Protein AF-A0A4U5MWR7-F1 (afdb_monomer_lite)

Secondary structure (DSSP, 8-state):
-HHHHHHHHTT-HHHHHHHHHHTHHHHSS-HHHHHHHHHHHHHHHHHHHHHHHTT-SEEEHHHHHHHHT--HHHHHHHHHHHHHTTSS-EEEETTTTEEEEPP-----THHHHHHHHHHHHHHHHHHHHHHHHHHHHHHHHHHH---PPP--S--TTTHHHHHHHHHHHHHHHHHHHHHHHHHHHHHHHHHHHHHHHHHHHHHHHHHTTS-SSHHHHHHHHHHHHHHHHHHHHHHHHHHHHHHS-HHHHHHHHHHHHHHHHHHHHHHHHHHHHH---S-TTTSSTTSSSS--SSSHHHHHHHHHHHHHHHHHHHHHHHHHHHHHHHHHHHHHHHHHHHHHHHHHHHHHHHHHHHHHHHHHHHHHHHHHHHHHHHHHHHHHHHHHHHHHHHHHHHHHHHHHHHT-

Radius of gyration: 43.52 Å; chains: 1; bounding box: 91×58×150 Å

Foldseek 3Di:
DVQCVVCLVVLQLVSNVVVCVVCVVVQVVDPVSVVVSVVSSLVSLVVLVCVVPVVDQKDALVVVCVVNVHDSVVSVVSVVVCCVVPVFPWDQDPVRNMIGGDDPPPPPPVVVVVVVVVVVVVVVVVVVVVVVVVVVVVVCCVVPVDDDDDDDDDDPPPCVVVVVVVVVVVVVVVLVVCCVVLVVVLVVLVVVLVVLLVVLVVLLVVLLPDDDDPVSVVSLVVSVVSLVVSVVSLVVLVVSLVVDDPVVSVVSVVVSVVSVVSSVVSVVSSVCSVPPDPPPVPVVVVVVPPDPDDDCPVVVVVVVVVVVVVVVVVVVVVVVVVVVVVVVVVVVVVVVVVVVVVVVVVVVVVVVVVVVVVVVVVVVVVVVVVVVVVVVVVVVVVVVVVVVVVVVVVVVVVVVVVVD

pLDDT: mean 74.14, std 16.6, range [32.94, 95.25]

Structure (mmCIF, N/CA/C/O backbone):
data_AF-A0A4U5MWR7-F1
#
_entry.id   AF-A0A4U5MWR7-F1
#
loop_
_atom_site.group_PDB
_atom_site.id
_atom_site.type_symbol
_atom_site.label_atom_id
_atom_site.label_alt_id
_atom_site.label_comp_id
_atom_site.label_asym_id
_atom_site.label_entity_id
_atom_site.label_seq_id
_atom_site.pdbx_PDB_ins_code
_atom_site.Cartn_x
_atom_site.Cartn_y
_atom_site.Cartn_z
_atom_site.occupancy
_atom_site.B_iso_or_equiv
_atom_site.auth_seq_id
_atom_site.auth_comp_id
_atom_site.auth_asym_id
_atom_site.auth_atom_id
_atom_site.pdbx_PDB_model_num
ATOM 1 N N . MET A 1 1 ? -29.733 -7.740 36.637 1.00 78.50 1 MET A N 1
ATOM 2 C CA . MET A 1 1 ? -28.454 -8.375 36.224 1.00 78.50 1 MET A CA 1
ATOM 3 C C . MET A 1 1 ? -28.601 -9.687 35.449 1.00 78.50 1 MET A C 1
ATOM 5 O O . MET A 1 1 ? -28.000 -9.776 34.391 1.00 78.50 1 MET A O 1
ATOM 9 N N . LYS A 1 2 ? -29.385 -10.690 35.888 1.00 86.00 2 LYS A N 1
ATOM 10 C CA . LYS A 1 2 ? -29.503 -11.984 35.167 1.00 86.00 2 LYS A CA 1
ATOM 11 C C . LYS A 1 2 ? -29.970 -11.841 33.706 1.00 86.00 2 LYS A C 1
ATOM 13 O O . LYS A 1 2 ? -29.328 -12.372 32.815 1.00 86.00 2 LYS A O 1
ATOM 18 N N . ALA A 1 3 ? -30.995 -11.022 33.461 1.00 83.94 3 ALA A N 1
ATOM 19 C CA . ALA A 1 3 ? -31.472 -10.724 32.106 1.00 83.94 3 ALA A CA 1
ATOM 20 C C . ALA A 1 3 ? -30.406 -10.045 31.218 1.00 83.94 3 ALA A C 1
ATOM 22 O O . ALA A 1 3 ? -30.283 -10.370 30.042 1.00 83.94 3 ALA A O 1
ATOM 23 N N . VAL A 1 4 ? -29.594 -9.151 31.793 1.00 84.88 4 VAL A N 1
ATOM 24 C CA . VAL A 1 4 ? -28.481 -8.477 31.097 1.00 84.88 4 VAL A CA 1
ATOM 25 C C . VAL A 1 4 ? -27.374 -9.479 30.751 1.00 84.88 4 VAL A C 1
ATOM 27 O O . VAL A 1 4 ? -26.847 -9.463 29.641 1.00 84.88 4 VAL A O 1
ATOM 30 N N . ALA A 1 5 ? -27.059 -10.393 31.674 1.00 86.31 5 ALA A N 1
ATOM 31 C CA . ALA A 1 5 ? -26.093 -11.463 31.443 1.00 86.31 5 ALA A CA 1
ATOM 32 C C . ALA A 1 5 ? -26.569 -12.438 30.351 1.00 86.31 5 ALA A C 1
ATOM 34 O O . ALA A 1 5 ? -25.792 -12.785 29.464 1.00 86.31 5 ALA A O 1
ATOM 35 N N . ASP A 1 6 ? -27.850 -12.818 30.363 1.00 88.94 6 ASP A N 1
ATOM 36 C CA . ASP A 1 6 ? -28.449 -13.685 29.342 1.00 88.94 6 ASP A CA 1
ATOM 37 C C . ASP A 1 6 ? -28.477 -13.006 27.961 1.00 88.94 6 ASP A C 1
ATOM 39 O O . ASP A 1 6 ? -28.219 -13.652 26.942 1.00 88.94 6 ASP A O 1
ATOM 43 N N . ALA A 1 7 ? -28.742 -11.695 27.910 1.00 86.25 7 ALA A N 1
ATOM 44 C CA . ALA A 1 7 ? -28.696 -10.908 26.678 1.00 86.25 7 ALA A CA 1
ATOM 45 C C . ALA A 1 7 ? -27.272 -10.812 26.105 1.00 86.25 7 ALA A C 1
ATOM 47 O O . ALA A 1 7 ? -27.075 -11.016 24.905 1.00 86.25 7 ALA A O 1
ATOM 48 N N . HIS A 1 8 ? -26.276 -10.583 26.966 1.00 85.62 8 HIS A N 1
ATOM 49 C CA . HIS A 1 8 ? -24.865 -10.558 26.582 1.00 85.62 8 HIS A CA 1
ATOM 50 C C . HIS A 1 8 ? -24.377 -11.937 26.106 1.00 85.62 8 HIS A C 1
ATOM 52 O O . HIS A 1 8 ? -23.699 -12.035 25.085 1.00 85.62 8 HIS A O 1
ATOM 58 N N . ALA A 1 9 ? -24.777 -13.021 26.780 1.00 86.88 9 ALA A N 1
ATOM 59 C CA . ALA A 1 9 ? -24.446 -14.388 26.373 1.00 86.88 9 ALA A CA 1
ATOM 60 C C . ALA A 1 9 ? -25.020 -14.739 24.989 1.00 86.88 9 ALA A C 1
ATOM 62 O O . ALA A 1 9 ? -24.349 -15.374 24.178 1.00 86.88 9 ALA A O 1
ATOM 63 N N . LYS A 1 10 ? -26.240 -14.273 24.693 1.00 86.31 10 LYS A N 1
ATOM 64 C CA . LYS A 1 10 ? -26.884 -14.420 23.377 1.00 86.31 10 LYS A CA 1
ATOM 65 C C . LYS A 1 10 ? -26.400 -13.401 22.338 1.00 86.31 10 LYS A C 1
ATOM 67 O O . LYS A 1 10 ? -26.831 -13.472 21.191 1.00 86.31 10 LYS A O 1
ATOM 72 N N . ARG A 1 11 ? -25.537 -12.459 22.734 1.00 83.00 11 ARG A N 1
ATOM 73 C CA . ARG A 1 11 ? -25.016 -11.343 21.927 1.00 83.00 11 ARG A CA 1
ATOM 74 C C . ARG A 1 11 ? -26.092 -10.515 21.209 1.00 83.00 11 ARG A C 1
ATOM 76 O O . ARG A 1 11 ? -25.842 -9.926 20.161 1.00 83.00 11 ARG A O 1
ATOM 83 N N . SER A 1 12 ? -27.299 -10.458 21.764 1.00 85.69 12 SER A N 1
ATOM 84 C CA . SER A 1 12 ? -28.427 -9.765 21.141 1.00 85.69 12 SER A CA 1
ATOM 85 C C . SER A 1 12 ? -28.570 -8.358 21.717 1.00 85.69 12 SER A C 1
ATOM 87 O O . SER A 1 12 ? -28.959 -8.204 22.875 1.00 85.69 12 SER A O 1
ATOM 89 N N . LEU A 1 13 ? -28.292 -7.338 20.896 1.00 83.38 13 LEU A N 1
ATOM 90 C CA . LEU A 1 13 ? -28.468 -5.923 21.263 1.00 83.38 13 LEU A CA 1
ATOM 91 C C . LEU A 1 13 ? -29.927 -5.606 21.616 1.00 83.38 13 LEU A C 1
ATOM 93 O O . LEU A 1 13 ? -30.187 -4.947 22.615 1.00 83.38 13 LEU A O 1
ATOM 97 N N . LYS A 1 14 ? -30.882 -6.190 20.887 1.00 84.81 14 LYS A N 1
ATOM 98 C CA . LYS A 1 14 ? -32.322 -6.019 21.129 1.00 84.81 14 LYS A CA 1
ATOM 99 C C . LYS A 1 14 ? -32.763 -6.487 22.517 1.00 84.81 14 LYS A C 1
ATOM 101 O O . LYS A 1 14 ? -33.488 -5.787 23.224 1.00 84.81 14 LYS A O 1
ATOM 106 N N . LEU A 1 15 ? -32.309 -7.672 22.937 1.00 86.50 15 LEU A N 1
ATOM 107 C CA . LEU A 1 15 ? -32.596 -8.185 24.282 1.00 86.50 15 LEU A CA 1
ATOM 108 C C . LEU A 1 15 ? -31.910 -7.343 25.362 1.00 86.50 15 LEU A C 1
ATOM 110 O O . LEU A 1 15 ? -32.455 -7.185 26.452 1.00 86.50 15 LEU A O 1
ATOM 114 N N . PHE A 1 16 ? -30.735 -6.793 25.054 1.00 87.44 16 PHE A N 1
ATOM 115 C CA . PHE A 1 16 ? -29.985 -5.941 25.967 1.00 87.44 16 PHE A CA 1
ATOM 116 C C . PHE A 1 16 ? -30.675 -4.586 26.176 1.00 87.44 16 PHE A C 1
ATOM 118 O O . PHE A 1 16 ? -30.864 -4.183 27.321 1.00 87.44 16 PHE A O 1
ATOM 125 N N . GLU A 1 17 ? -31.136 -3.925 25.110 1.00 84.94 17 GLU A N 1
ATOM 126 C CA . GLU A 1 17 ? -31.920 -2.685 25.208 1.00 84.94 17 GLU A CA 1
ATOM 127 C C . GLU A 1 17 ? -33.250 -2.893 25.933 1.00 84.94 17 GLU A C 1
ATOM 129 O O . GLU A 1 17 ? -33.623 -2.084 26.782 1.00 84.94 17 GLU A O 1
ATOM 134 N N . THR A 1 18 ? -33.941 -4.003 25.654 1.00 87.38 18 THR A N 1
ATOM 135 C CA . THR A 1 18 ? -35.188 -4.349 26.354 1.00 87.38 18 THR A CA 1
ATOM 136 C C . THR A 1 18 ? -34.926 -4.510 27.854 1.00 87.38 18 THR A C 1
ATOM 138 O O . THR A 1 18 ? -35.612 -3.904 28.673 1.00 87.38 18 THR A O 1
ATOM 141 N N . ALA A 1 19 ? -33.858 -5.226 28.227 1.00 86.75 19 ALA A N 1
ATOM 142 C CA . ALA A 1 19 ? -33.462 -5.378 29.624 1.00 86.75 19 ALA A CA 1
ATOM 143 C C . ALA A 1 19 ? -33.059 -4.041 30.279 1.00 86.75 19 ALA A C 1
ATOM 145 O O . ALA A 1 19 ? -33.388 -3.810 31.441 1.00 86.75 19 ALA A O 1
ATOM 146 N N . LEU A 1 20 ? -32.375 -3.142 29.563 1.00 84.00 20 LEU A N 1
ATOM 147 C CA . LEU A 1 20 ? -32.049 -1.808 30.081 1.00 84.00 20 LEU A CA 1
ATOM 148 C C . LEU A 1 20 ? -33.296 -0.941 30.285 1.00 84.00 20 LEU A C 1
ATOM 150 O O . LEU A 1 20 ? -33.344 -0.166 31.238 1.00 84.00 20 LEU A O 1
ATOM 154 N N . ARG A 1 21 ? -34.305 -1.074 29.419 1.00 85.94 21 ARG A N 1
ATOM 155 C CA . ARG A 1 21 ? -35.563 -0.328 29.516 1.00 85.94 21 ARG A CA 1
ATOM 156 C C . ARG A 1 21 ? -36.422 -0.811 30.681 1.00 85.94 21 ARG A C 1
ATOM 158 O O . ARG A 1 21 ? -36.900 0.017 31.453 1.00 85.94 21 ARG A O 1
ATOM 165 N N . ASP A 1 22 ? -36.561 -2.125 30.836 1.00 88.25 22 ASP A N 1
ATOM 166 C CA . ASP A 1 22 ? -37.374 -2.744 31.891 1.00 88.25 22 ASP A CA 1
ATOM 167 C C . ASP A 1 22 ? -36.788 -2.497 33.288 1.00 88.25 22 ASP A C 1
ATOM 169 O O . ASP A 1 22 ? -37.519 -2.261 34.250 1.00 88.25 22 ASP A O 1
ATOM 173 N N . PHE A 1 23 ? -35.455 -2.502 33.402 1.00 84.69 23 PHE A N 1
ATOM 174 C CA . PHE A 1 23 ? -34.747 -2.311 34.670 1.00 84.69 23 PHE A CA 1
ATOM 175 C C . PHE A 1 23 ? -34.146 -0.906 34.833 1.00 84.69 23 PHE A C 1
ATOM 177 O O . PHE A 1 23 ? -33.295 -0.711 35.701 1.00 84.69 23 PHE A O 1
ATOM 184 N N . LYS A 1 24 ? -34.602 0.090 34.057 1.00 81.88 24 LYS A N 1
ATOM 185 C CA . LYS A 1 24 ? -34.054 1.460 34.066 1.00 81.88 24 LYS A CA 1
ATOM 186 C C . LYS A 1 24 ? -34.002 2.071 35.472 1.00 81.88 24 LYS A C 1
ATOM 188 O O . LYS A 1 24 ? -32.955 2.555 35.887 1.00 81.88 24 LYS A O 1
ATOM 193 N N . ALA A 1 25 ? -35.091 1.950 36.234 1.00 79.31 25 ALA A N 1
ATOM 194 C CA . ALA A 1 25 ? -35.196 2.492 37.593 1.00 79.31 25 ALA A CA 1
ATOM 195 C C . ALA A 1 25 ? -34.182 1.889 38.584 1.00 79.31 25 ALA A C 1
ATOM 197 O O . ALA A 1 25 ? -33.775 2.555 39.522 1.00 79.31 25 ALA A O 1
ATOM 198 N N . GLN A 1 26 ? -33.753 0.640 38.372 1.00 77.00 26 GLN A N 1
ATOM 199 C CA . GLN A 1 26 ? -32.798 -0.055 39.247 1.00 77.00 26 GLN A CA 1
ATOM 200 C C . GLN A 1 26 ? -31.338 0.179 38.830 1.00 77.00 26 GLN A C 1
ATOM 202 O O . GLN A 1 26 ? -30.422 -0.147 39.580 1.00 77.00 26 GLN A O 1
ATOM 207 N N . LEU A 1 27 ? -31.117 0.676 37.610 1.00 72.69 27 LEU A N 1
ATOM 208 C CA . LEU A 1 27 ? -29.801 0.813 36.983 1.00 72.69 27 LEU A CA 1
ATOM 209 C C . LEU A 1 27 ? -29.329 2.273 36.902 1.00 72.69 27 LEU A C 1
ATOM 211 O O . LEU A 1 27 ? -28.126 2.502 36.819 1.00 72.69 27 LEU A O 1
ATOM 215 N N . GLU A 1 28 ? -30.247 3.245 36.935 1.00 66.56 28 GLU A N 1
ATOM 216 C CA . GLU A 1 28 ? -29.929 4.683 36.989 1.00 66.56 28 GLU A CA 1
ATOM 217 C C . GLU A 1 28 ? -29.502 5.160 38.387 1.00 66.56 28 GLU A C 1
ATOM 219 O O . GLU A 1 28 ? -28.814 6.172 38.491 1.00 66.56 28 GLU A O 1
ATOM 224 N N . GLU A 1 29 ? -29.864 4.440 39.455 1.00 74.81 29 GLU A N 1
ATOM 225 C CA . GLU A 1 29 ? -29.519 4.837 40.828 1.00 74.81 29 GLU A CA 1
ATOM 226 C C . GLU A 1 29 ? -28.037 4.607 41.180 1.00 74.81 29 GLU A C 1
ATOM 228 O O . GLU A 1 29 ? -27.509 5.299 42.052 1.00 74.81 29 GLU A O 1
ATOM 233 N N . ASP A 1 30 ? -27.341 3.687 40.494 1.00 82.81 30 ASP A N 1
ATOM 234 C CA . ASP A 1 30 ? -25.926 3.388 40.751 1.00 82.81 30 ASP A CA 1
ATOM 235 C C . ASP A 1 30 ? -25.011 3.828 39.581 1.00 82.81 30 ASP A C 1
ATOM 237 O O . ASP A 1 30 ? -24.961 3.174 38.528 1.00 82.81 30 ASP A O 1
ATOM 241 N N . PRO A 1 31 ? -24.212 4.900 39.754 1.00 82.38 31 PRO A N 1
ATOM 242 C CA . PRO A 1 31 ? -23.310 5.400 38.717 1.00 82.38 31 PRO A CA 1
ATOM 243 C C . PRO A 1 31 ? -22.168 4.432 38.364 1.00 82.38 31 PRO A C 1
ATOM 245 O O . PRO A 1 31 ? -21.591 4.535 37.276 1.00 82.38 31 PRO A O 1
ATOM 248 N N . ILE A 1 32 ? -21.814 3.490 39.245 1.00 85.94 32 ILE A N 1
ATOM 249 C CA . ILE A 1 32 ? -20.777 2.481 38.983 1.00 85.94 32 ILE A CA 1
ATOM 250 C C . ILE A 1 32 ? -21.320 1.436 38.012 1.00 85.94 32 ILE A C 1
ATOM 252 O O . ILE A 1 32 ? -20.678 1.114 37.008 1.00 85.94 32 ILE A O 1
ATOM 256 N N . VAL A 1 33 ? -22.530 0.944 38.277 1.00 84.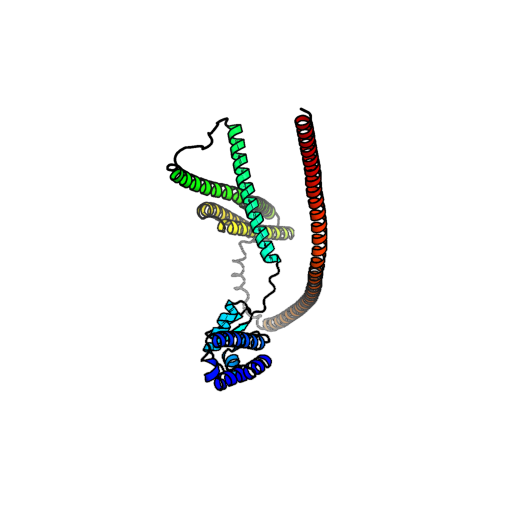94 33 VAL A N 1
ATOM 257 C CA .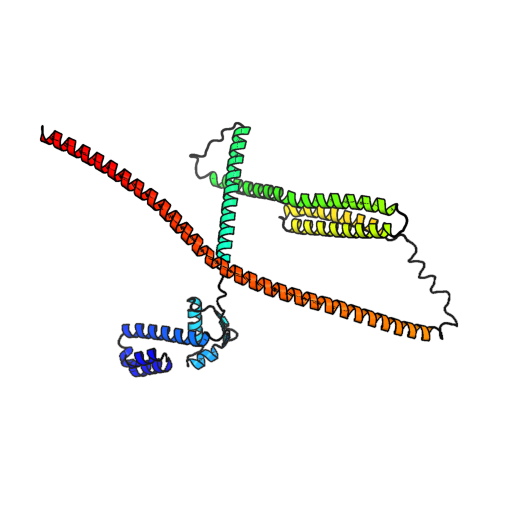 VAL A 1 33 ? -23.201 -0.032 37.413 1.00 84.94 33 VAL A CA 1
ATOM 258 C C . VAL A 1 33 ? -23.451 0.571 36.035 1.00 84.94 33 VAL A C 1
ATOM 260 O O . VAL A 1 33 ? -23.171 -0.086 35.033 1.00 84.94 33 VAL A O 1
ATOM 263 N N . HIS A 1 34 ? -23.867 1.838 35.967 1.00 83.56 34 HIS A N 1
ATOM 264 C CA . HIS A 1 34 ? -24.055 2.531 34.695 1.00 83.56 34 HIS A CA 1
ATOM 265 C C . HIS A 1 34 ? -22.772 2.568 33.844 1.00 83.56 34 HIS A C 1
ATOM 267 O O . HIS A 1 34 ? -22.813 2.239 32.661 1.00 83.56 34 HIS A O 1
ATOM 273 N N . ARG A 1 35 ? -21.601 2.857 34.438 1.00 87.38 35 ARG A N 1
ATOM 274 C CA . ARG A 1 35 ? -20.312 2.822 33.713 1.00 87.38 35 ARG A CA 1
ATOM 275 C C . ARG A 1 35 ? -19.980 1.438 33.158 1.00 87.38 35 ARG A C 1
ATOM 277 O O . ARG A 1 35 ? -19.531 1.327 32.017 1.00 87.38 35 ARG A O 1
ATOM 284 N N . HIS A 1 36 ? -20.198 0.389 33.948 1.00 86.75 36 HIS A N 1
ATOM 285 C CA . HIS A 1 36 ? -19.943 -0.980 33.502 1.00 86.75 36 HIS A CA 1
ATOM 286 C C . HIS A 1 36 ? -20.916 -1.427 32.411 1.00 86.75 36 HIS A C 1
ATOM 288 O O . HIS A 1 36 ? -20.499 -2.102 31.473 1.00 86.75 36 HIS A O 1
ATOM 294 N N . LEU A 1 37 ? -22.185 -1.026 32.494 1.00 86.50 37 LEU A N 1
ATOM 295 C CA . LEU A 1 37 ? -23.180 -1.327 31.469 1.00 86.50 37 LEU A CA 1
ATOM 296 C C . LEU A 1 37 ? -22.905 -0.596 30.158 1.00 86.50 37 LEU A C 1
ATOM 298 O O . LEU A 1 37 ? -23.028 -1.219 29.110 1.00 86.50 37 LEU A O 1
ATOM 302 N N . SER A 1 38 ? -22.463 0.663 30.202 1.00 86.75 38 SER A N 1
ATOM 303 C CA . SER A 1 38 ? -22.048 1.389 28.996 1.00 86.75 38 SER A CA 1
ATOM 304 C C . SER A 1 38 ? -20.842 0.723 28.328 1.00 86.75 38 SER A C 1
ATOM 306 O O . SER A 1 38 ? -20.864 0.481 27.127 1.00 86.75 38 SER A O 1
ATOM 308 N N . SER A 1 39 ? -19.835 0.306 29.105 1.00 89.38 39 SER A N 1
ATOM 309 C CA . SER A 1 39 ? -18.689 -0.440 28.565 1.00 89.38 39 SER A CA 1
ATOM 310 C C . SER A 1 39 ? -19.090 -1.809 27.991 1.00 89.38 39 SER A C 1
ATOM 312 O O . SER A 1 39 ? -18.586 -2.222 26.946 1.00 89.38 39 SER A O 1
ATOM 314 N N . LEU A 1 40 ? -20.022 -2.516 28.636 1.00 88.12 40 LEU A N 1
ATOM 315 C CA . LEU A 1 40 ? -20.574 -3.770 28.116 1.00 88.12 40 LEU A CA 1
ATOM 316 C C . LEU A 1 40 ? -21.365 -3.552 26.823 1.00 88.12 40 LEU A C 1
ATOM 318 O O . LEU A 1 40 ? -21.237 -4.347 25.897 1.00 88.12 40 LEU A O 1
ATOM 322 N N . TYR A 1 41 ? -22.142 -2.473 26.742 1.00 88.00 41 TYR A N 1
ATOM 323 C CA . TYR A 1 41 ? -22.872 -2.110 25.533 1.00 88.00 41 TYR A CA 1
ATOM 324 C C . TYR A 1 41 ? -21.909 -1.829 24.375 1.00 88.00 41 TYR A C 1
ATOM 326 O O . TYR A 1 41 ? -22.070 -2.394 23.295 1.00 88.00 41 TYR A O 1
ATOM 334 N N . ASP A 1 42 ? -20.858 -1.044 24.626 1.00 88.75 42 ASP A N 1
ATOM 335 C CA . ASP A 1 42 ? -19.825 -0.733 23.636 1.00 88.75 42 ASP A CA 1
ATOM 336 C C . ASP A 1 42 ? -19.127 -1.983 23.093 1.00 88.75 42 ASP A C 1
ATOM 338 O O . ASP A 1 42 ? -19.016 -2.153 21.879 1.00 88.75 42 ASP A O 1
ATOM 342 N N . THR A 1 43 ? -18.698 -2.888 23.976 1.00 88.81 43 THR A N 1
ATOM 343 C CA . THR A 1 43 ? -18.010 -4.122 23.560 1.00 88.81 43 THR A CA 1
ATOM 344 C C . THR A 1 43 ? -18.940 -5.071 22.802 1.00 88.81 43 THR A C 1
ATOM 346 O O . THR A 1 43 ? -18.512 -5.727 21.850 1.00 88.81 43 THR A O 1
ATOM 349 N N . LEU A 1 44 ? -20.219 -5.132 23.183 1.00 88.56 44 LEU A N 1
ATOM 350 C CA . LEU A 1 44 ? -21.226 -5.935 22.494 1.00 88.56 44 LEU A CA 1
ATOM 351 C C . LEU A 1 44 ? -21.535 -5.384 21.096 1.00 88.56 44 LEU A C 1
ATOM 353 O O . LEU A 1 44 ? -21.636 -6.154 20.138 1.00 88.56 44 LEU A O 1
ATOM 357 N N . LEU A 1 45 ? -21.665 -4.062 20.970 1.00 88.62 45 LEU A N 1
ATOM 358 C CA . LEU A 1 45 ? -21.877 -3.389 19.693 1.00 88.62 45 LEU A CA 1
ATOM 359 C C . LEU A 1 45 ? -20.684 -3.601 18.752 1.00 88.62 45 LEU A C 1
ATOM 361 O O . LEU A 1 45 ? -20.881 -3.957 17.594 1.00 88.62 45 LEU A O 1
ATOM 365 N N . GLU A 1 46 ? -19.455 -3.482 19.259 1.00 89.25 46 GLU A N 1
ATOM 366 C CA . GLU A 1 46 ? -18.230 -3.739 18.489 1.00 89.25 46 GLU A CA 1
ATOM 367 C C . GLU A 1 46 ? -18.158 -5.175 17.961 1.00 89.25 46 GLU A C 1
ATOM 369 O O . GLU A 1 46 ? -17.882 -5.389 16.781 1.00 89.25 46 GLU A O 1
ATOM 374 N N . GLN A 1 47 ? -18.442 -6.171 18.806 1.00 88.00 47 GLN A N 1
ATOM 375 C CA . GLN A 1 47 ? -18.434 -7.576 18.387 1.00 88.00 47 GLN A CA 1
ATOM 376 C C . GLN A 1 47 ? -19.488 -7.867 17.316 1.00 88.00 47 GLN A C 1
ATOM 378 O O . GLN A 1 47 ? -19.227 -8.626 16.379 1.00 88.00 47 GLN A O 1
ATOM 383 N N . ASN A 1 48 ? -20.673 -7.265 17.445 1.00 89.00 48 ASN A N 1
ATOM 384 C CA . ASN A 1 48 ? -21.740 -7.419 16.465 1.00 89.00 48 ASN A CA 1
ATOM 385 C C . ASN A 1 48 ? -21.394 -6.742 15.135 1.00 89.00 48 ASN A C 1
ATOM 387 O O . ASN A 1 48 ? -21.589 -7.359 14.088 1.00 89.00 48 ASN A O 1
ATOM 391 N N . LEU A 1 49 ? -20.817 -5.536 15.165 1.00 88.38 49 LEU A N 1
ATOM 392 C CA . LEU A 1 49 ? -20.352 -4.841 13.964 1.00 88.38 49 LEU A CA 1
ATOM 393 C C . LEU A 1 49 ? -19.254 -5.634 13.248 1.00 88.38 49 LEU A C 1
ATOM 395 O O . LEU A 1 49 ? -19.399 -5.901 12.060 1.00 88.38 49 LEU A O 1
ATOM 399 N N . CYS A 1 50 ? -18.219 -6.105 13.955 1.00 87.81 50 CYS A N 1
ATOM 400 C CA . CYS A 1 50 ? -17.162 -6.921 13.343 1.00 87.81 50 CYS A CA 1
ATOM 401 C C . CYS A 1 50 ? -17.727 -8.148 12.615 1.00 87.81 50 CYS A C 1
ATOM 403 O O . CYS A 1 50 ? -17.343 -8.412 11.481 1.00 87.81 50 CYS A O 1
ATOM 405 N N . ARG A 1 51 ? -18.682 -8.864 13.223 1.00 85.69 51 ARG A N 1
ATOM 406 C CA . ARG A 1 51 ? -19.281 -10.062 12.615 1.00 85.69 51 ARG A CA 1
ATOM 407 C C . ARG A 1 51 ? -20.094 -9.756 11.355 1.00 85.69 51 ARG A C 1
ATOM 409 O O . ARG A 1 51 ? -20.137 -10.574 10.444 1.00 85.69 51 ARG A O 1
ATOM 416 N N . LEU A 1 52 ? -20.791 -8.620 11.328 1.00 86.38 52 LEU A N 1
ATOM 417 C CA . LEU A 1 52 ? -21.595 -8.214 10.171 1.00 86.38 52 LEU A CA 1
ATOM 418 C C . LEU A 1 52 ? -20.728 -7.728 9.005 1.00 86.38 52 LEU A C 1
ATOM 420 O O . LEU A 1 52 ? -21.151 -7.817 7.858 1.00 86.38 52 LEU A O 1
ATOM 424 N N . ILE A 1 53 ? -19.533 -7.228 9.308 1.00 87.38 53 ILE A N 1
ATOM 425 C CA . ILE A 1 53 ? -18.617 -6.593 8.358 1.00 87.38 53 ILE A CA 1
ATOM 426 C C . ILE A 1 53 ? -17.614 -7.602 7.780 1.00 87.38 53 ILE A C 1
ATOM 428 O O . ILE A 1 53 ? -17.283 -7.512 6.605 1.00 87.38 53 ILE A O 1
ATOM 432 N N . GLU A 1 54 ? -17.186 -8.597 8.565 1.00 83.88 54 GLU A N 1
ATOM 433 C CA . GLU A 1 54 ? -16.198 -9.620 8.180 1.00 83.88 54 GLU A CA 1
ATOM 434 C C . GLU A 1 54 ? -16.452 -10.315 6.821 1.00 83.88 54 GLU A C 1
ATOM 436 O O . GLU A 1 54 ? -15.488 -10.485 6.076 1.00 83.88 54 GLU A O 1
ATOM 441 N N . PRO A 1 55 ? -17.687 -10.702 6.436 1.00 88.00 55 PRO A N 1
ATOM 442 C CA . PRO A 1 55 ? -17.900 -11.436 5.188 1.00 88.00 55 PRO A CA 1
ATOM 443 C C . PRO A 1 55 ? -17.948 -10.559 3.926 1.00 88.00 55 PRO A C 1
ATOM 445 O O . PRO A 1 55 ? -18.043 -11.102 2.824 1.00 88.00 55 PRO A O 1
ATOM 448 N N . PHE A 1 56 ? -17.924 -9.229 4.043 1.00 87.12 56 PHE A N 1
ATOM 449 C CA . PHE A 1 56 ? -18.146 -8.324 2.915 1.00 87.12 56 PHE A CA 1
ATOM 450 C C . PHE A 1 56 ? -16.984 -7.341 2.744 1.00 87.12 56 PHE A C 1
ATOM 452 O O . PHE A 1 56 ? -16.526 -6.738 3.702 1.00 87.12 56 PHE A O 1
ATOM 459 N N . SER A 1 57 ? -16.547 -7.088 1.508 1.00 85.25 57 SER A N 1
ATOM 460 C CA . SER A 1 57 ? -15.527 -6.057 1.229 1.00 85.25 57 SER A CA 1
ATOM 461 C C . SER A 1 57 ? -16.119 -4.647 1.105 1.00 85.25 57 SER A C 1
ATOM 463 O O . SER A 1 57 ? -15.418 -3.649 1.263 1.00 85.25 57 SER A O 1
ATOM 465 N N . ARG A 1 58 ? -17.416 -4.542 0.796 1.00 88.06 58 ARG A N 1
ATOM 466 C CA . ARG A 1 58 ? -18.139 -3.273 0.676 1.00 88.06 58 ARG A CA 1
ATOM 467 C C . ARG A 1 58 ? -19.561 -3.446 1.189 1.00 88.06 58 ARG A C 1
ATOM 469 O O . ARG A 1 58 ? -20.267 -4.333 0.716 1.00 88.06 58 ARG A O 1
ATOM 476 N N . VAL A 1 59 ? -19.974 -2.599 2.127 1.00 89.94 59 VAL A N 1
ATOM 477 C CA . VAL A 1 59 ? -21.299 -2.668 2.761 1.00 89.94 59 VAL A CA 1
ATOM 478 C C . VAL A 1 59 ? -21.913 -1.279 2.861 1.00 89.94 59 VAL A C 1
ATOM 480 O O . VAL A 1 59 ? -21.226 -0.312 3.178 1.00 89.94 59 VAL A O 1
ATOM 483 N N . GLU A 1 60 ? -23.212 -1.169 2.609 1.00 91.06 60 GLU A N 1
ATOM 484 C CA . GLU A 1 60 ? -23.970 0.061 2.843 1.00 91.06 60 GLU A CA 1
ATOM 485 C C . GLU A 1 60 ? -24.262 0.242 4.339 1.00 91.06 60 GLU A C 1
ATOM 487 O O . GLU A 1 60 ? -24.762 -0.669 5.003 1.00 91.06 60 GLU A O 1
ATOM 492 N N . ILE A 1 61 ? -23.993 1.433 4.880 1.00 89.12 61 ILE A N 1
ATOM 493 C CA . ILE A 1 61 ? -24.195 1.724 6.309 1.00 89.12 61 ILE A CA 1
ATOM 494 C C . ILE A 1 61 ? -25.690 1.680 6.659 1.00 89.12 61 ILE A C 1
ATOM 496 O O . ILE A 1 61 ? -26.044 1.237 7.748 1.00 89.12 61 ILE A O 1
ATOM 500 N N . ALA A 1 62 ? -26.570 2.058 5.724 1.00 90.31 62 ALA A N 1
ATOM 501 C CA . ALA A 1 62 ? -28.021 1.947 5.890 1.00 90.31 62 ALA A CA 1
ATOM 502 C C . ALA A 1 62 ? -28.461 0.498 6.162 1.00 90.31 62 ALA A C 1
ATOM 504 O O . ALA A 1 62 ? -29.240 0.249 7.077 1.00 90.31 62 ALA A O 1
ATOM 505 N N . HIS A 1 63 ? -27.883 -0.471 5.447 1.00 88.81 63 HIS A N 1
ATOM 506 C CA . HIS A 1 63 ? -28.195 -1.883 5.655 1.00 88.81 63 HIS A CA 1
ATOM 507 C C . HIS A 1 63 ? -27.710 -2.394 7.021 1.00 88.81 63 HIS A C 1
ATOM 509 O O . HIS A 1 63 ? -28.415 -3.145 7.695 1.00 88.81 63 HIS A O 1
ATOM 515 N N . ILE A 1 64 ? -26.523 -1.960 7.461 1.00 88.38 64 ILE A N 1
ATOM 516 C CA . ILE A 1 64 ? -25.996 -2.291 8.796 1.00 88.38 64 ILE A CA 1
ATOM 517 C C . ILE A 1 64 ? -26.882 -1.676 9.889 1.00 88.38 64 ILE A C 1
ATOM 519 O O . ILE A 1 64 ? -27.174 -2.335 10.886 1.00 88.38 64 ILE A O 1
ATOM 523 N N . ALA A 1 65 ? -27.319 -0.431 9.702 1.00 89.88 65 ALA A N 1
ATOM 524 C CA . ALA A 1 65 ? -28.199 0.275 10.626 1.00 89.88 65 ALA A CA 1
ATOM 525 C C . ALA A 1 65 ? -29.545 -0.448 10.797 1.00 89.88 65 ALA A C 1
ATOM 527 O O . ALA A 1 65 ? -29.963 -0.684 11.931 1.00 89.88 65 ALA A O 1
ATOM 528 N N . ASP A 1 66 ? -30.155 -0.899 9.696 1.00 90.00 66 ASP A N 1
ATOM 529 C CA . ASP A 1 66 ? -31.403 -1.670 9.719 1.00 90.00 66 ASP A CA 1
ATOM 530 C C . ASP A 1 66 ? -31.242 -3.025 10.426 1.00 90.00 66 ASP A C 1
ATOM 532 O O . ASP A 1 66 ? -32.105 -3.433 11.201 1.00 90.00 66 ASP A O 1
ATOM 536 N N . LEU A 1 67 ? -30.116 -3.715 10.214 1.00 86.06 67 LEU A N 1
ATOM 537 C CA . LEU A 1 67 ? -29.816 -4.996 10.868 1.00 86.06 67 LEU A CA 1
ATOM 538 C C . LEU A 1 67 ? -29.634 -4.875 12.387 1.00 86.06 67 LEU A C 1
ATOM 540 O O . LEU A 1 67 ? -29.896 -5.834 13.116 1.00 86.06 67 LEU A O 1
ATOM 544 N N . ILE A 1 68 ? -29.146 -3.726 12.856 1.00 85.00 68 ILE A N 1
ATOM 545 C CA . ILE A 1 68 ? -28.876 -3.464 14.275 1.00 85.00 68 ILE A CA 1
ATOM 546 C C . ILE A 1 68 ? -30.043 -2.710 14.944 1.00 85.00 68 ILE A C 1
ATOM 548 O O . ILE A 1 68 ? -30.088 -2.636 16.169 1.00 85.00 68 ILE A O 1
ATOM 552 N N . GLU A 1 69 ? -31.013 -2.217 14.165 1.00 84.44 69 GLU A N 1
ATOM 553 C CA . GLU A 1 69 ? -32.126 -1.364 14.617 1.00 84.44 69 GLU A CA 1
ATOM 554 C C . GLU A 1 69 ? -31.642 -0.051 15.279 1.00 84.44 69 GLU A C 1
ATOM 556 O O . GLU A 1 69 ? -32.299 0.493 16.165 1.00 84.44 69 GLU A O 1
ATOM 561 N N . LEU A 1 70 ? -30.493 0.485 14.840 1.00 83.81 70 LEU A N 1
ATOM 562 C CA . LEU A 1 70 ? -29.906 1.730 15.357 1.00 83.81 70 LEU A CA 1
ATOM 563 C C . LEU A 1 70 ? -29.837 2.825 14.282 1.00 83.81 70 LEU A C 1
ATOM 565 O O . LEU A 1 70 ? -29.746 2.521 13.095 1.00 83.81 70 LEU A O 1
ATOM 569 N N . PRO A 1 71 ? -29.822 4.117 14.666 1.00 89.31 71 PRO A N 1
ATOM 570 C CA . PRO A 1 71 ? -29.677 5.213 13.715 1.00 89.31 71 PRO A CA 1
ATOM 571 C C . PRO A 1 71 ? -28.342 5.154 12.965 1.00 89.31 71 PRO A C 1
ATOM 573 O O . PRO A 1 71 ? -27.296 4.895 13.567 1.00 89.31 71 PRO A O 1
ATOM 576 N N . ILE A 1 72 ? -28.371 5.519 11.680 1.00 88.44 72 ILE A N 1
ATOM 577 C CA . ILE A 1 72 ? -27.194 5.556 10.795 1.00 88.44 72 ILE A CA 1
ATOM 578 C C . ILE A 1 72 ? -26.059 6.396 11.407 1.00 88.44 72 ILE A C 1
ATOM 580 O O . ILE A 1 72 ? -24.919 5.947 11.421 1.00 88.44 72 ILE A O 1
ATOM 584 N N . ASP A 1 73 ? -26.369 7.557 11.999 1.00 90.06 73 ASP A N 1
ATOM 585 C CA . ASP A 1 73 ? -25.377 8.452 12.629 1.00 90.06 73 ASP A CA 1
ATOM 586 C C . ASP A 1 73 ? -24.638 7.788 13.807 1.00 90.06 73 ASP A C 1
ATOM 588 O O . ASP A 1 73 ? -23.441 7.994 14.009 1.00 90.06 73 ASP A O 1
ATOM 592 N N . HIS A 1 74 ? -25.327 6.947 14.584 1.00 88.69 74 HIS A N 1
ATOM 593 C CA . HIS A 1 74 ? -24.701 6.251 15.706 1.00 88.69 74 HIS A CA 1
ATOM 594 C C . HIS A 1 74 ? -23.774 5.132 15.218 1.00 88.69 74 HIS A C 1
ATOM 596 O O . HIS A 1 74 ? -22.659 4.980 15.721 1.00 88.69 74 HIS A O 1
ATOM 602 N N . VAL A 1 75 ? -24.213 4.386 14.200 1.00 89.56 75 VAL A N 1
ATOM 603 C CA . VAL A 1 75 ? -23.416 3.330 13.566 1.00 89.56 75 VAL A CA 1
ATOM 604 C C . VAL A 1 75 ? -22.190 3.923 12.870 1.00 89.56 75 VAL A C 1
ATOM 606 O O . VAL A 1 75 ? -21.087 3.429 13.074 1.00 89.56 75 VAL A O 1
ATOM 609 N N . GLU A 1 76 ? -22.339 5.021 12.129 1.00 89.62 76 GLU A N 1
ATOM 610 C CA . GLU A 1 76 ? -21.232 5.708 11.455 1.00 89.62 76 GLU A CA 1
ATOM 611 C C . GLU A 1 76 ? -20.178 6.196 12.455 1.00 89.62 76 GLU A C 1
ATOM 613 O O . GLU A 1 76 ? -18.991 5.899 12.297 1.00 89.62 76 GLU A O 1
ATOM 618 N N . LYS A 1 77 ? -20.598 6.873 13.533 1.00 90.69 77 LYS A N 1
ATOM 619 C CA . LYS A 1 77 ? -19.681 7.314 14.596 1.00 90.69 77 LYS A CA 1
ATOM 620 C C . LYS A 1 77 ? -18.945 6.139 15.224 1.00 90.69 77 LYS A C 1
ATOM 622 O O . LYS A 1 77 ? -17.728 6.214 15.396 1.00 90.69 77 LYS A O 1
ATOM 627 N N . LYS A 1 78 ? -19.637 5.036 15.517 1.00 90.06 78 LYS A N 1
ATOM 628 C CA . LYS A 1 78 ? -18.994 3.859 16.109 1.00 90.06 78 LYS A CA 1
ATOM 629 C C . LYS A 1 78 ? -18.022 3.187 15.136 1.00 90.06 78 LYS A C 1
ATOM 631 O O . LYS A 1 78 ? -16.911 2.852 15.536 1.00 90.06 78 LYS A O 1
ATOM 636 N N . LEU A 1 79 ? -18.374 3.067 13.856 1.00 89.75 79 LEU A N 1
ATOM 637 C CA . LEU A 1 79 ? -17.472 2.559 12.818 1.00 89.75 79 LEU A CA 1
ATOM 638 C C . LEU A 1 79 ? -16.239 3.449 12.651 1.00 89.75 79 LEU A C 1
ATOM 640 O O . LEU A 1 79 ? -15.129 2.934 12.536 1.00 89.75 79 LEU A O 1
ATOM 644 N N . SER A 1 80 ? -16.410 4.772 12.710 1.00 89.88 80 SER A N 1
ATOM 645 C CA . SER A 1 80 ? -15.298 5.725 12.647 1.00 89.88 80 SER A CA 1
ATOM 646 C C . SER A 1 80 ? -14.318 5.526 13.808 1.00 89.88 80 SER A C 1
ATOM 648 O O . SER A 1 80 ? -13.105 5.492 13.601 1.00 89.88 80 SER A O 1
ATOM 650 N N . GLN A 1 81 ? -14.841 5.287 15.015 1.00 91.06 81 GLN A N 1
ATOM 651 C CA . GLN A 1 81 ? -14.039 4.976 16.192 1.00 91.06 81 GLN A CA 1
ATOM 652 C C . GLN A 1 81 ? -13.306 3.636 16.035 1.00 91.06 81 GLN A C 1
ATOM 654 O O . GLN A 1 81 ? -12.110 3.563 16.297 1.00 91.06 81 GLN A O 1
ATOM 659 N N . MET A 1 82 ? -13.973 2.594 15.532 1.00 89.69 82 MET A N 1
ATOM 660 C CA . MET A 1 82 ? -13.359 1.273 15.339 1.00 89.69 82 MET A CA 1
ATOM 661 C C . MET A 1 82 ? -12.227 1.270 14.299 1.00 89.69 82 MET A C 1
ATOM 663 O O . MET A 1 82 ? -11.250 0.531 14.462 1.00 89.69 82 MET A O 1
ATOM 667 N N . ILE A 1 83 ? -12.331 2.104 13.258 1.00 89.88 83 ILE A N 1
ATOM 668 C CA . ILE A 1 83 ? -11.260 2.305 12.270 1.00 89.88 83 ILE A CA 1
ATOM 669 C C . ILE A 1 83 ? -10.061 3.005 12.923 1.00 89.88 83 ILE A C 1
ATOM 671 O O . ILE A 1 83 ? -8.920 2.575 12.739 1.00 89.88 83 ILE A O 1
ATOM 675 N N . LEU A 1 84 ? -10.300 4.050 13.725 1.00 90.12 84 LEU A N 1
ATOM 676 C CA . LEU A 1 84 ? -9.241 4.751 14.465 1.00 90.12 84 LEU A CA 1
ATOM 677 C C . LEU A 1 84 ? -8.539 3.833 15.475 1.00 90.12 84 LEU A C 1
ATOM 679 O O . LEU A 1 84 ? -7.311 3.859 15.581 1.00 90.12 84 LEU A O 1
ATOM 683 N N . ASP A 1 85 ? -9.304 2.970 16.143 1.00 90.56 85 ASP A N 1
ATOM 684 C CA . ASP A 1 85 ? -8.809 1.966 17.089 1.00 90.56 85 ASP A CA 1
ATOM 685 C C . ASP A 1 85 ? -8.115 0.775 16.401 1.00 90.56 85 ASP A C 1
ATOM 687 O O . ASP A 1 85 ? -7.652 -0.151 17.075 1.00 90.56 85 ASP A O 1
ATOM 691 N N . LYS A 1 86 ? -8.012 0.791 15.062 1.00 86.31 86 LYS A N 1
ATOM 692 C CA . LYS A 1 86 ? -7.372 -0.243 14.233 1.00 86.31 86 LYS A CA 1
ATOM 693 C C . LYS A 1 86 ? -7.939 -1.646 14.466 1.00 86.31 86 LYS A C 1
ATOM 695 O O . LYS A 1 86 ? -7.204 -2.631 14.425 1.00 86.31 86 LYS A O 1
ATOM 700 N N . LYS A 1 87 ? -9.245 -1.749 14.730 1.00 86.06 87 LYS A N 1
ATOM 701 C CA . LYS A 1 87 ? -9.930 -3.046 14.875 1.00 86.06 87 LYS A CA 1
ATOM 702 C C . LYS A 1 87 ? -10.101 -3.752 13.535 1.00 86.06 87 LYS A C 1
ATOM 704 O O . LYS A 1 87 ? -10.001 -4.971 13.476 1.00 86.06 87 LYS A O 1
ATOM 709 N N . PHE A 1 88 ? -10.341 -2.978 12.485 1.00 85.00 88 PHE A N 1
ATOM 710 C CA . PHE A 1 88 ? -10.350 -3.425 11.100 1.00 85.00 88 PHE A CA 1
ATOM 711 C C . PHE A 1 88 ? -9.808 -2.299 10.213 1.00 85.00 88 PHE A C 1
ATOM 713 O O . PHE A 1 88 ? -9.928 -1.118 10.555 1.00 85.00 88 PHE A O 1
ATOM 720 N N . ALA A 1 89 ? -9.204 -2.656 9.083 1.00 84.50 89 ALA A N 1
ATOM 721 C CA . ALA A 1 89 ? -8.761 -1.691 8.088 1.00 84.50 89 ALA A CA 1
ATOM 722 C C . ALA A 1 89 ? -9.924 -1.373 7.142 1.00 84.50 89 ALA A C 1
ATOM 724 O O . ALA A 1 89 ? -10.456 -2.244 6.459 1.00 84.50 89 ALA A O 1
ATOM 725 N N . GLY A 1 90 ? -10.351 -0.115 7.103 1.00 86.50 90 GLY A N 1
ATOM 726 C CA . GLY A 1 90 ? -11.460 0.296 6.253 1.00 86.50 90 GLY A CA 1
ATOM 727 C C . GLY A 1 90 ? -11.536 1.804 6.086 1.00 86.50 90 GLY A C 1
ATOM 728 O O . GLY A 1 90 ? -10.912 2.564 6.823 1.00 86.50 90 GLY A O 1
ATOM 729 N N . THR A 1 91 ? -12.288 2.248 5.088 1.00 88.62 91 THR A N 1
ATOM 730 C CA . THR A 1 91 ? -12.616 3.658 4.869 1.00 88.62 91 THR A CA 1
ATOM 731 C C . THR A 1 91 ? -14.126 3.811 4.768 1.00 88.62 91 THR A C 1
ATOM 733 O O . THR A 1 91 ? -14.801 3.034 4.094 1.00 88.62 91 THR A O 1
ATOM 736 N N . LEU A 1 92 ? -14.648 4.816 5.469 1.00 89.81 92 LEU A N 1
ATOM 737 C CA . LEU A 1 92 ? -16.042 5.238 5.396 1.00 89.81 92 LEU A CA 1
ATOM 738 C C . LEU A 1 92 ? -16.177 6.291 4.294 1.00 89.81 92 LEU A C 1
ATOM 740 O O . LEU A 1 92 ? -15.550 7.347 4.367 1.00 89.81 92 LEU A O 1
ATOM 744 N N . ASP A 1 93 ? -16.990 6.007 3.283 1.00 87.88 93 ASP A N 1
ATOM 745 C CA . ASP A 1 93 ? -17.385 6.976 2.265 1.00 87.88 93 ASP A CA 1
ATOM 746 C C . ASP A 1 93 ? -18.699 7.644 2.689 1.00 87.88 93 ASP A C 1
ATOM 748 O O . ASP A 1 93 ? -19.774 7.045 2.603 1.00 87.88 93 ASP A O 1
ATOM 752 N N . GLN A 1 94 ? -18.603 8.893 3.150 1.00 79.00 94 GLN A N 1
ATOM 753 C CA . GLN A 1 94 ? -19.753 9.691 3.586 1.00 79.00 94 GLN A CA 1
ATOM 754 C C . GLN A 1 94 ? -20.655 10.136 2.426 1.00 79.00 94 GLN A C 1
ATOM 756 O O . GLN A 1 94 ? -21.827 10.422 2.646 1.00 79.00 94 GLN A O 1
ATOM 761 N N . GLY A 1 95 ? -20.137 10.197 1.193 1.00 80.44 95 GLY A N 1
ATOM 762 C CA . GLY A 1 95 ? -20.923 10.599 0.025 1.00 80.44 95 GLY A CA 1
ATOM 763 C C . GLY A 1 95 ? -21.839 9.479 -0.461 1.00 80.44 95 GLY A C 1
ATOM 764 O O . GLY A 1 95 ? -23.010 9.714 -0.749 1.00 80.44 95 GLY A O 1
ATOM 765 N N . ALA A 1 96 ? -21.311 8.254 -0.525 1.00 77.00 96 ALA A N 1
ATOM 766 C CA . ALA A 1 96 ? -22.065 7.070 -0.939 1.00 77.00 96 ALA A CA 1
ATOM 767 C C . ALA A 1 96 ? -22.713 6.301 0.228 1.00 77.00 96 ALA A C 1
ATOM 769 O O . ALA A 1 96 ? -23.430 5.332 -0.015 1.00 77.00 96 ALA A O 1
ATOM 770 N N . GLY A 1 97 ? -22.432 6.670 1.485 1.00 83.56 97 GLY A N 1
ATOM 771 C CA . GLY A 1 97 ? -22.911 5.947 2.669 1.00 83.56 97 GLY A CA 1
ATOM 772 C C . GLY A 1 97 ? -22.413 4.498 2.728 1.00 83.56 97 GLY A C 1
ATOM 773 O O . GLY A 1 97 ? -23.130 3.611 3.191 1.00 83.56 97 GLY A O 1
ATOM 774 N N . CYS A 1 98 ? -21.210 4.241 2.208 1.00 87.62 98 CYS A N 1
ATOM 775 C CA . CYS A 1 98 ? -20.638 2.903 2.066 1.00 87.62 98 CYS A CA 1
ATOM 776 C C . CYS A 1 98 ? -19.391 2.743 2.942 1.00 87.62 98 CYS A C 1
ATOM 778 O O . CYS A 1 98 ? -18.500 3.589 2.937 1.00 87.62 98 CYS A O 1
ATOM 780 N N . LEU A 1 99 ? -19.288 1.610 3.632 1.00 87.38 99 LEU A N 1
ATOM 781 C CA . LEU A 1 99 ? -18.069 1.148 4.278 1.00 87.38 99 LEU A CA 1
ATOM 782 C C . LEU A 1 99 ? -17.293 0.254 3.306 1.00 87.38 99 LEU A C 1
ATOM 784 O O . LEU A 1 99 ? -17.812 -0.764 2.847 1.00 87.38 99 LEU A O 1
ATOM 788 N N . VAL A 1 100 ? -16.050 0.626 3.005 1.00 88.25 100 VAL A N 1
ATOM 789 C CA . VAL A 1 100 ? -15.115 -0.196 2.225 1.00 88.25 100 VAL A CA 1
ATOM 790 C C . VAL A 1 100 ? -14.102 -0.798 3.186 1.00 88.25 100 VAL A C 1
ATOM 792 O O . VAL A 1 100 ? -13.381 -0.063 3.860 1.00 88.25 100 VAL A O 1
ATOM 795 N N . ILE A 1 101 ? -14.057 -2.124 3.259 1.00 88.00 101 ILE A N 1
ATOM 796 C CA . ILE A 1 101 ? -13.113 -2.865 4.095 1.00 88.00 101 ILE A CA 1
ATOM 797 C C . ILE A 1 101 ? -11.948 -3.301 3.225 1.00 88.00 101 ILE A C 1
ATOM 799 O O . ILE A 1 101 ? -12.129 -3.871 2.148 1.00 88.00 101 ILE A O 1
ATOM 803 N N . PHE A 1 102 ? -10.747 -3.012 3.703 1.00 83.25 102 PHE A N 1
ATOM 804 C CA . PHE A 1 102 ? -9.523 -3.485 3.091 1.00 83.25 102 PHE A CA 1
ATOM 805 C C . PHE A 1 102 ? -9.080 -4.730 3.841 1.00 83.25 102 PHE A C 1
ATOM 807 O O . PHE A 1 102 ? -8.960 -4.720 5.066 1.00 83.25 102 PHE A O 1
ATOM 814 N N . GLU A 1 103 ? -8.815 -5.805 3.108 1.00 75.00 103 GLU A N 1
ATOM 815 C CA . GLU A 1 103 ? -7.997 -6.868 3.669 1.00 75.00 103 GLU A CA 1
ATOM 816 C C . GLU A 1 103 ? -6.605 -6.293 3.909 1.00 75.00 103 GLU A C 1
ATOM 818 O O . GLU A 1 103 ? -6.026 -5.653 3.022 1.00 75.00 103 GLU A O 1
ATOM 823 N N . ASP A 1 104 ? -6.071 -6.507 5.111 1.00 66.56 104 ASP A N 1
ATOM 824 C CA . ASP A 1 104 ? -4.676 -6.210 5.384 1.00 66.56 104 ASP A CA 1
ATOM 825 C C . ASP A 1 104 ? -3.835 -7.086 4.454 1.00 66.56 104 ASP A C 1
ATOM 827 O O . ASP A 1 104 ? -3.563 -8.258 4.726 1.00 66.56 104 ASP A O 1
ATOM 831 N N . LEU A 1 105 ? -3.415 -6.502 3.329 1.00 60.97 105 LEU A N 1
ATOM 832 C CA . LEU A 1 105 ? -2.299 -6.993 2.544 1.00 60.97 105 LEU A CA 1
ATOM 833 C C . LEU A 1 105 ? -1.152 -7.112 3.531 1.00 60.97 105 LEU A C 1
ATOM 835 O O . LEU A 1 105 ? -0.605 -6.101 3.973 1.00 60.97 105 LEU A O 1
ATOM 839 N N . LYS A 1 106 ? -0.862 -8.352 3.931 1.00 61.41 106 LYS A N 1
ATOM 840 C CA . LYS A 1 106 ? 0.215 -8.703 4.845 1.00 61.41 106 LYS A CA 1
ATOM 841 C C . LYS A 1 106 ? 1.466 -8.039 4.290 1.00 61.41 106 LYS A C 1
ATOM 843 O O . LYS A 1 106 ? 2.029 -8.496 3.301 1.00 61.41 106 LYS A O 1
ATOM 848 N N . THR A 1 107 ? 1.825 -6.888 4.849 1.00 59.62 107 THR A N 1
ATOM 849 C CA . THR A 1 107 ? 2.984 -6.144 4.383 1.00 59.62 107 THR A CA 1
ATOM 850 C C . THR A 1 107 ? 4.164 -7.010 4.756 1.00 59.62 107 THR A C 1
ATOM 852 O O . THR A 1 107 ? 4.484 -7.176 5.933 1.00 59.62 107 THR A O 1
ATOM 855 N N . ASP A 1 108 ? 4.743 -7.665 3.754 1.00 64.69 108 ASP A N 1
ATOM 856 C CA . ASP A 1 108 ? 5.889 -8.519 3.982 1.00 64.69 108 ASP A CA 1
ATOM 857 C C . ASP A 1 108 ? 6.940 -7.688 4.719 1.00 64.69 108 ASP A C 1
ATOM 859 O O . ASP A 1 108 ? 7.295 -6.582 4.294 1.00 64.69 108 ASP A O 1
ATOM 863 N N . ALA A 1 109 ? 7.451 -8.221 5.832 1.00 74.25 109 ALA A N 1
ATOM 864 C CA . ALA A 1 109 ? 8.460 -7.577 6.682 1.00 74.25 109 ALA A CA 1
ATOM 865 C C . ALA A 1 109 ? 9.747 -7.182 5.915 1.00 74.25 109 ALA A C 1
ATOM 867 O O . ALA A 1 109 ? 10.629 -6.508 6.444 1.00 74.25 109 ALA A O 1
ATOM 868 N N . ILE A 1 110 ? 9.829 -7.575 4.645 1.00 80.75 110 ILE A N 1
ATOM 869 C CA . ILE A 1 110 ? 10.835 -7.230 3.652 1.00 80.75 110 ILE A CA 1
ATOM 870 C C . ILE A 1 110 ? 10.877 -5.720 3.391 1.00 80.75 110 ILE A C 1
ATOM 872 O O . ILE A 1 110 ? 11.967 -5.155 3.350 1.00 80.75 110 ILE A O 1
ATOM 876 N N . TYR A 1 111 ? 9.740 -5.035 3.241 1.00 78.12 111 TYR A N 1
ATOM 877 C CA . TYR A 1 111 ? 9.731 -3.596 2.940 1.00 78.12 111 TYR A CA 1
ATOM 878 C C . TYR A 1 111 ? 10.320 -2.725 4.061 1.00 78.12 111 TYR A C 1
ATOM 880 O O . TYR A 1 111 ? 11.217 -1.928 3.766 1.00 78.12 111 TYR A O 1
ATOM 888 N N . PRO A 1 112 ? 9.911 -2.869 5.340 1.00 86.38 112 PRO A N 1
ATOM 889 C CA . PRO A 1 112 ? 10.527 -2.105 6.423 1.00 86.38 112 PRO A CA 1
ATOM 890 C C . PRO A 1 112 ? 12.003 -2.473 6.619 1.00 86.38 112 PRO A C 1
ATOM 892 O O . PRO A 1 112 ? 12.821 -1.575 6.802 1.00 86.38 112 PRO A O 1
ATOM 895 N N . ALA A 1 113 ? 12.372 -3.753 6.482 1.00 86.50 113 ALA A N 1
ATOM 896 C CA . ALA A 1 113 ? 13.773 -4.173 6.533 1.00 86.50 113 ALA A CA 1
ATOM 897 C C . ALA A 1 113 ? 14.604 -3.549 5.396 1.00 86.50 113 ALA A C 1
ATOM 899 O O . ALA A 1 113 ? 15.716 -3.075 5.618 1.00 86.50 113 ALA A O 1
ATOM 900 N N . THR A 1 114 ? 14.052 -3.471 4.181 1.00 90.19 114 THR A N 1
ATOM 901 C CA . THR A 1 114 ? 14.718 -2.842 3.032 1.00 90.19 114 THR A CA 1
ATOM 902 C C . THR A 1 114 ? 14.907 -1.344 3.272 1.00 90.19 114 THR A C 1
ATOM 904 O O . THR A 1 114 ? 16.006 -0.824 3.086 1.00 90.19 114 THR A O 1
ATOM 907 N N . LEU A 1 115 ? 13.885 -0.646 3.772 1.00 89.38 115 LEU A N 1
ATOM 908 C CA . LEU A 1 115 ? 13.997 0.771 4.135 1.00 89.38 115 LEU A CA 1
ATOM 909 C C . LEU A 1 115 ? 15.051 1.009 5.223 1.00 89.38 115 LEU A C 1
ATOM 911 O O . LEU A 1 115 ? 15.831 1.960 5.134 1.00 89.38 115 LEU A O 1
ATOM 915 N N . GLU A 1 116 ? 15.127 0.126 6.218 1.00 91.56 116 GLU A N 1
ATOM 916 C CA . GLU A 1 116 ? 16.155 0.191 7.252 1.00 91.56 116 GLU A CA 1
ATOM 917 C C . GLU A 1 116 ? 17.559 -0.017 6.666 1.00 91.56 116 GLU A C 1
ATOM 919 O O . GLU A 1 116 ? 18.477 0.744 6.979 1.00 91.56 116 GLU A O 1
ATOM 924 N N . THR A 1 117 ? 17.738 -0.982 5.757 1.00 90.94 117 THR A N 1
ATOM 925 C CA . THR A 1 117 ? 19.030 -1.184 5.081 1.00 90.94 117 THR A CA 1
ATOM 926 C C . THR A 1 117 ? 19.437 0.021 4.237 1.00 90.94 117 THR A C 1
ATOM 928 O O . THR A 1 117 ? 20.591 0.438 4.316 1.00 90.94 117 THR A O 1
ATOM 931 N N . ILE A 1 118 ? 18.505 0.646 3.509 1.00 93.25 118 ILE A N 1
ATOM 932 C CA . ILE A 1 118 ? 18.770 1.868 2.734 1.00 93.25 118 ILE A CA 1
ATOM 933 C C . ILE A 1 118 ? 19.187 3.013 3.667 1.00 93.25 118 ILE A C 1
ATOM 935 O O . ILE A 1 118 ? 20.174 3.701 3.402 1.00 93.25 118 ILE A O 1
ATOM 939 N N . SER A 1 119 ? 18.495 3.181 4.797 1.00 93.44 119 SER A N 1
ATOM 940 C CA . SER A 1 119 ? 18.850 4.172 5.822 1.00 93.44 119 SER A CA 1
ATOM 941 C C . SER A 1 119 ? 20.244 3.917 6.406 1.00 93.44 119 SER A C 1
ATOM 943 O O . SER A 1 119 ? 21.051 4.838 6.556 1.00 93.44 119 SER A O 1
ATOM 945 N N . ASN A 1 120 ? 20.573 2.654 6.682 1.00 93.75 120 ASN A N 1
ATOM 946 C CA . ASN A 1 120 ? 21.881 2.267 7.199 1.00 93.75 120 ASN A CA 1
ATOM 947 C C . ASN A 1 120 ? 22.997 2.483 6.166 1.00 93.75 120 ASN A C 1
ATOM 949 O O . ASN A 1 120 ? 24.068 2.962 6.536 1.00 93.75 120 ASN A O 1
ATOM 953 N N . ILE A 1 121 ? 22.745 2.228 4.879 1.00 91.44 121 ILE A N 1
ATOM 954 C CA . ILE A 1 121 ? 23.681 2.558 3.794 1.00 91.44 121 ILE A CA 1
ATOM 955 C C . ILE A 1 121 ? 23.909 4.071 3.727 1.00 91.44 121 ILE A C 1
ATOM 957 O O . ILE A 1 121 ? 25.059 4.496 3.635 1.00 91.44 121 ILE A O 1
ATOM 961 N N . GLY A 1 122 ? 22.858 4.888 3.858 1.00 87.94 122 GLY A N 1
ATOM 962 C CA . GLY A 1 122 ? 22.981 6.349 3.926 1.00 87.94 122 GLY A CA 1
ATOM 963 C C . GLY A 1 122 ? 23.929 6.807 5.039 1.00 87.94 122 GLY A C 1
ATOM 964 O O . GLY A 1 122 ? 24.888 7.532 4.781 1.00 87.94 122 GLY A O 1
ATOM 965 N N . LYS A 1 123 ? 23.760 6.274 6.256 1.00 92.25 123 LYS A N 1
ATOM 966 C CA . LYS A 1 123 ? 24.659 6.561 7.392 1.00 92.25 123 LYS A CA 1
ATOM 967 C C . LYS A 1 123 ? 26.107 6.142 7.121 1.00 92.25 123 LYS A C 1
ATOM 969 O O . LYS A 1 123 ? 27.042 6.830 7.535 1.00 92.25 123 LYS A O 1
ATOM 974 N N . VAL A 1 124 ? 26.315 5.015 6.437 1.00 91.19 124 VAL A N 1
ATOM 975 C CA . VAL A 1 124 ? 27.658 4.558 6.052 1.00 91.19 124 VAL A CA 1
ATOM 976 C C . VAL A 1 124 ? 28.276 5.517 5.036 1.00 91.19 124 VAL A C 1
ATOM 978 O O . VAL A 1 124 ? 29.426 5.915 5.219 1.00 91.19 124 VAL A O 1
ATOM 981 N N . VAL A 1 125 ? 27.526 5.950 4.022 1.00 88.31 125 VAL A N 1
ATOM 982 C CA . VAL A 1 125 ? 27.988 6.940 3.036 1.00 88.31 125 VAL A CA 1
ATOM 983 C C . VAL A 1 125 ? 28.371 8.256 3.716 1.00 88.31 125 VAL A C 1
ATOM 985 O O . VAL A 1 125 ? 29.467 8.766 3.469 1.00 88.31 125 VAL A O 1
ATOM 988 N N . ASP A 1 126 ? 27.552 8.748 4.644 1.00 83.94 126 ASP A N 1
ATOM 989 C CA . ASP A 1 126 ? 27.861 9.947 5.430 1.00 83.94 126 ASP A CA 1
ATOM 990 C C . ASP A 1 126 ? 29.153 9.770 6.244 1.00 83.94 126 ASP A C 1
ATOM 992 O O . ASP A 1 126 ? 30.031 10.639 6.250 1.00 83.94 126 ASP A O 1
ATOM 996 N N . SER A 1 127 ? 29.331 8.605 6.878 1.00 85.50 127 SER A N 1
ATOM 997 C CA . SER A 1 127 ? 30.541 8.289 7.647 1.00 85.50 127 SER A CA 1
ATOM 998 C C . SER A 1 127 ? 31.804 8.232 6.774 1.00 85.50 127 SER A C 1
ATOM 1000 O O . SER A 1 127 ? 32.870 8.710 7.181 1.00 85.50 127 SER A O 1
ATOM 1002 N N . LEU A 1 128 ? 31.691 7.712 5.547 1.00 78.81 128 LEU A N 1
ATOM 1003 C CA . LEU A 1 128 ? 32.777 7.670 4.569 1.00 78.81 128 LEU A CA 1
ATOM 1004 C C . LEU A 1 128 ? 33.123 9.072 4.072 1.00 78.81 128 LEU A C 1
ATOM 1006 O O . LEU A 1 128 ? 34.304 9.396 3.931 1.00 78.81 128 LEU A O 1
ATOM 1010 N N . TYR A 1 129 ? 32.121 9.929 3.874 1.00 72.81 129 TYR A N 1
ATOM 1011 C CA . TYR A 1 129 ? 32.333 11.313 3.469 1.00 72.81 129 TYR A CA 1
ATOM 1012 C C . TYR A 1 129 ? 33.074 12.108 4.554 1.00 72.81 129 TYR A C 1
ATOM 1014 O O . TYR A 1 129 ? 34.074 12.776 4.273 1.00 72.81 129 TYR A O 1
ATOM 1022 N N . VAL A 1 130 ? 32.667 11.951 5.819 1.00 78.56 130 VAL A N 1
ATOM 1023 C CA . VAL A 1 130 ? 33.356 12.543 6.978 1.00 78.56 130 VAL A CA 1
ATOM 1024 C C . VAL A 1 130 ? 34.791 12.022 7.095 1.00 78.56 130 VAL A C 1
ATOM 1026 O O . VAL A 1 130 ? 35.722 12.798 7.337 1.00 78.56 130 VAL A O 1
ATOM 1029 N N . ARG A 1 131 ? 35.012 10.717 6.886 1.00 74.56 131 ARG A N 1
ATOM 1030 C CA . ARG A 1 131 ? 36.353 10.118 6.954 1.00 74.56 131 ARG A CA 1
ATOM 1031 C C . ARG A 1 131 ? 37.261 10.586 5.820 1.00 74.56 131 ARG A C 1
ATOM 1033 O O . ARG A 1 131 ? 38.424 10.887 6.082 1.00 74.56 131 ARG A O 1
ATOM 1040 N N . LYS A 1 132 ? 36.743 10.718 4.597 1.00 69.31 132 LYS A N 1
ATOM 1041 C CA . LYS A 1 132 ? 37.468 11.308 3.461 1.00 69.31 132 LYS A CA 1
ATOM 1042 C C . LYS A 1 132 ? 37.826 12.770 3.733 1.00 69.31 132 LYS A C 1
ATOM 1044 O O . LYS A 1 132 ? 38.949 13.174 3.451 1.00 69.31 132 LYS A O 1
ATOM 1049 N N . GLY A 1 133 ? 36.919 13.535 4.345 1.00 66.94 133 GLY A N 1
ATOM 1050 C CA . GLY A 1 133 ? 37.182 14.902 4.803 1.00 66.94 133 GLY A CA 1
ATOM 1051 C C . GLY A 1 133 ? 38.345 14.980 5.798 1.00 66.94 133 GLY A C 1
ATOM 1052 O O . GLY A 1 133 ? 39.252 15.789 5.608 1.00 66.94 133 GLY A O 1
ATOM 1053 N N . LYS A 1 134 ? 38.382 14.087 6.798 1.00 66.44 134 LYS A N 1
ATOM 1054 C CA . LYS A 1 134 ? 39.516 13.969 7.737 1.00 66.44 134 LYS A CA 1
ATOM 1055 C C . LYS A 1 134 ? 40.821 13.585 7.035 1.00 66.44 134 LYS A C 1
ATOM 1057 O O . LYS A 1 134 ? 41.854 14.175 7.326 1.00 66.44 134 LYS A O 1
ATOM 1062 N N . PHE A 1 135 ? 40.777 12.640 6.097 1.00 64.44 135 PHE A N 1
ATOM 1063 C CA . PHE A 1 135 ? 41.961 12.203 5.348 1.00 64.44 135 PHE A CA 1
ATOM 1064 C C . PHE A 1 135 ? 42.528 13.316 4.458 1.00 64.44 135 PHE A C 1
ATOM 1066 O O . PHE A 1 135 ? 43.735 13.532 4.445 1.00 64.44 135 PHE A O 1
ATOM 1073 N N . LEU A 1 136 ? 41.661 14.070 3.775 1.00 55.50 136 LEU A N 1
ATOM 1074 C CA . LEU A 1 136 ? 42.043 15.246 2.988 1.00 55.50 136 LEU A CA 1
ATOM 1075 C C . LEU A 1 136 ? 42.651 16.344 3.866 1.00 55.50 136 LEU A C 1
ATOM 1077 O O . LEU A 1 136 ? 43.602 16.993 3.442 1.00 55.50 136 LEU A O 1
ATOM 1081 N N . TYR A 1 137 ? 42.139 16.539 5.084 1.00 57.72 137 TYR A N 1
ATOM 1082 C CA . TYR A 1 137 ? 42.724 17.476 6.044 1.00 57.72 137 TYR A CA 1
ATOM 1083 C C . TYR A 1 137 ? 44.121 17.014 6.483 1.00 57.72 137 TYR A C 1
ATOM 1085 O O . TYR A 1 137 ? 45.076 17.779 6.392 1.00 57.72 137 TYR A O 1
ATOM 1093 N N . GLN A 1 138 ? 44.265 15.738 6.854 1.00 51.38 138 GLN A N 1
ATOM 1094 C CA . GLN A 1 138 ? 45.537 15.157 7.294 1.00 51.38 138 GLN A CA 1
ATOM 1095 C C . GLN A 1 138 ? 46.602 15.171 6.184 1.00 51.38 138 GLN A C 1
ATOM 1097 O O . GLN A 1 138 ? 47.759 15.501 6.427 1.00 51.38 138 GLN A O 1
ATOM 1102 N N . GLN A 1 139 ? 46.211 14.867 4.944 1.00 47.75 139 GLN A N 1
ATOM 1103 C CA . GLN A 1 139 ? 47.109 14.881 3.791 1.00 47.75 139 GLN A CA 1
ATOM 1104 C C . GLN A 1 139 ? 47.540 16.309 3.423 1.00 47.75 139 GLN A C 1
ATOM 1106 O O . GLN A 1 139 ? 48.683 16.518 3.025 1.00 47.75 139 GLN A O 1
ATOM 1111 N N . LYS A 1 140 ? 46.657 17.302 3.601 1.00 44.75 140 LYS A N 1
ATOM 1112 C CA . LYS A 1 140 ? 46.963 18.716 3.346 1.00 44.75 140 LYS A CA 1
ATOM 1113 C C . LYS A 1 140 ? 47.865 19.326 4.426 1.00 44.75 140 LYS A C 1
ATOM 1115 O O . LYS A 1 140 ? 48.732 20.117 4.076 1.00 44.75 140 LYS A O 1
ATOM 1120 N N . VAL A 1 141 ? 47.722 18.905 5.688 1.00 50.28 141 VAL A N 1
ATOM 1121 C CA . VAL A 1 141 ? 48.656 19.238 6.785 1.00 50.28 141 VAL A CA 1
ATOM 1122 C C . VAL A 1 141 ? 50.054 18.686 6.485 1.00 50.28 141 VAL A C 1
ATOM 1124 O O . VAL A 1 141 ? 51.033 19.421 6.574 1.00 50.28 141 VAL A O 1
ATOM 1127 N N . ASN A 1 142 ? 50.144 17.436 6.022 1.00 48.91 142 ASN A N 1
ATOM 1128 C CA . ASN A 1 142 ? 51.427 16.805 5.700 1.00 48.91 142 ASN A CA 1
ATOM 1129 C C . ASN A 1 142 ? 52.124 17.405 4.461 1.00 48.91 142 ASN A C 1
ATOM 1131 O O . ASN A 1 142 ? 53.348 17.405 4.408 1.00 48.91 142 ASN A O 1
ATOM 1135 N N . TYR A 1 143 ? 51.374 17.909 3.471 1.00 41.53 143 TYR A N 1
ATOM 1136 C CA . TYR A 1 143 ? 51.943 18.496 2.245 1.00 41.53 143 TYR A CA 1
ATOM 1137 C C . TYR A 1 143 ? 52.298 19.984 2.351 1.00 41.53 143 TYR A C 1
ATOM 1139 O O . TYR A 1 143 ? 53.108 20.456 1.559 1.00 41.53 143 TYR A O 1
ATOM 1147 N N . TRP A 1 144 ? 51.691 20.729 3.279 1.00 37.97 144 TRP A N 1
ATOM 1148 C CA . TRP A 1 144 ? 51.923 22.173 3.410 1.00 37.97 144 TRP A CA 1
ATOM 1149 C C . TRP A 1 144 ? 52.659 22.587 4.683 1.00 37.97 144 TRP A C 1
ATOM 1151 O O . TRP A 1 144 ? 53.058 23.741 4.758 1.00 37.97 144 TRP A O 1
ATOM 1161 N N . GLY A 1 145 ? 52.881 21.696 5.658 1.00 44.38 145 GLY A N 1
ATOM 1162 C CA . GLY A 1 145 ? 53.686 22.018 6.844 1.00 44.38 145 GLY A CA 1
ATOM 1163 C C . GLY A 1 145 ? 53.172 23.229 7.633 1.00 44.38 145 GLY A C 1
ATOM 1164 O O . GLY A 1 145 ? 53.965 23.984 8.181 1.00 44.38 145 GLY A O 1
ATOM 1165 N N . ILE A 1 146 ? 51.853 23.445 7.659 1.00 42.28 146 ILE A N 1
ATOM 1166 C CA . ILE A 1 146 ? 51.222 24.520 8.431 1.00 42.28 146 ILE A CA 1
ATOM 1167 C C . ILE A 1 146 ? 50.371 23.870 9.524 1.00 42.28 146 ILE A C 1
ATOM 1169 O O . ILE A 1 146 ? 49.317 23.291 9.246 1.00 42.28 146 ILE A O 1
ATOM 1173 N N . GLU A 1 147 ? 50.830 23.979 10.771 1.00 39.88 147 GLU A N 1
ATOM 1174 C CA . GLU A 1 147 ? 50.010 23.776 11.966 1.00 39.88 147 GLU A CA 1
ATOM 1175 C C . GLU A 1 147 ? 48.925 24.859 12.009 1.00 39.88 147 GLU A C 1
ATOM 1177 O O . GLU A 1 147 ? 49.182 26.013 12.347 1.00 39.88 147 GLU A O 1
ATOM 1182 N N . LEU A 1 148 ? 47.692 24.499 11.645 1.00 38.62 148 LEU A N 1
ATOM 1183 C CA . LEU A 1 148 ? 46.522 25.294 12.014 1.00 38.62 148 LEU A CA 1
ATOM 1184 C C . LEU A 1 148 ? 46.080 24.867 13.424 1.00 38.62 148 LEU A C 1
ATOM 1186 O O . LEU A 1 148 ? 45.858 23.669 13.632 1.00 38.62 148 LEU A O 1
ATOM 1190 N N . PRO A 1 149 ? 45.918 25.795 14.384 1.00 41.78 149 PRO A N 1
ATOM 1191 C CA . PRO A 1 149 ? 45.590 25.435 15.753 1.00 41.78 149 PRO A CA 1
ATOM 1192 C C . PRO A 1 149 ? 44.149 24.920 15.852 1.00 41.78 149 PRO A C 1
ATOM 1194 O O . PRO A 1 149 ? 43.226 25.428 15.211 1.00 41.78 149 PRO A O 1
ATOM 1197 N N . LEU A 1 150 ? 43.972 23.889 16.679 1.00 42.47 150 LEU A N 1
ATOM 1198 C CA . LEU A 1 150 ? 42.674 23.373 17.108 1.00 42.47 150 LEU A CA 1
ATOM 1199 C C . LEU A 1 150 ? 41.868 24.467 17.835 1.00 42.47 150 LEU A C 1
ATOM 1201 O O . LEU A 1 150 ? 42.452 25.258 18.578 1.00 42.47 150 LEU A O 1
ATOM 1205 N N . PRO A 1 151 ? 40.528 24.496 17.702 1.00 42.50 151 PRO A N 1
ATOM 1206 C CA . PRO A 1 151 ? 39.710 25.472 18.393 1.00 42.50 151 PRO A CA 1
ATOM 1207 C C . PRO A 1 151 ? 39.462 24.982 19.821 1.00 42.50 151 PRO A C 1
ATOM 1209 O O . PRO A 1 151 ? 38.558 24.188 20.074 1.00 42.50 151 PRO A O 1
ATOM 1212 N N . HIS A 1 152 ? 40.250 25.474 20.769 1.00 41.62 152 HIS A N 1
ATOM 1213 C CA . HIS A 1 152 ? 39.811 25.554 22.155 1.00 41.62 152 HIS A CA 1
ATOM 1214 C C . HIS A 1 152 ? 39.860 27.023 22.577 1.00 41.62 152 HIS A C 1
ATOM 1216 O O . HIS A 1 152 ? 40.906 27.655 22.520 1.00 41.62 152 HIS A O 1
ATOM 1222 N N . GLN A 1 153 ? 38.687 27.537 22.957 1.00 42.16 153 GLN A N 1
ATOM 1223 C CA . GLN A 1 153 ? 38.430 28.870 23.515 1.00 42.16 153 GLN A CA 1
ATOM 1224 C C . GLN A 1 153 ? 38.725 30.076 22.611 1.00 42.16 153 GLN A C 1
ATOM 1226 O O . GLN A 1 153 ? 39.665 30.813 22.855 1.00 42.16 153 GLN A O 1
ATOM 1231 N N . PHE A 1 154 ? 37.817 30.381 21.678 1.00 32.94 154 PHE A N 1
ATOM 1232 C CA . PHE A 1 154 ? 37.476 31.781 21.396 1.00 32.94 154 PHE A CA 1
ATOM 1233 C C . PHE A 1 154 ? 35.968 31.933 21.142 1.00 32.94 154 PHE A C 1
ATOM 1235 O O . PHE A 1 154 ? 35.341 31.150 20.435 1.00 32.94 154 PHE A O 1
ATOM 1242 N N . SER A 1 155 ? 35.423 32.931 21.830 1.00 34.53 155 SER A N 1
ATOM 1243 C CA . SER A 1 155 ? 34.057 33.437 21.967 1.00 34.53 155 SER A CA 1
ATOM 1244 C C . SER A 1 155 ? 33.009 33.080 20.898 1.00 34.53 155 SER A C 1
ATOM 1246 O O . SER A 1 155 ? 33.193 33.263 19.697 1.00 34.53 155 SER A O 1
ATOM 1248 N N . ILE A 1 156 ? 31.825 32.712 21.402 1.00 39.75 156 ILE A N 1
ATOM 1249 C CA . ILE A 1 156 ? 30.583 32.307 20.711 1.00 39.75 156 ILE A CA 1
ATOM 1250 C C . ILE A 1 156 ? 30.008 33.350 19.717 1.00 39.75 156 ILE A C 1
ATOM 1252 O O . ILE A 1 156 ? 29.068 33.045 18.991 1.00 39.75 156 ILE A O 1
ATOM 1256 N N . GLN A 1 157 ? 30.592 34.540 19.562 1.00 36.75 157 GLN A N 1
ATOM 1257 C CA . GLN A 1 157 ? 30.067 35.558 18.640 1.00 36.75 157 GLN A CA 1
ATOM 1258 C C . GLN A 1 157 ? 30.497 35.352 17.167 1.00 36.75 157 GLN A C 1
ATOM 1260 O O . GLN A 1 157 ? 29.713 35.620 16.261 1.00 36.75 157 GLN A O 1
ATOM 1265 N N . ILE A 1 158 ? 31.706 34.833 16.900 1.00 39.12 158 ILE A N 1
ATOM 1266 C CA . ILE A 1 158 ? 32.291 34.773 15.533 1.00 39.12 158 ILE A CA 1
ATOM 1267 C C . ILE A 1 158 ? 31.861 33.516 14.753 1.00 39.12 158 ILE A C 1
ATOM 1269 O O . ILE A 1 158 ? 31.941 33.452 13.524 1.00 39.12 158 ILE A O 1
ATOM 1273 N N . ILE A 1 159 ? 31.337 32.511 15.454 1.00 40.22 159 ILE A N 1
ATOM 1274 C CA . ILE A 1 159 ? 30.974 31.224 14.855 1.00 40.22 159 ILE A CA 1
ATOM 1275 C C . ILE A 1 159 ? 29.724 31.346 13.968 1.00 40.22 159 ILE A C 1
ATOM 1277 O O . ILE A 1 159 ? 29.588 30.563 13.037 1.00 40.22 159 ILE A O 1
ATOM 1281 N N . SER A 1 160 ? 28.852 32.342 14.162 1.00 45.44 160 SER A N 1
ATOM 1282 C CA . SER A 1 160 ? 27.630 32.489 13.352 1.00 45.44 160 SER A CA 1
ATOM 1283 C C . SER A 1 160 ? 27.906 32.960 11.912 1.00 45.44 160 SER A C 1
ATOM 1285 O O . SER A 1 160 ? 27.445 32.319 10.969 1.00 45.44 160 SER A O 1
ATOM 1287 N N . GLU A 1 161 ? 28.729 33.993 11.711 1.00 40.34 161 GLU A N 1
ATOM 1288 C CA . GLU A 1 161 ? 29.082 34.487 10.368 1.00 40.34 161 GLU A CA 1
ATOM 1289 C C . GLU A 1 161 ? 30.007 33.523 9.612 1.00 40.34 161 GLU A C 1
ATOM 1291 O O . GLU A 1 161 ? 29.842 33.289 8.409 1.00 40.34 161 GLU A O 1
ATOM 1296 N N . GLN A 1 162 ? 30.942 32.885 10.322 1.00 42.06 162 GLN A N 1
ATOM 1297 C CA . GLN A 1 162 ? 31.851 31.908 9.725 1.00 42.06 162 GLN A CA 1
ATOM 1298 C C . GLN A 1 162 ? 31.143 30.580 9.411 1.00 42.06 162 GLN A C 1
ATOM 1300 O O . GLN A 1 162 ? 31.432 30.005 8.365 1.00 42.06 162 GLN A O 1
ATOM 1305 N N . LEU A 1 163 ? 30.162 30.104 10.204 1.00 43.25 163 LEU A N 1
ATOM 1306 C CA . LEU A 1 163 ? 29.381 28.909 9.827 1.00 43.25 163 LEU A CA 1
ATOM 1307 C C . LEU A 1 163 ? 28.448 29.163 8.644 1.00 43.25 163 LEU A C 1
ATOM 1309 O O . LEU A 1 163 ? 28.237 28.245 7.857 1.00 43.25 163 LEU A O 1
ATOM 1313 N N . ILE A 1 164 ? 27.884 30.364 8.493 1.00 48.38 164 ILE A N 1
ATOM 1314 C CA . ILE A 1 164 ? 27.036 30.695 7.335 1.00 48.38 164 ILE A CA 1
ATOM 1315 C C . ILE A 1 164 ? 27.884 30.700 6.058 1.00 48.38 164 ILE A C 1
ATOM 1317 O O . ILE A 1 164 ? 27.497 30.100 5.051 1.00 48.38 164 ILE A O 1
ATOM 1321 N N . THR A 1 165 ? 29.088 31.265 6.132 1.00 46.88 165 THR A N 1
ATOM 1322 C CA . THR A 1 165 ? 30.055 31.281 5.026 1.00 46.88 165 THR A CA 1
ATOM 1323 C C . THR A 1 165 ? 30.638 29.888 4.758 1.00 46.88 165 THR A C 1
ATOM 1325 O O . THR A 1 165 ? 30.815 29.492 3.612 1.00 46.88 165 THR A O 1
ATOM 1328 N N . PHE A 1 166 ? 30.861 29.069 5.789 1.00 43.56 166 PHE A N 1
ATOM 1329 C CA . PHE A 1 166 ? 31.345 27.695 5.630 1.00 43.56 166 PHE A CA 1
ATOM 1330 C C . PHE A 1 166 ? 30.247 26.743 5.136 1.00 43.56 166 PHE A C 1
ATOM 1332 O O . PHE A 1 166 ? 30.534 25.815 4.387 1.00 43.56 166 PHE A O 1
ATOM 1339 N N . ARG A 1 167 ? 28.975 26.991 5.480 1.00 44.22 167 ARG A N 1
ATOM 1340 C CA . ARG A 1 167 ? 27.809 26.273 4.940 1.00 44.22 167 ARG A CA 1
ATOM 1341 C C . ARG A 1 167 ? 27.546 26.657 3.484 1.00 44.22 167 ARG A C 1
ATOM 1343 O O . ARG A 1 167 ? 27.202 25.775 2.701 1.00 44.22 167 ARG A O 1
ATOM 1350 N N . SER A 1 168 ? 27.767 27.918 3.094 1.00 46.97 168 SER A N 1
ATOM 1351 C CA . SER A 1 168 ? 27.729 28.331 1.682 1.00 46.97 168 SER A CA 1
ATOM 1352 C C . SER A 1 168 ? 28.905 27.744 0.891 1.00 46.97 168 SER A C 1
ATOM 1354 O O . SER A 1 168 ? 28.707 27.250 -0.217 1.00 46.97 168 SER A O 1
ATOM 1356 N N . LEU A 1 169 ? 30.097 27.666 1.491 1.00 44.00 169 LEU A N 1
ATOM 1357 C CA . LEU A 1 169 ? 31.286 27.057 0.891 1.00 44.00 169 LEU A CA 1
ATOM 1358 C C . LEU A 1 169 ? 31.187 25.525 0.798 1.00 44.00 169 LEU A C 1
ATOM 1360 O O . LEU A 1 169 ? 31.649 24.944 -0.179 1.00 44.00 169 LEU A O 1
ATOM 1364 N N . LEU A 1 170 ? 30.571 24.857 1.778 1.00 44.75 170 LEU A N 1
ATOM 1365 C CA . LEU A 1 170 ? 30.290 23.418 1.741 1.00 44.75 170 LEU A CA 1
ATOM 1366 C C . LEU A 1 170 ? 29.174 23.085 0.750 1.00 44.75 170 LEU A C 1
ATOM 1368 O O . LEU A 1 170 ? 29.295 22.074 0.067 1.00 44.75 170 LEU A O 1
ATOM 1372 N N . ARG A 1 171 ? 28.153 23.944 0.607 1.00 40.62 171 ARG A N 1
ATOM 1373 C CA . ARG A 1 171 ? 27.135 23.830 -0.452 1.00 40.62 171 ARG A CA 1
ATOM 1374 C C . ARG A 1 171 ? 27.755 24.042 -1.842 1.00 40.62 171 ARG A C 1
ATOM 1376 O O . ARG A 1 171 ? 27.540 23.222 -2.727 1.00 40.62 171 ARG A O 1
ATOM 1383 N N . SER A 1 172 ? 28.626 25.041 -1.994 1.00 43.00 172 SER A N 1
ATOM 1384 C CA . SER A 1 172 ? 29.396 25.297 -3.223 1.00 43.00 172 SER A CA 1
ATOM 1385 C C . SER A 1 172 ? 30.369 24.157 -3.560 1.00 43.00 172 SER A C 1
ATOM 1387 O O . SER A 1 172 ? 30.472 23.741 -4.713 1.00 43.00 172 SER A O 1
ATOM 1389 N N . LYS A 1 173 ? 31.047 23.575 -2.561 1.00 43.34 173 LYS A N 1
ATOM 1390 C CA . LYS A 1 173 ? 31.948 22.432 -2.766 1.00 43.34 173 LYS A CA 1
ATOM 1391 C C . LYS A 1 173 ? 31.217 21.116 -2.988 1.00 43.34 173 LYS A C 1
ATOM 1393 O O . LYS A 1 173 ? 31.723 20.308 -3.757 1.00 43.34 173 LYS A O 1
ATOM 1398 N N . SER A 1 174 ? 30.055 20.883 -2.371 1.00 42.09 174 SER A N 1
ATOM 1399 C CA . SER A 1 174 ? 29.220 19.726 -2.708 1.00 42.09 174 SER A CA 1
ATOM 1400 C C . SER A 1 174 ? 28.672 19.847 -4.125 1.00 42.09 174 SER A C 1
ATOM 1402 O O . SER A 1 174 ? 28.684 18.859 -4.841 1.00 42.09 174 SER A O 1
ATOM 1404 N N . GLU A 1 175 ? 28.299 21.051 -4.572 1.00 42.47 175 GLU A N 1
ATOM 1405 C CA . GLU A 1 175 ? 27.908 21.306 -5.965 1.00 42.47 175 GLU A CA 1
ATOM 1406 C C . GLU A 1 175 ? 29.079 21.096 -6.936 1.00 42.47 175 GLU A C 1
ATOM 1408 O O . GLU A 1 175 ? 28.898 20.450 -7.965 1.00 42.47 175 GLU A O 1
ATOM 1413 N N . GLN A 1 176 ? 30.301 21.523 -6.593 1.00 44.53 176 GLN A N 1
ATOM 1414 C CA . GLN A 1 176 ? 31.502 21.235 -7.393 1.00 44.53 176 GLN A CA 1
ATOM 1415 C C . GLN A 1 176 ? 31.871 19.744 -7.420 1.00 44.53 176 GLN A C 1
ATOM 1417 O O . GLN A 1 176 ? 32.327 19.246 -8.448 1.00 44.53 176 GLN A O 1
ATOM 1422 N N . PHE A 1 177 ? 31.688 19.015 -6.315 1.00 40.75 177 PHE A N 1
ATOM 1423 C CA . PHE A 1 177 ? 32.002 17.584 -6.247 1.00 40.75 177 PHE A CA 1
ATOM 1424 C C . PHE A 1 177 ? 30.945 16.732 -6.963 1.00 40.75 177 PHE A C 1
ATOM 1426 O O . PHE A 1 177 ? 31.294 15.780 -7.659 1.00 40.75 177 PHE A O 1
ATOM 1433 N N . PHE A 1 178 ? 29.669 17.115 -6.860 1.00 42.31 178 PHE A N 1
ATOM 1434 C CA . PHE A 1 178 ? 28.564 16.502 -7.598 1.00 42.31 178 PHE A CA 1
ATOM 1435 C C . PHE A 1 178 ? 28.679 16.797 -9.100 1.00 42.31 178 PHE A C 1
ATOM 1437 O O . PHE A 1 178 ? 28.517 15.887 -9.905 1.00 42.31 178 PHE A O 1
ATOM 1444 N N . CYS A 1 179 ? 29.102 18.009 -9.486 1.00 41.56 179 CYS A N 1
ATOM 1445 C CA . CYS A 1 179 ? 29.486 18.319 -10.869 1.00 41.56 179 CYS A CA 1
ATOM 1446 C C . CYS A 1 179 ? 30.635 17.444 -11.367 1.00 41.56 179 CYS A C 1
ATOM 1448 O O . CYS A 1 179 ? 30.632 17.057 -12.526 1.00 41.56 179 CYS A O 1
ATOM 1450 N N . LYS A 1 180 ? 31.618 17.123 -10.517 1.00 43.59 180 LYS A N 1
ATOM 1451 C CA . LYS A 1 180 ? 32.793 16.350 -10.932 1.00 43.59 180 LYS A CA 1
ATOM 1452 C C . LYS A 1 180 ? 32.489 14.867 -11.161 1.00 43.59 180 LYS A C 1
ATOM 1454 O O . LYS A 1 180 ? 32.992 14.315 -12.126 1.00 43.59 180 LYS A O 1
ATOM 1459 N N . ILE A 1 181 ? 31.643 14.252 -10.331 1.00 49.53 181 ILE A N 1
ATOM 1460 C CA . ILE A 1 181 ? 31.200 12.858 -10.529 1.00 49.53 181 ILE A CA 1
ATOM 1461 C C . ILE A 1 181 ? 30.129 12.756 -11.628 1.00 49.53 181 ILE A C 1
ATOM 1463 O O . ILE A 1 181 ? 30.134 11.806 -12.401 1.00 49.53 181 ILE A O 1
ATOM 1467 N N . MET A 1 182 ? 29.239 13.746 -11.766 1.00 46.84 182 MET A N 1
ATOM 1468 C CA . MET A 1 182 ? 28.238 13.745 -12.845 1.00 46.84 182 MET A CA 1
ATOM 1469 C C . MET A 1 182 ? 28.792 14.185 -14.209 1.00 46.84 182 MET A C 1
ATOM 1471 O O . MET A 1 182 ? 28.202 13.843 -15.230 1.00 46.84 182 MET A O 1
ATOM 1475 N N . SER A 1 183 ? 29.935 14.881 -14.245 1.00 55.84 183 SER A N 1
ATOM 1476 C CA . SER A 1 183 ? 30.692 15.129 -15.479 1.00 55.84 183 SER A CA 1
ATOM 1477 C C . SER A 1 183 ? 31.206 13.827 -16.085 1.00 55.84 183 SER A C 1
ATOM 1479 O O . SER A 1 183 ? 31.181 13.712 -17.298 1.00 55.84 183 SER A O 1
ATOM 1481 N N . GLU A 1 184 ? 31.605 12.829 -15.286 1.00 61.41 184 GLU A N 1
ATOM 1482 C CA . GLU A 1 184 ? 32.176 11.578 -15.816 1.00 61.41 184 GLU A CA 1
ATOM 1483 C C . GLU A 1 184 ? 31.174 10.762 -16.644 1.00 61.41 184 GLU A C 1
ATOM 1485 O O . GLU A 1 184 ? 31.555 10.154 -17.642 1.00 61.41 184 GLU A O 1
ATOM 1490 N N . VAL A 1 185 ? 29.891 10.756 -16.264 1.00 67.62 185 VAL A N 1
ATOM 1491 C CA . VAL A 1 185 ? 28.861 9.992 -16.988 1.00 67.62 185 VAL A CA 1
ATOM 1492 C C . VAL A 1 185 ? 28.521 10.677 -18.316 1.00 67.62 185 VAL A C 1
ATOM 1494 O O . VAL A 1 185 ? 28.546 10.034 -19.367 1.00 67.62 185 VAL A O 1
ATOM 1497 N N . PHE A 1 186 ? 28.314 11.999 -18.287 1.00 70.69 186 PHE A N 1
ATOM 1498 C CA . PHE A 1 186 ? 28.091 12.792 -19.497 1.00 70.69 186 PHE A CA 1
ATOM 1499 C C . PHE A 1 186 ? 29.305 12.735 -20.436 1.00 70.69 186 PHE A C 1
ATOM 1501 O O . PHE A 1 186 ? 29.140 12.522 -21.632 1.00 70.69 186 PHE A O 1
ATOM 1508 N N . GLU A 1 187 ? 30.520 12.851 -19.896 1.00 73.25 187 GLU A N 1
ATOM 1509 C CA . GLU A 1 187 ? 31.785 12.750 -20.634 1.00 73.25 187 GLU A CA 1
ATOM 1510 C C . GLU A 1 187 ? 31.994 11.336 -21.209 1.00 73.25 187 GLU A C 1
ATOM 1512 O O . GLU A 1 187 ? 32.522 11.177 -22.310 1.00 73.25 187 GLU A O 1
ATOM 1517 N N . GLY A 1 188 ? 31.500 10.300 -20.522 1.00 79.12 188 GLY A N 1
ATOM 1518 C CA . GLY A 1 188 ? 31.449 8.927 -21.020 1.00 79.12 188 GLY A CA 1
ATOM 1519 C C . GLY A 1 188 ? 30.567 8.774 -22.262 1.00 79.12 188 GLY A C 1
ATOM 1520 O O . GLY A 1 188 ? 31.005 8.182 -23.253 1.00 79.12 188 GLY A O 1
ATOM 1521 N N . TYR A 1 189 ? 29.356 9.340 -22.254 1.00 79.44 189 TYR A N 1
ATOM 1522 C CA . TYR A 1 189 ? 28.484 9.345 -23.436 1.00 79.44 189 TYR A CA 1
ATOM 1523 C C . TYR A 1 189 ? 28.985 10.283 -24.541 1.00 79.44 189 TYR A C 1
ATOM 1525 O O . TYR A 1 189 ? 28.889 9.934 -25.715 1.00 79.44 189 TYR A O 1
ATOM 1533 N N . GLU A 1 190 ? 29.576 11.427 -24.187 1.00 77.81 190 GLU A N 1
ATOM 1534 C CA . GLU A 1 190 ? 30.216 12.371 -25.117 1.00 77.81 190 GLU A CA 1
ATOM 1535 C C . GLU A 1 190 ? 31.362 11.686 -25.875 1.00 77.81 190 GLU A C 1
ATOM 1537 O O . GLU A 1 190 ? 31.476 11.823 -27.095 1.00 77.81 190 GLU A O 1
ATOM 1542 N N . ARG A 1 191 ? 32.163 10.863 -25.186 1.00 81.94 191 ARG A N 1
ATOM 1543 C CA . ARG A 1 191 ? 33.236 10.070 -25.796 1.00 81.94 191 ARG A CA 1
ATOM 1544 C C . ARG A 1 191 ? 32.698 8.995 -26.739 1.00 81.94 191 ARG A C 1
ATOM 1546 O O . ARG A 1 191 ? 33.214 8.863 -27.847 1.00 81.94 191 ARG A O 1
ATOM 1553 N N . GLN A 1 192 ? 31.647 8.279 -26.335 1.00 82.56 192 GLN A N 1
ATOM 1554 C CA . GLN A 1 192 ? 30.985 7.279 -27.186 1.00 82.56 192 GLN A CA 1
ATOM 1555 C C . GLN A 1 192 ? 30.374 7.918 -28.441 1.00 82.56 192 GLN A C 1
ATOM 1557 O O . GLN A 1 192 ? 30.539 7.397 -29.541 1.00 82.56 192 GLN A O 1
ATOM 1562 N N . TYR A 1 193 ? 29.731 9.080 -28.305 1.00 84.62 193 TYR A N 1
ATOM 1563 C CA . TYR A 1 193 ? 29.181 9.833 -29.431 1.00 84.62 193 TYR A CA 1
ATOM 1564 C C . TYR A 1 193 ? 30.278 10.336 -30.383 1.00 84.62 193 TYR A C 1
ATOM 1566 O O . TYR A 1 193 ? 30.153 10.200 -31.602 1.00 84.62 193 TYR A O 1
ATOM 1574 N N . CYS A 1 194 ? 31.379 10.882 -29.857 1.00 83.00 194 CYS A N 1
ATOM 1575 C CA . CYS A 1 194 ? 32.513 11.328 -30.672 1.00 83.00 194 CYS A CA 1
ATOM 1576 C C . CYS A 1 194 ? 33.165 10.166 -31.443 1.00 83.00 194 CYS A C 1
ATOM 1578 O O . CYS A 1 194 ? 33.520 10.317 -32.612 1.00 83.00 194 CYS A O 1
ATOM 1580 N N . GLU A 1 195 ? 33.291 8.989 -30.827 1.00 86.00 195 GLU A N 1
ATOM 1581 C CA . GLU A 1 195 ? 33.840 7.800 -31.484 1.00 86.00 195 GLU A CA 1
ATOM 1582 C C . GLU A 1 195 ? 32.908 7.267 -32.583 1.00 86.00 195 GLU A C 1
ATOM 1584 O O . GLU A 1 195 ? 33.355 7.003 -33.706 1.00 86.00 195 GLU A O 1
ATOM 1589 N N . LEU A 1 196 ? 31.607 7.174 -32.289 1.00 84.25 196 LEU A N 1
ATOM 1590 C CA . LEU A 1 196 ? 30.590 6.687 -33.219 1.00 84.25 196 LEU A CA 1
ATOM 1591 C C . LEU A 1 196 ? 30.408 7.643 -34.409 1.00 84.25 196 LEU A C 1
ATOM 1593 O O . LEU A 1 196 ? 30.396 7.197 -35.555 1.00 84.25 196 LEU A O 1
ATOM 1597 N N . SER A 1 197 ? 30.364 8.957 -34.174 1.00 82.19 197 SER A N 1
ATOM 1598 C CA . SER A 1 197 ? 30.261 9.974 -35.234 1.00 82.19 197 SER A CA 1
ATOM 1599 C C . SER A 1 197 ? 31.505 10.031 -36.129 1.00 82.19 197 SER A C 1
ATOM 1601 O O . SER A 1 197 ? 31.374 10.109 -37.352 1.00 82.19 197 SER A O 1
ATOM 1603 N N . ALA A 1 198 ? 32.713 9.899 -35.569 1.00 83.56 198 ALA A N 1
ATOM 1604 C CA . ALA A 1 198 ? 33.950 9.820 -36.349 1.00 83.56 198 ALA A CA 1
ATOM 1605 C C . ALA A 1 198 ? 34.061 8.509 -37.147 1.00 83.56 198 ALA A C 1
ATOM 1607 O O . ALA A 1 198 ? 34.623 8.480 -38.246 1.00 83.56 198 ALA A O 1
ATOM 1608 N N . ASN A 1 199 ? 33.545 7.398 -36.612 1.00 84.62 199 ASN A N 1
ATOM 1609 C CA . ASN A 1 199 ? 33.431 6.138 -37.346 1.00 84.62 199 ASN A CA 1
ATOM 1610 C C . ASN A 1 199 ? 32.429 6.272 -38.503 1.00 84.62 199 ASN A C 1
ATOM 1612 O O . ASN A 1 199 ? 32.738 5.905 -39.636 1.00 84.62 199 ASN A O 1
ATOM 1616 N N . LEU A 1 200 ? 31.277 6.891 -38.242 1.00 82.94 200 LEU A N 1
ATOM 1617 C CA . LEU A 1 200 ? 30.212 7.062 -39.218 1.00 82.94 200 LEU A CA 1
ATOM 1618 C C . LEU A 1 200 ? 30.586 8.036 -40.340 1.00 82.94 200 LEU A C 1
ATOM 1620 O O . LEU A 1 200 ? 30.320 7.746 -41.499 1.00 82.94 200 LEU A O 1
ATOM 1624 N N . SER A 1 201 ? 31.286 9.131 -40.038 1.00 82.38 201 SER A N 1
ATOM 1625 C CA . SER A 1 201 ? 31.829 10.041 -41.057 1.00 82.38 201 SER A CA 1
ATOM 1626 C C . SER A 1 201 ? 32.849 9.335 -41.965 1.00 82.38 201 SER A C 1
ATOM 1628 O O . SER A 1 201 ? 32.780 9.450 -43.190 1.00 82.38 201 SER A O 1
ATOM 1630 N N . ARG A 1 202 ? 33.730 8.492 -41.400 1.00 81.19 202 ARG A N 1
ATOM 1631 C CA . ARG A 1 202 ? 34.652 7.648 -42.186 1.00 81.19 202 ARG A CA 1
ATOM 1632 C C . ARG A 1 202 ? 33.912 6.621 -43.048 1.00 81.19 202 ARG A C 1
ATOM 1634 O O . ARG A 1 202 ? 34.284 6.437 -44.205 1.00 81.19 202 ARG A O 1
ATOM 1641 N N . LYS A 1 203 ? 32.858 5.988 -42.518 1.00 78.81 203 LYS A N 1
ATOM 1642 C CA . LYS A 1 203 ? 32.003 5.040 -43.256 1.00 78.81 203 LYS A CA 1
ATOM 1643 C C . LYS A 1 203 ? 31.175 5.719 -44.354 1.00 78.81 203 LYS A C 1
ATOM 1645 O O . LYS A 1 203 ? 31.035 5.150 -45.432 1.00 78.81 203 LYS A O 1
ATOM 1650 N N . CYS A 1 204 ? 30.687 6.939 -44.138 1.00 74.44 204 CYS A N 1
ATOM 1651 C CA . CYS A 1 204 ? 30.026 7.747 -45.167 1.00 74.44 204 CYS A CA 1
ATOM 1652 C C . CYS A 1 204 ? 30.988 8.074 -46.316 1.00 74.44 204 CYS A C 1
ATOM 1654 O O . CYS A 1 204 ? 30.633 7.888 -47.477 1.00 74.44 204 CYS A O 1
ATOM 1656 N N . ASN A 1 205 ? 32.222 8.476 -46.003 1.00 78.69 205 ASN A N 1
ATOM 1657 C CA . ASN A 1 205 ? 33.236 8.796 -47.011 1.00 78.69 205 ASN A CA 1
ATOM 1658 C C . ASN A 1 205 ? 33.755 7.560 -47.763 1.00 78.69 205 ASN A C 1
ATOM 1660 O O . ASN A 1 205 ? 34.106 7.659 -48.932 1.00 78.69 205 ASN A O 1
ATOM 1664 N N . SER A 1 206 ? 33.803 6.384 -47.130 1.00 73.25 206 SER A N 1
ATOM 1665 C CA . SER A 1 206 ? 34.164 5.143 -47.828 1.00 73.25 206 SER A CA 1
ATOM 1666 C C . SER A 1 206 ? 33.013 4.589 -48.669 1.00 73.25 206 SER A C 1
ATOM 1668 O O . SER A 1 206 ? 33.253 3.992 -49.713 1.00 73.25 206 SER A O 1
ATOM 1670 N N . THR A 1 207 ? 31.765 4.817 -48.254 1.00 65.44 207 THR A N 1
ATOM 1671 C CA . THR A 1 207 ? 30.563 4.384 -48.984 1.00 65.44 207 THR A CA 1
ATOM 1672 C C . THR A 1 207 ? 30.234 5.310 -50.159 1.00 65.44 207 THR A C 1
ATOM 1674 O O . THR A 1 207 ? 29.676 4.847 -51.150 1.00 65.44 207 THR A O 1
ATOM 1677 N N . SER A 1 208 ? 30.622 6.590 -50.105 1.00 62.16 208 SER A N 1
ATOM 1678 C CA . SER A 1 208 ? 30.485 7.526 -51.231 1.00 62.16 208 SER A CA 1
ATOM 1679 C C . SER A 1 208 ? 31.429 7.226 -52.404 1.00 62.16 208 SER A C 1
ATOM 1681 O O . SER A 1 208 ? 31.139 7.628 -53.526 1.00 62.16 208 SER A O 1
ATOM 1683 N N . LEU A 1 209 ? 32.532 6.508 -52.158 1.00 62.03 209 LEU A N 1
ATOM 1684 C CA . LEU A 1 209 ? 33.531 6.122 -53.164 1.00 62.03 209 LEU A CA 1
ATOM 1685 C C . LEU A 1 209 ? 33.232 4.773 -53.842 1.00 62.03 209 LEU A C 1
ATOM 1687 O O . LEU A 1 209 ? 33.932 4.398 -54.782 1.00 62.03 209 LEU A O 1
ATOM 1691 N N . LEU A 1 210 ? 32.227 4.028 -53.368 1.00 60.31 210 LEU A N 1
ATOM 1692 C CA . LEU A 1 210 ? 31.881 2.709 -53.901 1.00 60.31 210 LEU A CA 1
ATOM 1693 C C . LEU A 1 210 ? 30.803 2.813 -54.998 1.00 60.31 210 LEU A C 1
ATOM 1695 O O . LEU A 1 210 ? 29.802 3.506 -54.793 1.00 60.31 210 LEU A O 1
ATOM 1699 N N . PRO A 1 211 ? 30.962 2.108 -56.137 1.00 57.34 211 PRO A N 1
ATOM 1700 C CA . PRO A 1 211 ? 29.920 1.998 -57.160 1.00 57.34 211 PRO A CA 1
ATOM 1701 C C . PRO A 1 211 ? 28.624 1.384 -56.603 1.00 57.34 211 PRO A C 1
ATOM 1703 O O . PRO A 1 211 ? 28.671 0.534 -55.711 1.00 57.34 211 PRO A O 1
ATOM 1706 N N . ASP A 1 212 ? 27.467 1.804 -57.130 1.00 54.53 212 ASP A N 1
ATOM 1707 C CA . ASP A 1 212 ? 26.149 1.301 -56.714 1.00 54.53 212 ASP A CA 1
ATOM 1708 C C . ASP A 1 212 ? 26.042 -0.225 -56.879 1.00 54.53 212 ASP A C 1
ATOM 1710 O O . ASP A 1 212 ? 26.096 -0.758 -57.985 1.00 54.53 212 ASP A O 1
ATOM 1714 N N . GLY A 1 213 ? 25.881 -0.928 -55.755 1.00 62.66 213 GLY A N 1
ATOM 1715 C CA . GLY A 1 213 ? 25.781 -2.385 -55.684 1.00 62.66 213 GLY A CA 1
ATOM 1716 C C . GLY A 1 213 ? 25.228 -2.866 -54.338 1.00 62.66 213 GLY A C 1
ATOM 1717 O O . GLY A 1 213 ? 25.029 -2.080 -53.410 1.00 62.66 213 GLY A O 1
ATOM 1718 N N . VAL A 1 214 ? 24.992 -4.176 -54.208 1.00 60.47 214 VAL A N 1
ATOM 1719 C CA . VAL A 1 214 ? 24.423 -4.808 -52.994 1.00 60.47 214 VAL A CA 1
ATOM 1720 C C . VAL A 1 214 ? 25.267 -4.511 -51.740 1.00 60.47 214 VAL A C 1
ATOM 1722 O O . VAL A 1 214 ? 24.723 -4.292 -50.658 1.00 60.47 214 VAL A O 1
ATOM 1725 N N . GLU A 1 215 ? 26.590 -4.391 -51.897 1.00 63.59 215 GLU A N 1
ATOM 1726 C CA . GLU A 1 215 ? 27.519 -4.017 -50.821 1.00 63.59 215 GLU A CA 1
ATOM 1727 C C . GLU A 1 215 ? 27.342 -2.571 -50.335 1.00 63.59 215 GLU A C 1
ATOM 1729 O O . GLU A 1 215 ? 27.527 -2.289 -49.148 1.00 63.59 215 GLU A O 1
ATOM 1734 N N . LYS A 1 216 ? 26.944 -1.651 -51.224 1.00 68.88 216 LYS A N 1
ATOM 1735 C CA . LYS A 1 216 ? 26.637 -0.263 -50.860 1.00 68.88 216 LYS A CA 1
ATOM 1736 C C . LYS A 1 216 ? 25.369 -0.213 -50.012 1.00 68.88 216 LYS A C 1
ATOM 1738 O O . LYS A 1 216 ? 25.370 0.441 -48.978 1.00 68.88 216 LYS A O 1
ATOM 1743 N N . ASN A 1 217 ? 24.334 -0.973 -50.372 1.00 71.44 217 ASN A N 1
ATOM 1744 C CA . ASN A 1 217 ? 23.087 -1.042 -49.599 1.00 71.44 217 ASN A CA 1
ATOM 1745 C C . ASN A 1 217 ? 23.284 -1.653 -48.202 1.00 71.44 217 ASN A C 1
ATOM 1747 O O . ASN A 1 217 ? 22.701 -1.166 -47.233 1.00 71.44 217 ASN A O 1
ATOM 1751 N N . ALA A 1 218 ? 24.148 -2.664 -48.069 1.00 76.00 218 ALA A N 1
ATOM 1752 C CA . ALA A 1 218 ? 24.513 -3.221 -46.766 1.00 76.00 218 ALA A CA 1
ATOM 1753 C C . ALA A 1 218 ? 25.213 -2.177 -45.873 1.00 76.00 218 ALA A C 1
ATOM 1755 O O . ALA A 1 218 ? 24.810 -1.971 -44.728 1.00 76.00 218 ALA A O 1
ATOM 1756 N N . LYS A 1 219 ? 26.195 -1.447 -46.421 1.00 76.12 219 LYS A N 1
ATOM 1757 C CA . LYS A 1 219 ? 26.899 -0.368 -45.704 1.00 76.12 219 LYS A CA 1
ATOM 1758 C C . LYS A 1 219 ? 25.992 0.828 -45.402 1.00 76.12 219 LYS A C 1
ATOM 1760 O O . LYS A 1 219 ? 26.106 1.429 -44.340 1.00 76.12 219 LYS A O 1
ATOM 1765 N N . VAL A 1 220 ? 25.046 1.145 -46.286 1.00 77.75 220 VAL A N 1
ATOM 1766 C CA . VAL A 1 220 ? 24.022 2.183 -46.077 1.00 77.75 220 VAL A CA 1
ATOM 1767 C C . VAL A 1 220 ? 23.104 1.821 -44.906 1.00 77.75 220 VAL A C 1
ATOM 1769 O O . VAL A 1 220 ? 22.819 2.679 -44.075 1.00 77.75 220 VAL A O 1
ATOM 1772 N N . ASN A 1 221 ? 22.690 0.558 -44.778 1.00 79.50 221 ASN A N 1
ATOM 1773 C CA . ASN A 1 221 ? 21.893 0.105 -43.635 1.00 79.50 221 ASN A CA 1
ATOM 1774 C C . ASN A 1 221 ? 22.686 0.126 -42.320 1.00 79.50 221 ASN A C 1
ATOM 1776 O O . ASN A 1 221 ? 22.145 0.521 -41.289 1.00 79.50 221 ASN A O 1
ATOM 1780 N N . GLU A 1 222 ? 23.973 -0.222 -42.354 1.00 79.88 222 GLU A N 1
ATOM 1781 C CA . GLU A 1 222 ? 24.859 -0.134 -41.188 1.00 79.88 222 GLU A CA 1
ATOM 1782 C C . GLU A 1 222 ? 25.068 1.324 -40.737 1.00 79.88 222 GLU A C 1
ATOM 1784 O O . GLU A 1 222 ? 25.008 1.632 -39.547 1.00 79.88 222 GLU A O 1
ATOM 1789 N N . ILE A 1 223 ? 25.232 2.250 -41.688 1.00 81.62 223 ILE A N 1
ATOM 1790 C CA . ILE A 1 223 ? 25.296 3.692 -41.411 1.00 81.62 223 ILE A CA 1
ATOM 1791 C C . ILE A 1 223 ? 23.948 4.204 -40.881 1.00 81.62 223 ILE A C 1
ATOM 1793 O O . ILE A 1 223 ? 23.919 5.026 -39.970 1.00 81.62 223 ILE A O 1
ATOM 1797 N N . LYS A 1 224 ? 22.817 3.709 -41.392 1.0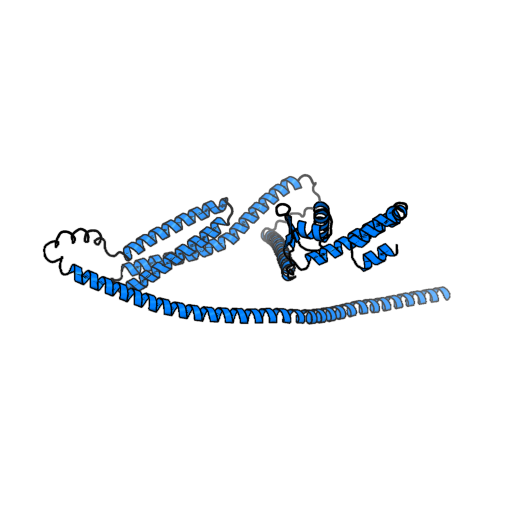0 83.25 224 LYS A N 1
ATOM 1798 C CA . LYS A 1 224 ? 21.492 4.069 -40.868 1.00 83.25 224 LYS A CA 1
ATOM 1799 C C . LYS A 1 224 ? 21.324 3.631 -39.410 1.00 83.25 224 LYS A C 1
ATOM 1801 O O . LYS A 1 224 ? 20.918 4.447 -38.591 1.00 83.25 224 LYS A O 1
ATOM 1806 N N . SER A 1 225 ? 21.712 2.397 -39.081 1.00 83.25 225 SER A N 1
ATOM 1807 C CA . SER A 1 225 ? 21.706 1.895 -37.700 1.00 83.25 225 SER A CA 1
ATOM 1808 C C . SER A 1 225 ? 22.616 2.726 -36.790 1.00 83.25 225 SER A C 1
ATOM 1810 O O . SER A 1 225 ? 22.204 3.122 -35.707 1.00 83.25 225 SER A O 1
ATOM 1812 N N . GLY A 1 226 ? 23.825 3.073 -37.249 1.00 83.12 226 GLY A N 1
ATOM 1813 C CA . GLY A 1 22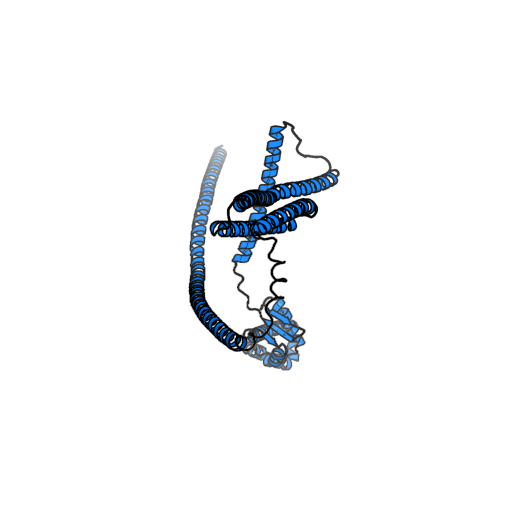6 ? 24.745 3.918 -36.481 1.00 83.12 226 GLY A CA 1
ATOM 1814 C C . GLY A 1 226 ? 24.259 5.364 -36.290 1.00 83.12 226 GLY A C 1
ATOM 1815 O O . GLY A 1 226 ? 24.584 5.995 -35.284 1.00 83.12 226 GLY A O 1
ATOM 1816 N N . LEU A 1 227 ? 23.464 5.904 -37.224 1.00 83.50 227 LEU A N 1
ATOM 1817 C CA . LEU A 1 227 ? 22.790 7.200 -37.056 1.00 83.50 227 LEU A CA 1
ATOM 1818 C C . LEU A 1 227 ? 21.692 7.131 -35.987 1.00 83.50 227 LEU A C 1
ATOM 1820 O O . LEU A 1 227 ? 21.567 8.067 -35.196 1.00 83.50 227 LEU A O 1
ATOM 1824 N N . ASP A 1 228 ? 20.938 6.032 -35.940 1.00 84.25 228 ASP A N 1
ATOM 1825 C CA . ASP A 1 228 ? 19.905 5.811 -34.926 1.00 84.25 228 ASP A CA 1
ATOM 1826 C C . ASP A 1 228 ? 20.529 5.620 -33.522 1.00 84.25 228 ASP A C 1
ATOM 1828 O O . ASP A 1 228 ? 20.033 6.191 -32.547 1.00 84.25 228 ASP A O 1
ATOM 1832 N N . ASP A 1 229 ? 21.673 4.934 -33.415 1.00 85.50 229 ASP A N 1
ATOM 1833 C CA . ASP A 1 229 ? 22.439 4.791 -32.164 1.00 85.50 229 ASP A CA 1
ATOM 1834 C C . ASP A 1 229 ? 22.981 6.139 -31.645 1.00 85.50 229 ASP A C 1
ATOM 1836 O O . ASP A 1 229 ? 22.898 6.434 -30.446 1.00 85.50 229 ASP A O 1
ATOM 1840 N N . CYS A 1 230 ? 23.470 7.006 -32.543 1.00 84.25 230 CYS A N 1
ATOM 1841 C CA . CYS A 1 230 ? 23.836 8.392 -32.225 1.00 84.25 230 CYS A CA 1
ATOM 1842 C C . CYS A 1 230 ? 22.637 9.189 -31.676 1.00 84.25 230 CYS A C 1
ATOM 1844 O O . CYS A 1 230 ? 22.779 9.916 -30.690 1.00 84.25 230 CYS A O 1
ATOM 1846 N N . ASP A 1 231 ? 21.450 9.046 -32.277 1.00 83.75 231 ASP A N 1
ATOM 1847 C CA . ASP A 1 231 ? 20.221 9.709 -31.817 1.00 83.75 231 ASP A CA 1
ATOM 1848 C C . ASP A 1 231 ? 19.807 9.218 -30.413 1.00 83.75 231 ASP A C 1
ATOM 1850 O O . ASP A 1 231 ? 19.357 10.009 -29.575 1.00 83.75 231 ASP A O 1
ATOM 1854 N N . VAL A 1 232 ? 19.994 7.928 -30.110 1.00 87.19 232 VAL A N 1
ATOM 1855 C CA . VAL A 1 232 ? 19.755 7.357 -28.772 1.00 87.19 232 VAL A CA 1
ATOM 1856 C C . VAL A 1 232 ? 20.751 7.899 -27.742 1.00 87.19 232 VAL A C 1
ATOM 1858 O O . VAL A 1 232 ? 20.337 8.261 -26.638 1.00 87.19 232 VAL A O 1
ATOM 1861 N N . LEU A 1 233 ? 22.039 8.004 -28.085 1.00 84.75 233 LEU A N 1
ATOM 1862 C CA . LEU A 1 233 ? 23.069 8.594 -27.217 1.00 84.75 233 LEU A CA 1
ATOM 1863 C C . LEU A 1 233 ? 22.762 10.062 -26.886 1.00 84.75 233 LEU A C 1
ATOM 1865 O O . LEU A 1 233 ? 22.804 10.445 -25.717 1.00 84.75 233 LEU A O 1
ATOM 1869 N N . ILE A 1 234 ? 22.336 10.859 -27.873 1.00 84.75 234 ILE A N 1
ATOM 1870 C CA . ILE A 1 234 ? 21.916 12.252 -27.647 1.00 84.75 234 ILE A CA 1
ATOM 1871 C C . ILE A 1 234 ? 20.696 12.325 -26.715 1.00 84.75 234 ILE A C 1
ATOM 1873 O O . ILE A 1 234 ? 20.641 13.193 -25.842 1.00 84.75 234 ILE A O 1
ATOM 1877 N N . ARG A 1 235 ? 19.717 11.418 -26.849 1.00 84.69 235 ARG A N 1
ATOM 1878 C CA . ARG A 1 235 ? 18.551 11.367 -25.942 1.00 84.69 235 ARG A CA 1
ATOM 1879 C C . ARG A 1 235 ? 18.947 11.009 -24.509 1.00 84.69 235 ARG A C 1
ATOM 1881 O O . ARG A 1 235 ? 18.403 11.599 -23.579 1.00 84.69 235 ARG A O 1
ATOM 1888 N N . LYS A 1 236 ? 19.897 10.086 -24.322 1.00 82.56 236 LYS A N 1
ATOM 1889 C CA . LYS A 1 236 ? 20.443 9.738 -22.998 1.00 82.56 236 LYS A CA 1
ATOM 1890 C C . LYS A 1 236 ? 21.150 10.938 -22.362 1.00 82.56 236 LYS A C 1
ATOM 1892 O O . LYS A 1 236 ? 20.846 11.284 -21.225 1.00 82.56 236 LYS A O 1
ATOM 1897 N N . MET A 1 237 ? 21.978 11.643 -23.132 1.00 78.81 237 MET A N 1
ATOM 1898 C CA . MET A 1 237 ? 22.629 12.881 -22.691 1.00 78.81 237 MET A CA 1
ATOM 1899 C C . MET A 1 237 ? 21.626 14.000 -22.355 1.00 78.81 237 MET A C 1
ATOM 1901 O O . MET A 1 237 ? 21.866 14.763 -21.424 1.00 78.81 237 MET A O 1
ATOM 1905 N N . ASP A 1 238 ? 20.494 14.106 -23.065 1.00 79.38 238 ASP A N 1
ATOM 1906 C CA . ASP A 1 238 ? 19.440 15.099 -22.778 1.00 79.38 238 ASP A CA 1
ATOM 1907 C C . ASP A 1 238 ? 18.684 14.775 -21.479 1.00 79.38 238 ASP A C 1
ATOM 1909 O O . ASP A 1 238 ? 18.383 15.675 -20.694 1.00 79.38 238 ASP A O 1
ATOM 1913 N N . LEU A 1 239 ? 18.419 13.494 -21.205 1.00 78.81 239 LEU A N 1
ATOM 1914 C CA . LEU A 1 239 ? 17.821 13.057 -19.939 1.00 78.81 239 LEU A CA 1
ATOM 1915 C C . LEU A 1 239 ? 18.741 13.363 -18.751 1.00 78.81 239 LEU A C 1
ATOM 1917 O O . LEU A 1 239 ? 18.281 13.892 -17.737 1.00 78.81 239 LEU A O 1
ATOM 1921 N N . GLU A 1 240 ? 20.043 13.126 -18.905 1.00 75.94 240 GLU A N 1
ATOM 1922 C CA . GLU A 1 240 ? 21.030 13.472 -17.883 1.00 75.94 240 GLU A CA 1
ATOM 1923 C C . GLU A 1 240 ? 21.170 14.986 -17.718 1.00 75.94 240 GLU A C 1
ATOM 1925 O O . GLU A 1 240 ? 21.069 15.482 -16.595 1.00 75.94 240 GLU A O 1
ATOM 1930 N N . ALA A 1 241 ? 21.258 15.744 -18.817 1.00 69.06 241 ALA A N 1
ATOM 1931 C CA . ALA A 1 241 ? 21.295 17.209 -18.809 1.00 69.06 241 ALA A CA 1
ATOM 1932 C C . ALA A 1 241 ? 20.064 17.841 -18.129 1.00 69.06 241 ALA A C 1
ATOM 1934 O O . ALA A 1 241 ? 20.171 18.895 -17.497 1.00 69.06 241 ALA A O 1
ATOM 1935 N N . ARG A 1 242 ? 18.884 17.211 -18.232 1.00 69.25 242 ARG A N 1
ATOM 1936 C CA . ARG A 1 242 ? 17.640 17.675 -17.591 1.00 69.25 242 ARG A CA 1
ATOM 1937 C C . ARG A 1 242 ? 17.544 17.336 -16.110 1.00 69.25 242 ARG A C 1
ATOM 1939 O O . ARG A 1 242 ? 16.846 18.059 -15.402 1.00 69.25 242 ARG A O 1
ATOM 1946 N N . SER A 1 243 ? 18.234 16.294 -15.653 1.00 66.69 243 SER A N 1
ATOM 1947 C CA . SER A 1 243 ? 18.299 15.918 -14.234 1.00 66.69 243 SER A CA 1
ATOM 1948 C C . SER A 1 243 ? 19.193 16.848 -13.388 1.00 66.69 243 SER A C 1
ATOM 1950 O O . SER A 1 243 ? 19.183 16.772 -12.161 1.00 66.69 243 SER A O 1
ATOM 1952 N N . LEU A 1 244 ? 19.943 17.752 -14.036 1.00 61.97 244 LEU A N 1
ATOM 1953 C CA . LEU A 1 244 ? 20.951 18.626 -13.428 1.00 61.97 244 LEU A CA 1
ATOM 1954 C C . LEU A 1 244 ? 20.424 20.032 -13.065 1.00 61.97 244 LEU A C 1
ATOM 1956 O O . LEU A 1 244 ? 19.448 20.539 -13.624 1.00 61.97 244 LEU A O 1
ATOM 1960 N N . GLN A 1 245 ? 21.119 20.695 -12.131 1.00 54.50 245 GLN A N 1
ATOM 1961 C CA . GLN A 1 245 ? 20.822 22.058 -11.666 1.00 54.50 245 GLN A CA 1
ATOM 1962 C C . GLN A 1 245 ? 20.896 23.115 -12.798 1.00 54.50 245 GLN A C 1
ATOM 1964 O O . GLN A 1 245 ? 21.710 22.986 -13.719 1.00 54.50 245 GLN A O 1
ATOM 1969 N N . PRO A 1 246 ? 20.110 24.213 -12.720 1.00 58.62 246 PRO A N 1
ATOM 1970 C CA . PRO A 1 246 ? 19.917 25.169 -13.820 1.00 58.62 246 PRO A CA 1
ATOM 1971 C C . PRO A 1 246 ? 21.192 25.861 -14.340 1.00 58.62 246 PRO A C 1
ATOM 1973 O O . PRO A 1 246 ? 21.247 26.183 -15.526 1.00 58.62 246 PRO A O 1
ATOM 1976 N N . ASN A 1 247 ? 22.232 26.033 -13.515 1.00 59.53 247 ASN A N 1
ATOM 1977 C CA . ASN A 1 247 ? 23.473 26.711 -13.923 1.00 59.53 247 ASN A CA 1
ATOM 1978 C C . ASN A 1 247 ? 24.363 25.858 -14.849 1.00 59.53 247 ASN A C 1
ATOM 1980 O O . ASN A 1 247 ? 24.909 26.370 -15.822 1.00 59.53 247 ASN A O 1
ATOM 1984 N N . VAL A 1 248 ? 24.481 24.551 -14.594 1.00 63.62 248 VAL A N 1
ATOM 1985 C CA . VAL A 1 248 ? 25.291 23.626 -15.420 1.00 63.62 248 VAL A CA 1
ATOM 1986 C C . VAL A 1 248 ? 24.500 23.147 -16.639 1.00 63.62 248 VAL A C 1
ATOM 1988 O O . VAL A 1 248 ? 25.050 22.942 -17.723 1.00 63.62 248 VAL A O 1
ATOM 1991 N N . LYS A 1 249 ? 23.174 23.066 -16.490 1.00 66.44 249 LYS A N 1
ATOM 1992 C CA . LYS A 1 249 ? 22.220 22.743 -17.553 1.00 66.44 249 LYS A CA 1
ATOM 1993 C C . LYS A 1 249 ? 22.354 23.658 -18.774 1.00 66.44 249 LYS A C 1
ATOM 1995 O O . LYS A 1 249 ? 22.276 23.173 -19.897 1.00 66.44 249 LYS A O 1
ATOM 2000 N N . ALA A 1 250 ? 22.585 24.960 -18.591 1.00 69.50 250 ALA A N 1
ATOM 2001 C CA . ALA A 1 250 ? 22.710 25.900 -19.710 1.00 69.50 250 ALA A CA 1
ATOM 2002 C C . ALA A 1 250 ? 23.917 25.592 -20.620 1.00 69.50 250 ALA A C 1
ATOM 2004 O O . ALA A 1 250 ? 23.793 25.631 -21.844 1.00 69.50 250 ALA A O 1
ATOM 2005 N N . MET A 1 251 ? 25.059 25.226 -20.029 1.00 67.25 251 MET A N 1
ATOM 2006 C CA . MET A 1 251 ? 26.286 24.887 -20.757 1.00 67.25 251 MET A CA 1
ATOM 2007 C C . MET A 1 251 ? 26.176 23.525 -21.462 1.00 67.25 251 MET A C 1
ATOM 2009 O O . MET A 1 251 ? 26.564 23.392 -22.622 1.00 67.25 251 MET A O 1
ATOM 2013 N N . LEU A 1 252 ? 25.584 22.528 -20.798 1.00 68.12 252 LEU A N 1
ATOM 2014 C CA . LEU A 1 252 ? 25.377 21.193 -21.374 1.00 68.12 252 LEU A CA 1
ATOM 2015 C C . LEU A 1 252 ? 24.345 21.207 -22.508 1.00 68.12 252 LEU A C 1
ATOM 2017 O O . LEU A 1 252 ? 24.546 20.561 -23.533 1.00 68.12 252 LEU A O 1
ATOM 2021 N N . LEU A 1 253 ? 23.274 21.997 -22.383 1.00 74.31 253 LEU A N 1
ATOM 2022 C CA . LEU A 1 253 ? 22.285 22.159 -23.453 1.00 74.31 253 LEU A CA 1
ATOM 2023 C C . LEU A 1 253 ? 22.848 22.901 -24.673 1.00 74.31 253 LEU A C 1
ATOM 2025 O O . LEU A 1 253 ? 22.404 22.635 -25.789 1.00 74.31 253 LEU A O 1
ATOM 2029 N N . ALA A 1 254 ? 23.814 23.808 -24.493 1.00 77.94 254 ALA A N 1
ATOM 2030 C CA . ALA A 1 254 ? 24.522 24.424 -25.614 1.00 77.94 254 ALA A CA 1
ATOM 2031 C C . ALA A 1 254 ? 25.341 23.383 -26.398 1.00 77.94 254 ALA A C 1
ATOM 2033 O O . ALA A 1 254 ? 25.153 23.272 -27.610 1.00 77.94 254 ALA A O 1
ATOM 2034 N N . LYS A 1 255 ? 26.133 22.545 -25.709 1.00 73.19 255 LYS A N 1
ATOM 2035 C CA . LYS A 1 255 ? 26.846 21.412 -26.331 1.00 73.19 255 LYS A CA 1
ATOM 2036 C C . LYS A 1 255 ? 25.894 20.420 -27.012 1.00 73.19 255 LYS A C 1
ATOM 2038 O O . LYS A 1 255 ? 26.148 19.957 -28.117 1.00 73.19 255 LYS A O 1
ATOM 2043 N N . LEU A 1 256 ? 24.745 20.130 -26.400 1.00 79.19 256 LEU A N 1
ATOM 2044 C CA . LEU A 1 256 ? 23.762 19.197 -26.960 1.00 79.19 256 LEU A CA 1
ATOM 2045 C C . LEU A 1 256 ? 23.097 19.734 -28.240 1.00 79.19 256 LEU A C 1
ATOM 2047 O O . LEU A 1 256 ? 22.778 18.964 -29.147 1.00 79.19 256 LEU A O 1
ATOM 2051 N N . ARG A 1 257 ? 22.923 21.059 -28.359 1.00 77.88 257 ARG A N 1
ATOM 2052 C CA . ARG A 1 257 ? 22.483 21.696 -29.614 1.00 77.88 257 ARG A CA 1
ATOM 2053 C C . ARG A 1 257 ? 23.534 21.583 -30.713 1.00 77.88 257 ARG A C 1
ATOM 2055 O O . ARG A 1 257 ? 23.157 21.395 -31.868 1.00 77.88 257 ARG A O 1
ATOM 2062 N N . GLU A 1 258 ? 24.810 21.684 -30.363 1.00 83.00 258 GLU A N 1
ATOM 2063 C CA . GLU A 1 258 ? 25.923 21.508 -31.297 1.00 83.00 258 GLU A CA 1
ATOM 2064 C C . GLU A 1 258 ? 25.977 20.065 -31.818 1.00 83.00 258 GLU A C 1
ATOM 2066 O O . GLU A 1 258 ? 25.873 19.857 -33.026 1.00 83.00 258 GLU A O 1
ATOM 2071 N N . TYR A 1 259 ? 25.929 19.063 -30.932 1.00 79.38 259 TYR A N 1
ATOM 2072 C CA . TYR A 1 259 ? 25.871 17.652 -31.339 1.00 79.38 259 TYR A CA 1
ATOM 2073 C C . TYR A 1 259 ? 24.636 17.314 -32.176 1.00 79.38 259 TYR A C 1
ATOM 2075 O O . TYR A 1 259 ? 24.733 16.620 -33.189 1.00 79.38 259 TYR A O 1
ATOM 2083 N N . LYS A 1 260 ? 23.473 17.879 -31.838 1.00 84.06 260 LYS A N 1
ATOM 2084 C CA . LYS A 1 260 ? 22.264 17.745 -32.662 1.00 84.06 260 LYS A CA 1
ATOM 2085 C C . LYS A 1 260 ? 22.428 18.392 -34.044 1.00 84.06 260 LYS A C 1
ATOM 2087 O O . LYS A 1 260 ? 21.854 17.911 -35.020 1.00 84.06 260 LYS A O 1
ATOM 2092 N N . SER A 1 261 ? 23.180 19.485 -34.153 1.00 84.06 261 SER A N 1
ATOM 2093 C CA . SER A 1 261 ? 23.503 20.115 -35.439 1.00 84.06 261 SER A CA 1
ATOM 2094 C C . SER A 1 261 ? 24.421 19.223 -36.277 1.00 84.06 261 SER A C 1
ATOM 2096 O O . SER A 1 261 ? 24.163 19.029 -37.466 1.00 84.06 261 SER A O 1
ATOM 2098 N N . ASP A 1 262 ? 25.430 18.610 -35.660 1.00 80.88 262 ASP A N 1
ATOM 2099 C CA . ASP A 1 262 ? 26.390 17.747 -36.352 1.00 80.88 262 ASP A CA 1
ATOM 2100 C C . ASP A 1 262 ? 25.767 16.435 -36.843 1.00 80.88 262 ASP A C 1
ATOM 2102 O O . ASP A 1 262 ? 25.980 16.064 -38.000 1.00 80.88 262 ASP A O 1
ATOM 2106 N N . LEU A 1 263 ? 24.887 15.800 -36.058 1.00 81.56 263 LEU A N 1
ATOM 2107 C CA . LEU A 1 263 ? 24.110 14.641 -36.521 1.00 81.56 263 LEU A CA 1
ATOM 2108 C C . LEU A 1 263 ? 23.229 15.020 -37.722 1.00 81.56 263 LEU A C 1
ATOM 2110 O O . LEU A 1 263 ? 23.160 14.298 -38.715 1.00 81.56 263 LEU A O 1
ATOM 2114 N N . ASN A 1 264 ? 22.615 16.206 -37.702 1.00 84.06 264 ASN A N 1
ATOM 2115 C CA . ASN A 1 264 ? 21.822 16.685 -38.834 1.00 84.06 264 ASN A CA 1
ATOM 2116 C C . ASN A 1 264 ? 22.655 16.943 -40.099 1.00 84.06 264 ASN A C 1
ATOM 2118 O O . ASN A 1 264 ? 22.141 16.732 -41.198 1.00 84.06 264 ASN A O 1
ATOM 2122 N N . LYS A 1 265 ? 23.913 17.385 -39.984 1.00 86.00 265 LYS A N 1
ATOM 2123 C CA . LYS A 1 265 ? 24.827 17.490 -41.138 1.00 86.00 265 LYS A CA 1
ATOM 2124 C C . LYS A 1 265 ? 25.144 16.099 -41.691 1.00 86.00 265 LYS A C 1
ATOM 2126 O O . LYS A 1 265 ? 24.956 15.862 -42.882 1.00 86.00 265 LYS A O 1
ATOM 2131 N N . LEU A 1 266 ? 25.488 15.163 -40.812 1.00 80.62 266 LEU A N 1
ATOM 2132 C CA . LEU A 1 266 ? 25.835 13.785 -41.157 1.00 80.62 266 LEU A CA 1
ATOM 2133 C C . LEU A 1 266 ? 24.657 13.021 -41.795 1.00 80.62 266 LEU A C 1
ATOM 2135 O O . LEU A 1 266 ? 24.828 12.287 -42.766 1.00 80.62 266 LEU A O 1
ATOM 2139 N N . LYS A 1 267 ? 23.426 13.282 -41.340 1.00 82.69 267 LYS A N 1
ATOM 2140 C CA . LYS A 1 267 ? 22.181 12.760 -41.929 1.00 82.69 267 LYS A CA 1
ATOM 2141 C C . LYS A 1 267 ? 21.908 13.311 -43.333 1.00 82.69 267 LYS A C 1
ATOM 2143 O O . LYS A 1 267 ? 21.364 12.596 -44.174 1.00 82.69 267 LYS A O 1
ATOM 2148 N N . ARG A 1 268 ? 22.287 14.565 -43.620 1.00 81.56 268 ARG A N 1
ATOM 2149 C CA . ARG A 1 268 ? 22.197 15.146 -44.978 1.00 81.56 268 ARG A CA 1
ATOM 2150 C C . ARG A 1 268 ? 23.237 14.543 -45.918 1.00 81.56 268 ARG A C 1
ATOM 2152 O O . ARG A 1 268 ? 22.913 14.297 -47.076 1.00 81.56 268 ARG A O 1
ATOM 2159 N N . GLU A 1 269 ? 24.451 14.293 -45.433 1.00 77.44 269 GLU A N 1
ATOM 2160 C CA . GLU A 1 269 ? 25.500 13.608 -46.200 1.00 77.44 269 GLU A CA 1
ATOM 2161 C C . GLU A 1 269 ? 25.104 12.160 -46.506 1.00 77.44 269 GLU A C 1
ATOM 2163 O O . GLU A 1 269 ? 25.149 11.745 -47.661 1.00 77.44 269 GLU A O 1
ATOM 2168 N N . PHE A 1 270 ? 24.574 11.432 -45.522 1.00 77.25 270 PHE A N 1
ATOM 2169 C CA . PHE A 1 270 ? 24.012 10.096 -45.722 1.00 77.25 270 PHE A CA 1
ATOM 2170 C C . PHE A 1 270 ? 22.852 10.079 -46.729 1.00 77.25 270 PHE A C 1
ATOM 2172 O O . PHE A 1 270 ? 22.799 9.222 -47.615 1.00 77.25 270 PHE A O 1
ATOM 2179 N N . LYS A 1 271 ? 21.937 11.058 -46.645 1.00 79.31 271 LYS A N 1
ATOM 2180 C CA . LYS A 1 271 ? 20.842 11.197 -47.613 1.00 79.31 271 LYS A CA 1
ATOM 2181 C C . LYS A 1 271 ? 21.378 11.439 -49.024 1.00 79.31 271 LYS A C 1
ATOM 2183 O O . LYS A 1 271 ? 20.881 10.807 -49.940 1.00 79.31 271 LYS A O 1
ATOM 2188 N N . ARG A 1 272 ? 22.423 12.261 -49.189 1.00 72.12 272 ARG A N 1
ATOM 2189 C CA . ARG A 1 272 ? 23.096 12.501 -50.480 1.00 72.12 272 ARG A CA 1
ATOM 2190 C C . ARG A 1 272 ? 23.743 11.237 -51.058 1.00 72.12 272 ARG A C 1
ATOM 2192 O O . ARG A 1 272 ? 23.737 11.064 -52.267 1.00 72.12 272 ARG A O 1
ATOM 2199 N N . ILE A 1 273 ? 24.277 10.361 -50.207 1.00 67.31 273 ILE A N 1
ATOM 2200 C CA . ILE A 1 273 ? 24.881 9.077 -50.611 1.00 67.31 273 ILE A CA 1
ATOM 2201 C C . ILE A 1 273 ? 23.809 8.045 -51.001 1.00 67.31 273 ILE A C 1
ATOM 2203 O O . ILE A 1 273 ? 24.027 7.241 -51.907 1.00 67.31 273 ILE A O 1
ATOM 2207 N N . THR A 1 274 ? 22.655 8.076 -50.325 1.00 63.69 274 THR A N 1
ATOM 2208 C CA . THR A 1 274 ? 21.515 7.174 -50.570 1.00 63.69 274 THR A CA 1
ATOM 2209 C C . THR A 1 274 ? 20.704 7.599 -51.796 1.00 63.69 274 THR A C 1
ATOM 2211 O O . THR A 1 274 ? 20.299 6.760 -52.592 1.00 63.69 274 THR A O 1
ATOM 2214 N N . SER A 1 275 ? 20.471 8.901 -51.975 1.00 53.00 275 SER A N 1
ATOM 2215 C CA . SER A 1 275 ? 19.812 9.462 -53.154 1.00 53.00 275 SER A CA 1
ATOM 2216 C C . SER A 1 275 ? 20.855 9.825 -54.209 1.00 53.00 275 SER A C 1
ATOM 2218 O O . SER A 1 275 ? 21.111 11.001 -54.475 1.00 53.00 275 SER A O 1
ATOM 2220 N N . GLY A 1 276 ? 21.481 8.819 -54.806 1.00 52.41 276 GLY A N 1
ATOM 2221 C CA . GLY A 1 276 ? 22.157 9.003 -56.083 1.00 52.41 276 GLY A CA 1
ATOM 2222 C C . GLY A 1 276 ? 21.136 9.165 -57.210 1.00 52.41 276 GLY A C 1
ATOM 2223 O O . GLY A 1 276 ? 21.044 8.268 -58.026 1.00 52.41 276 GLY A O 1
ATOM 2224 N N . ASP A 1 277 ? 20.349 10.246 -57.238 1.00 42.00 277 ASP A N 1
ATOM 2225 C CA . ASP A 1 277 ? 19.761 10.791 -58.472 1.00 42.00 277 ASP A CA 1
ATOM 2226 C C . ASP A 1 277 ? 19.107 12.158 -58.207 1.00 42.00 277 ASP A C 1
ATOM 2228 O O . ASP A 1 277 ? 18.262 12.315 -57.326 1.00 42.00 277 ASP A O 1
ATOM 2232 N N . VAL A 1 278 ? 19.499 13.158 -58.991 1.00 50.50 278 VAL A N 1
ATOM 2233 C CA . VAL A 1 278 ? 18.922 14.510 -58.993 1.00 50.50 278 VAL A CA 1
ATOM 2234 C C . VAL A 1 278 ? 17.791 14.626 -60.034 1.00 50.50 278 VAL A C 1
ATOM 2236 O O . VAL A 1 278 ? 17.128 15.654 -60.087 1.00 50.50 278 VAL A O 1
ATOM 2239 N N . ASN A 1 279 ? 17.475 13.577 -60.809 1.00 50.09 279 ASN A N 1
ATOM 2240 C CA . ASN A 1 279 ? 16.588 13.692 -61.978 1.00 50.09 279 ASN A CA 1
ATOM 2241 C C . ASN A 1 279 ? 15.263 12.902 -61.951 1.00 50.09 279 ASN A C 1
ATOM 2243 O O . ASN A 1 279 ? 14.545 12.896 -62.952 1.00 50.09 279 ASN A O 1
ATOM 2247 N N . GLN A 1 280 ? 14.846 12.311 -60.828 1.00 46.66 280 GLN A N 1
ATOM 2248 C CA . GLN A 1 280 ? 13.568 11.575 -60.764 1.00 46.66 280 GLN A CA 1
ATOM 2249 C C . GLN A 1 280 ? 12.340 12.431 -60.378 1.00 46.66 280 GLN A C 1
ATOM 2251 O O . GLN A 1 280 ? 11.253 11.895 -60.185 1.00 46.66 280 GLN A O 1
ATOM 2256 N N . ALA A 1 281 ? 12.478 13.755 -60.268 1.00 45.06 281 ALA A N 1
ATOM 2257 C CA . ALA A 1 281 ? 11.332 14.659 -60.094 1.00 45.06 281 ALA A CA 1
ATOM 2258 C C . ALA A 1 281 ? 10.844 15.256 -61.428 1.00 45.06 281 ALA A C 1
ATOM 2260 O O . ALA A 1 281 ? 9.669 15.560 -61.570 1.00 45.06 281 ALA A O 1
ATOM 2261 N N . SER A 1 282 ? 11.719 15.364 -62.430 1.00 48.41 282 SER A N 1
ATOM 2262 C CA . SER A 1 282 ? 11.431 15.981 -63.734 1.00 48.41 282 SER A CA 1
ATOM 2263 C C . SER A 1 282 ? 11.049 14.978 -64.830 1.00 48.41 282 SER A C 1
ATOM 2265 O O . SER A 1 282 ? 10.605 15.374 -65.904 1.00 48.41 282 SER A O 1
ATOM 2267 N N . ARG A 1 283 ? 11.200 13.669 -64.579 1.00 48.84 283 ARG A N 1
ATOM 2268 C CA . ARG A 1 283 ? 10.913 12.609 -65.564 1.00 48.84 283 ARG A CA 1
ATOM 2269 C C . ARG A 1 283 ? 9.495 12.034 -65.499 1.00 48.84 283 ARG A C 1
ATOM 2271 O O . ARG A 1 283 ? 9.080 11.378 -66.447 1.00 48.84 283 ARG A O 1
ATOM 2278 N N . VAL A 1 284 ? 8.768 12.280 -64.409 1.00 48.94 284 VAL A N 1
ATOM 2279 C CA . VAL A 1 284 ? 7.388 11.794 -64.216 1.00 48.94 284 VAL A CA 1
ATOM 2280 C C . VAL A 1 284 ? 6.371 12.729 -64.880 1.00 48.94 284 VAL A C 1
ATOM 2282 O O . VAL A 1 284 ? 5.394 12.256 -65.440 1.00 48.94 284 VAL A O 1
ATOM 2285 N N . GLU A 1 285 ? 6.653 14.030 -64.940 1.00 53.84 285 GLU A N 1
ATOM 2286 C CA . GLU A 1 285 ? 5.756 15.028 -65.543 1.00 53.84 285 GLU A CA 1
ATOM 2287 C C . GLU A 1 285 ? 5.770 15.002 -67.088 1.00 53.84 285 GLU A C 1
ATOM 2289 O O . GLU A 1 285 ? 4.839 15.463 -67.740 1.00 53.84 285 GLU A O 1
ATOM 2294 N N . LEU A 1 286 ? 6.809 14.416 -67.698 1.00 47.41 286 LEU A N 1
ATOM 2295 C CA . LEU A 1 286 ? 7.016 14.437 -69.153 1.00 47.41 286 LEU A CA 1
ATOM 2296 C C . LEU A 1 286 ? 6.544 13.162 -69.881 1.00 47.41 286 LEU A C 1
ATOM 2298 O O . LEU A 1 286 ? 6.492 13.139 -71.108 1.00 47.41 286 LEU A O 1
ATOM 2302 N N . LEU A 1 287 ? 6.214 12.098 -69.140 1.00 44.81 287 LEU A N 1
ATOM 2303 C CA . LEU A 1 287 ? 5.728 10.821 -69.687 1.00 44.81 287 LEU A CA 1
ATOM 2304 C C . LEU A 1 287 ? 4.193 10.716 -69.708 1.00 44.81 287 LEU A C 1
ATOM 2306 O O . LEU A 1 287 ? 3.658 9.795 -70.318 1.00 44.81 287 LEU A O 1
ATOM 2310 N N . GLU A 1 288 ? 3.488 11.677 -69.107 1.00 46.34 288 GLU A N 1
ATOM 2311 C CA . GLU A 1 288 ? 2.019 11.716 -69.052 1.00 46.34 288 GLU A CA 1
ATOM 2312 C C . GLU A 1 288 ? 1.383 12.380 -70.294 1.00 46.34 288 GLU A C 1
ATOM 2314 O O . GLU A 1 288 ? 0.195 12.216 -70.556 1.00 46.34 288 GLU A O 1
ATOM 2319 N N . ALA A 1 289 ? 2.171 13.065 -71.131 1.00 44.06 289 ALA A N 1
ATOM 2320 C CA . ALA A 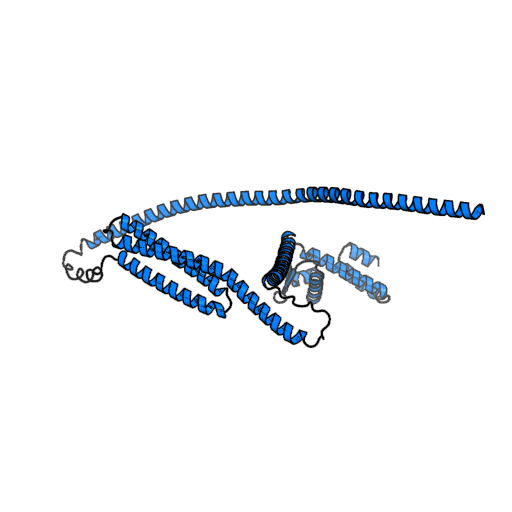1 289 ? 1.656 13.864 -72.250 1.00 44.06 289 ALA A CA 1
ATOM 2321 C C . ALA A 1 289 ? 1.563 13.134 -73.613 1.00 44.06 289 ALA A C 1
ATOM 2323 O O . ALA A 1 289 ? 1.216 13.766 -74.609 1.00 44.06 289 ALA A O 1
ATOM 2324 N N . GLY A 1 290 ? 1.900 11.839 -73.709 1.00 49.47 290 GLY A N 1
ATOM 2325 C CA . GLY A 1 290 ? 2.279 11.244 -75.004 1.00 49.47 290 GLY A CA 1
ATOM 2326 C C . GLY A 1 290 ? 1.443 10.107 -75.604 1.00 49.47 290 GLY A C 1
ATOM 2327 O O . GLY A 1 290 ? 1.633 9.823 -76.782 1.00 49.47 290 GLY A O 1
ATOM 2328 N N . MET A 1 291 ? 0.575 9.405 -74.864 1.00 53.22 291 MET A N 1
ATOM 2329 C CA . MET A 1 291 ? -0.032 8.148 -75.374 1.00 53.22 291 ME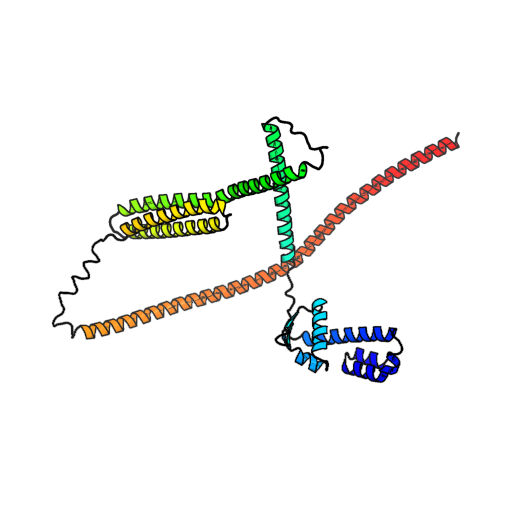T A CA 1
ATOM 2330 C C . MET A 1 291 ? -1.512 7.947 -75.012 1.00 53.22 291 MET A C 1
ATOM 2332 O O . MET A 1 291 ? -2.008 6.822 -74.973 1.00 53.22 291 MET A O 1
ATOM 2336 N N . ALA A 1 292 ? -2.239 9.036 -74.780 1.00 41.97 292 ALA A N 1
ATOM 2337 C CA . ALA A 1 292 ? -3.676 9.006 -74.546 1.00 41.97 292 ALA A CA 1
ATOM 2338 C C . ALA A 1 292 ? -4.455 9.191 -75.855 1.00 41.97 292 ALA A C 1
ATOM 2340 O O . ALA A 1 292 ? -5.086 10.225 -76.030 1.00 41.97 292 ALA A O 1
ATOM 2341 N N . ASP A 1 293 ? -4.431 8.219 -76.773 1.00 42.78 293 ASP A N 1
ATOM 2342 C CA . ASP A 1 293 ? -5.579 8.086 -77.674 1.00 42.78 293 ASP A CA 1
ATOM 2343 C C . ASP A 1 293 ? -5.725 6.681 -78.292 1.00 42.78 293 ASP A C 1
ATOM 2345 O O . ASP A 1 293 ? -4.784 6.077 -78.801 1.00 42.78 293 ASP A O 1
ATOM 2349 N N . VAL A 1 294 ? -6.962 6.190 -78.276 1.00 48.16 294 VAL A N 1
ATOM 2350 C CA . VAL A 1 294 ? -7.535 5.124 -79.122 1.00 48.16 294 VAL A CA 1
ATOM 2351 C C . VAL A 1 294 ? -7.404 3.631 -78.731 1.00 48.16 294 VAL A C 1
ATOM 2353 O O . VAL A 1 294 ? -8.315 2.887 -79.093 1.00 48.16 294 VAL A O 1
ATOM 2356 N N . HIS A 1 295 ? -6.438 3.136 -77.934 1.00 46.97 295 HIS A N 1
ATOM 2357 C CA . HIS A 1 295 ? -6.407 1.683 -77.580 1.00 46.97 295 HIS A CA 1
ATOM 2358 C C . HIS A 1 295 ? -6.680 1.295 -76.108 1.00 46.97 295 HIS A C 1
ATOM 2360 O O . HIS A 1 295 ? -6.760 0.109 -75.786 1.00 46.97 295 HIS A O 1
ATOM 2366 N N . SER A 1 296 ? -6.919 2.262 -75.218 1.00 53.44 296 SER A N 1
ATOM 2367 C CA . SER A 1 296 ? -7.046 2.041 -73.764 1.00 53.44 296 SER A CA 1
ATOM 2368 C C . SER A 1 296 ? -8.366 1.410 -73.295 1.00 53.44 296 SER A C 1
ATOM 2370 O O . SER A 1 296 ? -8.407 0.824 -72.219 1.00 53.44 296 SER A O 1
ATOM 2372 N N . VAL A 1 297 ? -9.448 1.456 -74.077 1.00 51.81 297 VAL A N 1
ATOM 2373 C CA . VAL A 1 297 ? -10.787 1.099 -73.556 1.00 51.81 297 VAL A CA 1
ATOM 2374 C C . VAL A 1 297 ? -11.007 -0.419 -73.403 1.00 51.81 297 VAL A C 1
ATOM 2376 O O . VAL A 1 297 ? -11.813 -0.839 -72.577 1.00 51.81 297 VAL A O 1
ATOM 2379 N N . SER A 1 298 ? -10.276 -1.269 -74.138 1.00 54.84 298 SER A N 1
ATOM 2380 C CA . SER A 1 298 ? -10.443 -2.737 -74.064 1.00 54.84 298 SER A CA 1
ATOM 2381 C C . SER A 1 298 ? -9.406 -3.436 -73.167 1.00 54.84 298 SER A C 1
ATOM 2383 O O . SER A 1 298 ? -9.712 -4.450 -72.540 1.00 54.84 298 SER A O 1
ATOM 2385 N N . ALA A 1 299 ? -8.198 -2.873 -73.039 1.00 58.12 299 ALA A N 1
ATOM 2386 C CA . ALA A 1 299 ? -7.169 -3.376 -72.124 1.00 58.12 299 ALA A CA 1
ATOM 2387 C C . ALA A 1 299 ? -7.508 -3.081 -70.650 1.00 58.12 299 ALA A C 1
ATOM 2389 O O . ALA A 1 299 ? -7.318 -3.946 -69.794 1.00 58.12 299 ALA A O 1
ATOM 2390 N N . ASP A 1 300 ? -8.115 -1.923 -70.376 1.00 61.12 300 ASP A N 1
ATOM 2391 C CA . ASP A 1 300 ? -8.427 -1.451 -69.022 1.00 61.12 300 ASP A CA 1
ATOM 2392 C C . ASP A 1 300 ? -9.440 -2.362 -68.289 1.00 61.12 300 ASP A C 1
ATOM 2394 O O . ASP A 1 300 ? -9.338 -2.582 -67.085 1.00 61.12 300 ASP A O 1
ATOM 2398 N N . GLN A 1 301 ? -10.374 -3.022 -68.990 1.00 57.25 301 GLN A N 1
ATOM 2399 C CA . GLN A 1 301 ? -11.283 -3.991 -68.347 1.00 57.25 301 GLN A CA 1
ATOM 2400 C C . GLN A 1 301 ? -10.573 -5.268 -67.872 1.00 57.25 301 GLN A C 1
ATOM 2402 O O . GLN A 1 301 ? -10.855 -5.772 -66.780 1.00 57.25 301 GLN A O 1
ATOM 2407 N N . ARG A 1 302 ? -9.644 -5.800 -68.673 1.00 68.44 302 ARG A N 1
ATOM 2408 C CA . ARG A 1 302 ? -8.884 -7.008 -68.325 1.00 68.44 302 ARG A CA 1
ATOM 2409 C C . ARG A 1 302 ? -7.834 -6.701 -67.263 1.00 68.44 302 ARG A C 1
ATOM 2411 O O . ARG A 1 302 ? -7.678 -7.494 -66.342 1.00 68.44 302 ARG A O 1
ATOM 2418 N N . GLU A 1 303 ? -7.200 -5.537 -67.353 1.00 67.62 303 GLU A N 1
ATOM 2419 C CA . GLU A 1 303 ? -6.236 -5.029 -66.380 1.00 67.62 303 GLU A CA 1
ATOM 2420 C C . GLU A 1 303 ? -6.877 -4.804 -65.003 1.00 67.62 303 GLU A C 1
ATOM 2422 O O . GLU A 1 303 ? -6.360 -5.277 -63.988 1.00 67.62 303 GLU A O 1
ATOM 2427 N N . ARG A 1 304 ? -8.073 -4.203 -64.948 1.00 75.12 304 ARG A N 1
ATOM 2428 C CA . ARG A 1 304 ? -8.847 -4.065 -63.700 1.00 75.12 304 ARG A CA 1
ATOM 2429 C C . ARG A 1 304 ? -9.217 -5.414 -63.087 1.00 75.12 304 ARG A C 1
ATOM 2431 O O . ARG A 1 304 ? -9.175 -5.562 -61.862 1.00 75.12 304 ARG A O 1
ATOM 2438 N N . MET A 1 305 ? -9.560 -6.406 -63.909 1.00 75.94 305 MET A N 1
ATOM 2439 C CA . MET A 1 305 ? -9.879 -7.748 -63.422 1.00 75.94 305 MET A CA 1
ATOM 2440 C C . MET A 1 305 ? -8.631 -8.481 -62.919 1.00 75.94 305 MET A C 1
ATOM 2442 O O . MET A 1 305 ? -8.673 -9.055 -61.832 1.00 75.94 305 MET A O 1
ATOM 2446 N N . THR A 1 306 ? -7.503 -8.408 -63.631 1.00 78.19 306 THR A N 1
ATOM 2447 C CA . THR A 1 306 ? -6.237 -8.990 -63.161 1.00 78.19 306 THR A CA 1
ATOM 2448 C C . THR A 1 306 ? -5.739 -8.308 -61.895 1.00 78.19 306 THR A C 1
ATOM 2450 O O . THR A 1 306 ? -5.298 -8.999 -60.989 1.00 78.19 306 THR A O 1
ATOM 2453 N N . MET A 1 307 ? -5.898 -6.986 -61.761 1.00 80.19 307 MET A N 1
ATOM 2454 C CA . MET A 1 307 ? -5.578 -6.281 -60.517 1.00 80.19 307 MET A CA 1
ATOM 2455 C C . MET A 1 307 ? -6.504 -6.679 -59.366 1.00 80.19 307 MET A C 1
ATOM 2457 O O . MET A 1 307 ? -6.059 -6.761 -58.226 1.00 80.19 307 MET A O 1
ATOM 2461 N N . SER A 1 308 ? -7.785 -6.942 -59.632 1.00 79.19 308 SER A N 1
ATOM 2462 C CA . SER A 1 308 ? -8.725 -7.391 -58.596 1.00 79.19 308 SER A CA 1
ATOM 2463 C C . SER A 1 308 ? -8.406 -8.811 -58.119 1.00 79.19 308 SER A C 1
ATOM 2465 O O . SER A 1 308 ? -8.435 -9.073 -56.919 1.00 79.19 308 SER A O 1
ATOM 2467 N N . VAL A 1 309 ? -8.037 -9.707 -59.040 1.00 85.06 309 VAL A N 1
ATOM 2468 C CA . VAL A 1 309 ? -7.594 -11.076 -58.727 1.00 85.06 309 VAL A CA 1
ATOM 2469 C C . VAL A 1 309 ? -6.243 -11.069 -58.009 1.00 85.06 309 VAL A C 1
ATOM 2471 O O . VAL A 1 309 ? -6.092 -11.759 -57.008 1.00 85.06 309 VAL A O 1
ATOM 2474 N N . GLU A 1 310 ? -5.295 -10.243 -58.450 1.00 84.69 310 GLU A N 1
ATOM 2475 C CA . GLU A 1 310 ? -3.977 -10.094 -57.822 1.00 84.69 310 GLU A CA 1
ATOM 2476 C C . GLU A 1 310 ? -4.098 -9.532 -56.400 1.00 84.69 310 GLU A C 1
ATOM 2478 O O . GLU A 1 310 ? -3.497 -10.059 -55.468 1.00 84.69 310 GLU A O 1
ATOM 2483 N N . ARG A 1 311 ? -4.956 -8.526 -56.185 1.00 82.69 311 ARG A N 1
ATOM 2484 C CA . ARG A 1 311 ? -5.242 -7.999 -54.839 1.00 82.69 311 ARG A CA 1
ATOM 2485 C C . ARG A 1 311 ? -5.914 -9.037 -53.945 1.00 82.69 311 ARG A C 1
ATOM 2487 O O . ARG A 1 311 ? -5.617 -9.079 -52.752 1.00 82.69 311 ARG A O 1
ATOM 2494 N N . LEU A 1 312 ? -6.795 -9.873 -54.496 1.00 88.81 312 LEU A N 1
ATOM 2495 C CA . LEU A 1 312 ? -7.399 -10.988 -53.762 1.00 88.81 312 LEU A CA 1
ATOM 2496 C C . LEU A 1 312 ? -6.360 -12.045 -53.388 1.00 88.81 312 LEU A C 1
ATOM 2498 O O . LEU A 1 312 ? -6.357 -12.501 -52.248 1.00 88.81 312 LEU A O 1
ATOM 2502 N N . ASN A 1 313 ? -5.462 -12.391 -54.307 1.00 89.62 313 ASN A N 1
ATOM 2503 C CA . ASN A 1 313 ? -4.407 -13.364 -54.062 1.00 89.62 313 ASN A CA 1
ATOM 2504 C C . ASN A 1 313 ? -3.411 -12.850 -53.010 1.00 89.62 313 ASN A C 1
ATOM 2506 O O . ASN A 1 313 ? -3.155 -13.532 -52.023 1.00 89.62 313 ASN A O 1
ATOM 2510 N N . GLN A 1 314 ? -2.982 -11.588 -53.122 1.00 88.31 314 GLN A N 1
ATOM 2511 C CA . GLN A 1 314 ? -2.167 -10.915 -52.107 1.00 88.31 314 GLN A CA 1
ATOM 2512 C C . GLN A 1 314 ? -2.876 -10.848 -50.752 1.00 88.31 314 GLN A C 1
ATOM 2514 O O . GLN A 1 314 ? -2.249 -11.033 -49.711 1.00 88.31 314 GLN A O 1
ATOM 2519 N N . SER A 1 315 ? -4.189 -10.605 -50.728 1.00 90.06 315 SER A N 1
ATOM 2520 C CA . SER A 1 315 ? -4.956 -10.652 -49.482 1.00 90.06 315 SER A CA 1
ATOM 2521 C C . SER A 1 315 ? -5.024 -12.069 -48.907 1.00 90.06 315 SER A C 1
ATOM 2523 O O . SER A 1 315 ? -4.953 -12.225 -47.691 1.00 90.06 315 SER A O 1
ATOM 2525 N N . GLY A 1 316 ? -5.145 -13.094 -49.753 1.00 94.88 316 GLY A N 1
ATOM 2526 C CA . GLY A 1 316 ? -5.115 -14.500 -49.352 1.00 94.88 316 GLY A CA 1
ATOM 2527 C C . GLY A 1 316 ? -3.772 -14.898 -48.745 1.00 94.88 316 GLY A C 1
ATOM 2528 O O . GLY A 1 316 ? -3.741 -15.485 -47.662 1.00 94.88 316 GLY A O 1
ATOM 2529 N N . ASP A 1 317 ? -2.669 -14.498 -49.377 1.00 92.38 317 ASP A N 1
ATOM 2530 C CA . ASP A 1 317 ? -1.315 -14.737 -48.876 1.00 92.38 317 ASP A CA 1
ATOM 2531 C C . ASP A 1 317 ? -1.065 -14.001 -47.557 1.00 92.38 317 ASP A C 1
ATOM 2533 O O . ASP A 1 317 ? -0.579 -14.609 -46.603 1.00 92.38 317 ASP A O 1
ATOM 2537 N N . ARG A 1 318 ? -1.513 -12.743 -47.434 1.00 87.50 318 ARG A N 1
ATOM 2538 C CA . ARG A 1 318 ? -1.446 -11.989 -46.170 1.00 87.50 318 ARG A CA 1
ATOM 2539 C C . ARG A 1 318 ? -2.273 -12.627 -45.057 1.00 87.50 318 ARG A C 1
ATOM 2541 O O . ARG A 1 318 ? -1.846 -12.615 -43.907 1.00 87.50 318 ARG A O 1
ATOM 2548 N N . ILE A 1 319 ? -3.444 -13.191 -45.365 1.00 92.62 319 ILE A N 1
ATOM 2549 C CA . ILE A 1 319 ? -4.262 -13.917 -44.378 1.00 92.62 319 ILE A CA 1
ATOM 2550 C C . ILE A 1 319 ? -3.566 -15.215 -43.960 1.00 92.62 319 ILE A C 1
ATOM 2552 O O . ILE A 1 319 ? -3.558 -15.554 -42.778 1.00 92.62 319 ILE A O 1
ATOM 2556 N N . LYS A 1 320 ? -2.958 -15.938 -44.902 1.00 93.75 320 LYS A N 1
ATOM 2557 C CA . LYS A 1 320 ? -2.218 -17.173 -44.619 1.00 93.75 320 LYS A CA 1
ATOM 2558 C C . LYS A 1 320 ? -0.974 -16.906 -43.770 1.00 93.75 320 LYS A C 1
ATOM 2560 O O . LYS A 1 320 ? -0.723 -17.648 -42.821 1.00 93.75 320 LYS A O 1
ATOM 2565 N N . GLU A 1 321 ? -0.243 -15.836 -44.070 1.00 92.38 321 GLU A N 1
ATOM 2566 C CA . GLU A 1 321 ? 0.883 -15.349 -43.271 1.00 92.38 321 GLU A CA 1
ATOM 2567 C C . GLU A 1 321 ? 0.415 -14.894 -41.883 1.00 92.38 321 GLU A C 1
ATOM 2569 O O . GLU A 1 321 ? 0.945 -15.359 -40.880 1.00 92.38 321 GLU A O 1
ATOM 2574 N N . SER A 1 322 ? -0.667 -14.112 -41.799 1.00 92.81 322 SER A N 1
ATOM 2575 C CA . SER A 1 322 ? -1.259 -13.696 -40.522 1.00 92.81 322 SER A CA 1
ATOM 2576 C C . SER A 1 322 ? -1.702 -14.884 -39.668 1.00 92.81 322 SER A C 1
ATOM 2578 O O . SER A 1 322 ? -1.493 -14.866 -38.458 1.00 92.81 322 SER A O 1
ATOM 2580 N N . ARG A 1 323 ? -2.275 -15.933 -40.272 1.00 87.56 323 ARG A N 1
ATOM 2581 C CA . ARG A 1 323 ? -2.663 -17.160 -39.562 1.00 87.56 323 ARG A CA 1
ATOM 2582 C C . ARG A 1 323 ? -1.444 -17.911 -39.038 1.00 87.56 323 ARG A C 1
ATOM 2584 O O . ARG A 1 323 ? -1.504 -18.456 -37.943 1.00 87.56 323 ARG A O 1
ATOM 2591 N N . ARG A 1 324 ? -0.349 -17.936 -39.801 1.00 92.31 324 ARG A N 1
ATOM 2592 C CA . ARG A 1 324 ? 0.916 -18.533 -39.367 1.00 92.31 324 ARG A CA 1
ATOM 2593 C C . ARG A 1 324 ? 1.498 -17.777 -38.176 1.00 92.31 324 ARG A C 1
ATOM 2595 O O . ARG A 1 324 ? 1.772 -18.399 -37.160 1.00 92.31 324 ARG A O 1
ATOM 2602 N N . THR A 1 325 ? 1.600 -16.453 -38.269 1.00 87.25 325 THR A N 1
ATOM 2603 C CA . THR A 1 325 ? 2.083 -15.622 -37.159 1.00 87.25 325 THR A CA 1
ATOM 2604 C C . THR A 1 325 ? 1.176 -15.748 -35.935 1.00 87.25 325 THR A C 1
ATOM 2606 O O . THR A 1 325 ? 1.677 -15.820 -34.824 1.00 87.25 325 THR A O 1
ATOM 2609 N N . MET A 1 326 ? -0.148 -15.849 -36.110 1.00 88.31 326 MET A N 1
ATOM 2610 C CA . MET A 1 326 ? -1.075 -16.049 -34.990 1.00 88.31 326 MET A CA 1
ATOM 2611 C C . MET A 1 326 ? -0.829 -17.379 -34.259 1.00 88.31 326 MET A C 1
ATOM 2613 O O . MET A 1 326 ? -0.846 -17.405 -33.032 1.00 88.31 326 MET A O 1
ATOM 2617 N N . LEU A 1 327 ? -0.556 -18.461 -34.995 1.00 90.56 327 LEU A N 1
ATOM 2618 C CA . LEU A 1 327 ? -0.205 -19.757 -34.401 1.00 90.56 327 LEU A CA 1
ATOM 2619 C C . LEU A 1 327 ? 1.138 -19.694 -33.660 1.00 90.56 327 LEU A C 1
ATOM 2621 O O . LEU A 1 327 ? 1.245 -20.204 -32.551 1.00 90.56 327 LEU A O 1
ATOM 2625 N N . GLU A 1 328 ? 2.131 -18.998 -34.219 1.00 91.25 328 GLU A N 1
ATOM 2626 C CA . GLU A 1 328 ? 3.409 -18.746 -33.539 1.00 91.25 328 GLU A CA 1
ATOM 2627 C C . GLU A 1 328 ? 3.204 -17.905 -32.258 1.00 91.25 328 GLU A C 1
ATOM 2629 O O . GLU A 1 328 ? 3.851 -18.154 -31.241 1.00 91.25 328 GLU A O 1
ATOM 2634 N N . THR A 1 329 ? 2.256 -16.954 -32.249 1.00 88.06 329 THR A N 1
ATOM 2635 C CA . THR A 1 329 ? 1.903 -16.204 -31.028 1.00 88.06 329 THR A CA 1
ATOM 2636 C C . THR A 1 329 ? 1.103 -17.015 -30.009 1.00 88.06 329 THR A C 1
ATOM 2638 O O . THR A 1 329 ? 1.210 -16.743 -28.816 1.00 88.06 329 THR A O 1
ATOM 2641 N N . GLU A 1 330 ? 0.324 -18.008 -30.444 1.00 92.06 330 GLU A N 1
ATOM 2642 C CA . GLU A 1 330 ? -0.375 -18.939 -29.551 1.00 92.06 330 GLU A CA 1
ATOM 2643 C C . GLU A 1 330 ? 0.631 -19.853 -28.846 1.00 92.06 330 GLU A C 1
ATOM 2645 O O . GLU A 1 330 ? 0.595 -19.973 -27.624 1.00 92.06 330 GLU A O 1
ATOM 2650 N N . GLU A 1 331 ? 1.587 -20.411 -29.590 1.00 88.06 331 GLU A N 1
ATOM 2651 C CA . GLU A 1 331 ? 2.675 -21.227 -29.044 1.00 88.06 331 GLU A CA 1
ATOM 2652 C C . GLU A 1 331 ? 3.543 -20.432 -28.054 1.00 88.06 331 GLU A C 1
ATOM 2654 O O . GLU A 1 331 ? 3.819 -20.894 -26.944 1.00 88.06 331 GLU A O 1
ATOM 2659 N N . LEU A 1 332 ? 3.896 -19.190 -28.401 1.00 87.19 332 LEU A N 1
ATOM 2660 C CA . LEU A 1 332 ? 4.627 -18.292 -27.505 1.00 87.19 332 LEU A CA 1
ATOM 2661 C C . LEU A 1 332 ? 3.792 -17.933 -26.261 1.00 87.19 332 LEU A C 1
ATOM 2663 O O . LEU A 1 332 ? 4.328 -17.856 -25.157 1.00 87.19 332 LEU A O 1
ATOM 2667 N N . GLY A 1 333 ? 2.473 -17.777 -26.409 1.00 92.25 333 GLY A N 1
ATOM 2668 C CA . GLY A 1 333 ? 1.546 -17.575 -25.294 1.00 92.25 333 GLY A CA 1
ATOM 2669 C C . GLY A 1 333 ? 1.476 -18.773 -24.343 1.00 92.25 333 GLY A C 1
ATOM 2670 O O . GLY A 1 333 ? 1.470 -18.585 -23.125 1.00 92.25 333 GLY A O 1
ATOM 2671 N N . VAL A 1 334 ? 1.485 -19.997 -24.878 1.00 90.94 334 VAL A N 1
ATOM 2672 C CA . VAL A 1 334 ? 1.534 -21.237 -24.085 1.00 90.94 334 VAL A CA 1
ATOM 2673 C C . VAL A 1 334 ? 2.851 -21.332 -23.312 1.00 90.94 334 VAL A C 1
ATOM 2675 O O . VAL A 1 334 ? 2.823 -21.601 -22.112 1.00 90.94 334 VAL A O 1
ATOM 2678 N N . SER A 1 335 ? 3.983 -21.022 -23.950 1.00 88.00 335 SER A N 1
ATOM 2679 C CA . SER A 1 335 ? 5.293 -21.005 -23.286 1.00 88.00 335 SER A CA 1
ATOM 2680 C C . SER A 1 335 ? 5.371 -19.962 -22.163 1.00 88.00 335 SER A C 1
ATOM 2682 O O . SER A 1 335 ? 5.870 -20.270 -21.084 1.00 88.00 335 SER A O 1
ATOM 2684 N N . ILE A 1 336 ? 4.809 -18.761 -22.353 1.00 85.00 336 ILE A N 1
ATOM 2685 C CA . ILE A 1 336 ? 4.730 -17.748 -21.284 1.00 85.00 336 ILE A CA 1
ATOM 2686 C C . ILE A 1 336 ? 3.870 -18.244 -20.114 1.00 85.00 336 ILE A C 1
ATOM 2688 O O . ILE A 1 336 ? 4.193 -17.984 -18.953 1.00 85.00 336 ILE A O 1
ATOM 2692 N N . LEU A 1 337 ? 2.764 -18.940 -20.392 1.00 86.56 337 LEU A N 1
ATOM 2693 C CA . LEU A 1 337 ? 1.889 -19.480 -19.351 1.00 86.56 337 LEU A CA 1
ATOM 2694 C C . LEU A 1 337 ? 2.597 -20.572 -18.532 1.00 86.56 337 LEU A C 1
ATOM 2696 O O . LEU A 1 337 ? 2.449 -20.618 -17.308 1.00 86.56 337 LEU A O 1
ATOM 2700 N N . GLU A 1 338 ? 3.377 -21.421 -19.200 1.00 90.88 338 GLU A N 1
ATOM 2701 C CA . GLU A 1 338 ? 4.202 -22.451 -18.569 1.00 90.88 338 GLU A CA 1
ATOM 2702 C C . GLU A 1 338 ? 5.302 -21.827 -17.697 1.00 90.88 338 GLU A C 1
ATOM 2704 O O . GLU A 1 338 ? 5.416 -22.173 -16.518 1.00 90.88 338 GLU A O 1
ATOM 2709 N N . ASP A 1 339 ? 6.008 -20.813 -18.207 1.00 85.44 339 ASP A N 1
ATOM 2710 C CA . ASP A 1 339 ? 7.020 -20.059 -17.458 1.00 85.44 339 ASP A CA 1
ATOM 2711 C C . ASP A 1 339 ? 6.421 -19.346 -16.238 1.00 85.44 339 ASP A C 1
ATOM 2713 O O . ASP A 1 339 ? 6.990 -19.392 -15.146 1.00 85.44 339 ASP A O 1
ATOM 2717 N N . LEU A 1 340 ? 5.245 -18.725 -16.369 1.00 84.50 340 LEU A N 1
ATOM 2718 C CA . LEU A 1 340 ? 4.531 -18.109 -15.244 1.00 84.50 340 LEU A CA 1
ATOM 2719 C C . LEU A 1 340 ? 4.143 -19.145 -14.184 1.00 84.50 340 LEU A C 1
ATOM 2721 O O . LEU A 1 340 ? 4.239 -18.878 -12.981 1.00 84.50 340 LEU A O 1
ATOM 2725 N N . HIS A 1 341 ? 3.721 -20.338 -14.606 1.00 81.31 341 HIS A N 1
ATOM 2726 C CA . HIS A 1 341 ? 3.418 -21.433 -13.692 1.00 81.31 341 HIS A CA 1
ATOM 2727 C C . HIS A 1 341 ? 4.680 -21.915 -12.960 1.00 81.31 341 HIS A C 1
ATOM 2729 O O . HIS A 1 341 ? 4.663 -22.094 -11.738 1.00 81.31 341 HIS A O 1
ATOM 2735 N N . GLN A 1 342 ? 5.798 -22.049 -13.673 1.00 82.88 342 GLN A N 1
ATOM 2736 C CA . GLN A 1 342 ? 7.083 -22.471 -13.117 1.00 82.88 342 GLN A CA 1
ATOM 2737 C C . GLN A 1 342 ? 7.690 -21.406 -12.181 1.00 82.88 342 GLN A C 1
ATOM 2739 O O . GLN A 1 342 ? 8.212 -21.723 -11.104 1.00 82.88 342 GLN A O 1
ATOM 2744 N N . GLN A 1 343 ? 7.543 -20.122 -12.517 1.00 69.75 343 GLN A N 1
ATOM 2745 C CA . GLN A 1 343 ? 7.907 -18.995 -11.655 1.00 69.75 343 GLN A CA 1
ATOM 2746 C C . GLN A 1 343 ? 7.051 -18.959 -10.385 1.00 69.75 343 GLN A C 1
ATOM 2748 O O . GLN A 1 343 ? 7.591 -18.762 -9.295 1.00 69.75 343 GLN A O 1
ATOM 2753 N N . ARG A 1 344 ? 5.742 -19.235 -10.478 1.00 80.81 344 ARG A N 1
ATOM 2754 C CA . ARG A 1 344 ? 4.859 -19.345 -9.305 1.00 80.81 344 ARG A CA 1
ATOM 2755 C C . ARG A 1 344 ? 5.303 -20.465 -8.362 1.00 80.81 344 ARG A C 1
ATOM 2757 O O . ARG A 1 344 ? 5.328 -20.260 -7.149 1.00 80.81 344 ARG A O 1
ATOM 2764 N N . GLN A 1 345 ? 5.694 -21.623 -8.894 1.00 72.50 345 GLN A N 1
ATOM 2765 C CA . GLN A 1 345 ? 6.228 -22.725 -8.086 1.00 72.50 345 GLN A CA 1
ATOM 2766 C C . GLN A 1 345 ? 7.567 -22.357 -7.429 1.00 72.50 345 GLN A C 1
ATOM 2768 O O . GLN A 1 345 ? 7.770 -22.625 -6.245 1.00 72.50 345 GLN A O 1
ATOM 2773 N N . THR A 1 346 ? 8.454 -21.668 -8.152 1.00 70.62 346 THR A N 1
ATOM 2774 C CA . THR A 1 346 ? 9.736 -21.187 -7.609 1.00 70.62 346 THR A CA 1
ATOM 2775 C C . THR A 1 346 ? 9.528 -20.181 -6.473 1.00 70.62 346 THR A C 1
ATOM 2777 O O . THR A 1 346 ? 10.223 -20.242 -5.458 1.00 70.62 346 THR A O 1
ATOM 2780 N N . LEU A 1 347 ? 8.525 -19.307 -6.588 1.00 66.75 347 LEU A N 1
ATOM 2781 C CA . LEU A 1 347 ? 8.164 -18.331 -5.558 1.00 66.75 347 LEU A CA 1
ATOM 2782 C C . LEU A 1 347 ? 7.582 -19.019 -4.308 1.00 66.75 347 LEU A C 1
ATOM 2784 O O . LEU A 1 347 ? 7.965 -18.690 -3.185 1.00 66.75 347 LEU A O 1
ATOM 2788 N N . LEU A 1 348 ? 6.757 -20.057 -4.489 1.00 70.12 348 LEU A N 1
ATOM 2789 C CA . LEU A 1 348 ? 6.260 -20.898 -3.390 1.00 70.12 348 LEU A CA 1
ATOM 2790 C C . LEU A 1 348 ? 7.387 -21.692 -2.699 1.00 70.12 348 LEU A C 1
ATOM 2792 O O . LEU A 1 348 ? 7.390 -21.833 -1.475 1.00 70.12 348 LEU A O 1
ATOM 2796 N N . HIS A 1 349 ? 8.388 -22.165 -3.445 1.00 68.81 349 HIS A N 1
ATOM 2797 C CA . HIS A 1 349 ? 9.551 -22.847 -2.869 1.00 68.81 349 HIS A CA 1
ATOM 2798 C C . HIS A 1 349 ? 10.525 -21.894 -2.161 1.00 68.81 349 HIS A C 1
ATOM 2800 O O . HIS A 1 349 ? 11.094 -22.266 -1.131 1.00 68.81 349 HIS A O 1
ATOM 2806 N N . ALA A 1 350 ? 10.684 -20.661 -2.648 1.00 63.97 350 ALA A N 1
ATOM 2807 C CA . ALA A 1 350 ? 11.435 -19.615 -1.954 1.00 63.97 350 ALA A CA 1
ATOM 2808 C C . ALA A 1 350 ? 10.769 -19.237 -0.619 1.00 63.97 350 ALA A C 1
ATOM 2810 O O . ALA A 1 350 ? 11.462 -19.075 0.387 1.00 63.97 350 ALA A O 1
ATOM 2811 N N . HIS A 1 351 ? 9.433 -19.200 -0.584 1.00 55.31 351 HIS A N 1
ATOM 2812 C CA . HIS A 1 351 ? 8.660 -18.954 0.634 1.00 55.31 351 HIS A CA 1
ATOM 2813 C C . HIS A 1 351 ? 8.866 -20.061 1.686 1.00 55.31 351 HIS A C 1
ATOM 2815 O O . HIS A 1 351 ? 9.115 -19.771 2.854 1.00 55.31 351 HIS A O 1
ATOM 2821 N N . ASN A 1 352 ? 8.900 -21.331 1.268 1.00 58.50 352 ASN A N 1
ATOM 2822 C CA . ASN A 1 352 ? 9.183 -22.456 2.171 1.00 58.50 352 ASN A CA 1
ATOM 2823 C C . ASN A 1 352 ? 10.647 -22.515 2.645 1.00 58.50 352 ASN A C 1
ATOM 2825 O O . ASN A 1 352 ? 10.921 -22.979 3.752 1.00 58.50 352 ASN A O 1
ATOM 2829 N N . LYS A 1 353 ? 11.608 -22.026 1.847 1.00 55.72 353 LYS A N 1
ATOM 2830 C CA . LYS A 1 353 ? 13.033 -22.014 2.222 1.00 55.72 353 LYS A CA 1
ATOM 2831 C C . LYS A 1 353 ? 13.392 -20.897 3.210 1.00 55.72 353 LYS A C 1
ATOM 2833 O O . LYS A 1 353 ? 14.401 -21.013 3.902 1.00 55.72 353 LYS A O 1
ATOM 2838 N N . LEU A 1 354 ? 12.552 -19.867 3.330 1.00 54.84 354 LEU A N 1
ATOM 2839 C CA . LEU A 1 354 ? 12.708 -18.788 4.311 1.00 54.84 354 LEU A CA 1
ATOM 2840 C C . LEU A 1 354 ? 12.422 -19.245 5.752 1.00 54.84 354 LEU A C 1
ATOM 2842 O O . LEU A 1 354 ? 13.126 -18.814 6.659 1.00 54.84 354 LEU A O 1
ATOM 2846 N N . HIS A 1 355 ? 11.515 -20.207 5.966 1.00 56.09 355 HIS A N 1
ATOM 2847 C CA . HIS A 1 355 ? 11.282 -20.779 7.302 1.00 56.09 355 HIS A CA 1
ATOM 2848 C C . HIS A 1 355 ? 12.446 -21.640 7.828 1.00 56.09 355 HIS A C 1
ATOM 2850 O O . HIS A 1 355 ? 12.618 -21.766 9.036 1.00 56.09 355 HIS A O 1
ATOM 2856 N N . GLY A 1 356 ? 13.296 -22.191 6.954 1.00 57.06 356 GLY A N 1
ATOM 2857 C CA . GLY A 1 356 ? 14.491 -22.943 7.369 1.00 57.06 356 GLY A CA 1
ATOM 2858 C C . GLY A 1 356 ? 15.670 -22.064 7.811 1.00 57.06 356 GLY A C 1
ATOM 2859 O O . GLY A 1 356 ? 16.611 -22.556 8.435 1.00 57.06 356 GLY A O 1
ATOM 2860 N N . VAL A 1 357 ? 15.643 -20.765 7.493 1.00 58.00 357 VAL A N 1
ATOM 2861 C CA . VAL A 1 357 ? 16.700 -19.820 7.887 1.00 58.00 357 VAL A CA 1
ATOM 2862 C C . VAL A 1 357 ? 16.524 -19.371 9.342 1.00 58.00 357 VAL A C 1
ATOM 2864 O O . VAL A 1 357 ? 17.530 -19.143 10.015 1.00 58.00 357 VAL A O 1
ATOM 2867 N N . ASP A 1 358 ? 15.299 -19.361 9.875 1.00 56.59 358 ASP A N 1
ATOM 2868 C CA . ASP A 1 358 ? 15.046 -19.070 11.294 1.00 56.59 358 ASP A CA 1
ATOM 2869 C C . ASP A 1 358 ? 15.712 -20.102 12.226 1.00 56.59 358 ASP A C 1
ATOM 2871 O O . ASP A 1 358 ? 16.338 -19.721 13.216 1.00 56.59 358 ASP A O 1
ATOM 2875 N N . ASP A 1 359 ? 15.726 -21.388 11.854 1.00 64.06 359 ASP A N 1
ATOM 2876 C CA . ASP A 1 359 ? 16.433 -22.449 12.595 1.00 64.06 359 ASP A CA 1
ATOM 2877 C C . ASP A 1 359 ? 17.967 -22.299 12.546 1.00 64.06 359 ASP A C 1
ATOM 2879 O O . ASP A 1 359 ? 18.686 -22.641 13.495 1.00 64.06 359 ASP A O 1
ATOM 2883 N N . ALA A 1 360 ? 18.504 -21.761 11.445 1.00 62.78 360 ALA A N 1
ATOM 2884 C CA . ALA A 1 360 ? 19.929 -21.452 11.318 1.00 62.78 360 ALA A CA 1
ATOM 2885 C C . ALA A 1 360 ? 20.317 -20.192 12.117 1.00 62.78 360 ALA A C 1
ATOM 2887 O O . ALA A 1 360 ? 21.416 -20.118 12.686 1.00 62.78 360 ALA A O 1
ATOM 2888 N N . ILE A 1 361 ? 19.404 -19.224 12.217 1.00 62.84 361 ILE A N 1
ATOM 2889 C CA . ILE A 1 361 ? 19.548 -18.034 13.058 1.00 62.84 361 ILE A CA 1
ATOM 2890 C C . ILE A 1 361 ? 19.466 -18.416 14.542 1.00 62.84 361 ILE A C 1
ATOM 2892 O O . ILE A 1 361 ? 20.270 -17.915 15.333 1.00 62.84 361 ILE A O 1
ATOM 2896 N N . ASP A 1 362 ? 18.596 -19.352 14.932 1.00 64.44 362 ASP A N 1
ATOM 2897 C CA . ASP A 1 362 ? 18.496 -19.813 16.322 1.00 64.44 362 ASP A CA 1
ATOM 2898 C C . ASP A 1 362 ? 19.729 -20.634 16.749 1.00 64.44 362 ASP A C 1
ATOM 2900 O O . ASP A 1 362 ? 20.298 -20.419 17.827 1.00 64.44 362 ASP A O 1
ATOM 2904 N N . LYS A 1 363 ? 20.278 -21.469 15.847 1.00 62.50 363 LYS A N 1
ATOM 2905 C CA . LYS A 1 363 ? 21.598 -22.104 16.043 1.00 62.50 363 LYS A CA 1
ATOM 2906 C C . LYS A 1 363 ? 22.720 -21.076 16.212 1.00 62.50 363 LYS A C 1
ATOM 2908 O O . LYS A 1 363 ? 23.580 -21.255 17.077 1.00 62.50 363 LYS A O 1
ATOM 2913 N N . SER A 1 364 ? 22.698 -19.986 15.446 1.00 58.66 364 SER A N 1
ATOM 2914 C CA . SER A 1 364 ? 23.706 -18.920 15.534 1.00 58.66 364 SER A CA 1
ATOM 2915 C C . SER A 1 364 ? 23.593 -18.129 16.844 1.00 58.66 364 SER A C 1
ATOM 2917 O O . SER A 1 364 ? 24.609 -17.847 17.488 1.00 58.66 364 SER A O 1
ATOM 2919 N N . LYS A 1 365 ? 22.366 -17.857 17.313 1.00 59.91 365 LYS A N 1
ATOM 2920 C CA . LYS A 1 365 ? 22.104 -17.242 18.626 1.00 59.91 365 LYS A CA 1
ATOM 2921 C C . LYS A 1 365 ? 22.565 -18.144 19.772 1.00 59.91 365 LYS A C 1
ATOM 2923 O O . LYS A 1 365 ? 23.267 -17.671 20.664 1.00 59.91 365 LYS A O 1
ATOM 2928 N N . LYS A 1 366 ? 22.286 -19.452 19.719 1.00 66.69 366 LYS A N 1
ATOM 2929 C CA . LYS A 1 366 ? 22.727 -20.433 20.730 1.00 66.69 366 LYS A CA 1
ATOM 2930 C C . LYS A 1 366 ? 24.252 -20.518 20.841 1.00 66.69 366 LYS A C 1
ATOM 2932 O O . LYS A 1 366 ? 24.788 -20.592 21.951 1.00 66.69 366 LYS A O 1
ATOM 2937 N N . VAL A 1 367 ? 24.963 -20.448 19.714 1.00 67.31 367 VAL A N 1
ATOM 2938 C CA . VAL A 1 367 ? 26.434 -20.409 19.695 1.00 67.31 367 VAL A CA 1
ATOM 2939 C C . VAL A 1 367 ? 26.952 -19.094 20.289 1.00 67.31 367 VAL A C 1
ATOM 2941 O O . VAL A 1 367 ? 27.827 -19.138 21.156 1.00 67.31 367 VAL A O 1
ATOM 2944 N N . LEU A 1 368 ? 26.367 -17.944 19.942 1.00 65.69 368 LEU A N 1
ATOM 2945 C CA . LEU A 1 368 ? 26.786 -16.647 20.484 1.00 65.69 368 LEU A CA 1
ATOM 2946 C C . LEU A 1 368 ? 26.528 -16.528 22.000 1.00 65.69 368 LEU A C 1
ATOM 2948 O O . LEU A 1 368 ? 27.395 -16.067 22.747 1.00 65.69 368 LEU A O 1
ATOM 2952 N N . THR A 1 369 ? 25.395 -17.035 22.495 1.00 65.81 369 THR A N 1
ATOM 2953 C CA . THR A 1 369 ? 25.106 -17.103 23.938 1.00 65.81 369 THR A CA 1
ATOM 2954 C C . THR A 1 369 ? 26.065 -18.054 24.666 1.00 65.81 369 THR A C 1
ATOM 2956 O O . THR A 1 369 ? 26.478 -17.771 25.794 1.00 65.81 369 THR A O 1
ATOM 2959 N N . SER A 1 370 ? 26.496 -19.150 24.024 1.00 66.88 370 SER A N 1
ATOM 2960 C CA . SER A 1 370 ? 27.509 -20.058 24.586 1.00 66.88 370 SER A CA 1
ATOM 2961 C C . SER A 1 370 ? 28.897 -19.405 24.707 1.00 66.88 370 SER A C 1
ATOM 2963 O O . SER A 1 370 ? 29.619 -19.666 25.675 1.00 66.88 370 SER A O 1
ATOM 2965 N N . MET A 1 371 ? 29.238 -18.494 23.786 1.00 62.66 371 MET A N 1
ATOM 2966 C CA . MET A 1 371 ? 30.476 -17.710 23.821 1.00 62.66 371 MET A CA 1
ATOM 2967 C C . MET A 1 371 ? 30.431 -16.630 24.912 1.00 62.66 371 MET A C 1
ATOM 2969 O O . MET A 1 371 ? 31.384 -16.504 25.684 1.00 62.66 371 MET A O 1
ATOM 2973 N N . LEU A 1 372 ? 29.301 -15.929 25.074 1.00 55.81 372 LEU A N 1
ATOM 2974 C CA . LEU A 1 372 ? 29.139 -14.918 26.129 1.00 55.81 372 LEU A CA 1
ATOM 2975 C C . LEU A 1 372 ? 29.201 -15.515 27.545 1.00 55.81 372 LEU A C 1
ATOM 2977 O O . LEU A 1 372 ? 29.789 -14.917 28.449 1.00 55.81 372 LEU A O 1
ATOM 2981 N N . ARG A 1 373 ? 28.644 -16.717 27.746 1.00 68.62 373 ARG A N 1
ATOM 2982 C CA . ARG A 1 373 ? 28.583 -17.369 29.068 1.00 68.62 373 ARG A CA 1
ATOM 2983 C C . ARG A 1 373 ? 29.946 -17.864 29.564 1.00 68.62 373 ARG A C 1
ATOM 2985 O O . ARG A 1 373 ? 30.185 -17.930 30.769 1.00 68.62 373 ARG A O 1
ATOM 2992 N N . ARG A 1 374 ? 30.867 -18.188 28.648 1.00 75.31 374 ARG A N 1
ATOM 2993 C CA . ARG A 1 374 ? 32.263 -18.517 28.988 1.00 75.31 374 ARG A CA 1
ATOM 2994 C C . ARG A 1 374 ? 33.019 -17.289 29.498 1.00 75.31 374 ARG A C 1
ATOM 2996 O O . ARG A 1 374 ? 33.784 -17.399 30.453 1.00 75.31 374 ARG A O 1
ATOM 3003 N N . MET A 1 375 ? 32.753 -16.122 28.912 1.00 67.19 375 MET A N 1
ATOM 3004 C CA . MET A 1 375 ? 33.430 -14.878 29.274 1.00 67.19 375 MET A CA 1
ATOM 3005 C C . MET A 1 375 ? 33.001 -14.364 30.656 1.00 67.19 375 MET A C 1
ATOM 3007 O O . MET A 1 375 ? 33.838 -13.895 31.424 1.00 67.19 375 MET A O 1
ATOM 3011 N N . THR A 1 376 ? 31.721 -14.505 31.016 1.00 72.50 376 THR A N 1
ATOM 3012 C CA . THR A 1 376 ? 31.233 -14.147 32.357 1.00 72.50 376 THR A CA 1
ATOM 3013 C C . THR A 1 376 ? 31.716 -15.117 33.429 1.00 72.50 376 THR A C 1
ATOM 3015 O O . THR A 1 376 ? 32.142 -14.664 34.488 1.00 72.50 376 THR A O 1
ATOM 3018 N N . ARG A 1 377 ? 31.750 -16.430 33.164 1.00 72.50 377 ARG A N 1
ATOM 3019 C CA . ARG A 1 377 ? 32.261 -17.412 34.136 1.00 72.50 377 ARG A CA 1
ATOM 3020 C C . ARG A 1 377 ? 33.726 -17.167 34.509 1.00 72.50 377 ARG A C 1
ATOM 3022 O O . ARG A 1 377 ? 34.062 -17.225 35.686 1.00 72.50 377 ARG A O 1
ATOM 3029 N N . ASN A 1 378 ? 34.579 -16.830 33.542 1.00 80.44 378 ASN A N 1
ATOM 3030 C CA . ASN A 1 378 ? 35.984 -16.527 33.831 1.00 80.44 378 ASN A CA 1
ATOM 3031 C C . ASN A 1 378 ? 36.140 -15.259 34.688 1.00 80.44 378 ASN A C 1
ATOM 3033 O O . ASN A 1 378 ? 36.995 -15.231 35.569 1.00 80.44 378 ASN A O 1
ATOM 3037 N N . LYS A 1 379 ? 35.280 -14.245 34.501 1.00 82.38 379 LYS A N 1
ATOM 3038 C CA . LYS A 1 379 ? 35.268 -13.047 35.361 1.00 82.38 379 LYS A CA 1
ATOM 3039 C C . LYS A 1 379 ? 34.921 -13.384 36.818 1.00 82.38 379 LYS A C 1
ATOM 3041 O O . LYS A 1 379 ? 35.575 -12.870 37.720 1.00 82.38 379 LYS A O 1
ATOM 3046 N N . TRP A 1 380 ? 33.958 -14.282 37.050 1.00 85.31 380 TRP A N 1
ATOM 3047 C CA . TRP A 1 380 ? 33.597 -14.742 38.401 1.00 85.31 380 TRP A CA 1
ATOM 3048 C C . TRP A 1 380 ? 34.715 -15.547 39.078 1.00 85.31 380 TRP A C 1
ATOM 3050 O O . TRP A 1 380 ? 34.978 -15.338 40.259 1.00 85.31 380 TRP A O 1
ATOM 3060 N N . ILE A 1 381 ? 35.415 -16.414 38.335 1.00 88.44 381 ILE A N 1
ATOM 3061 C CA . ILE A 1 381 ? 36.546 -17.194 38.870 1.00 88.44 381 ILE A CA 1
ATOM 3062 C C . ILE A 1 381 ? 37.683 -16.262 39.309 1.00 88.44 381 ILE A C 1
ATOM 3064 O O . ILE A 1 381 ? 38.173 -16.383 40.429 1.00 88.44 381 ILE A O 1
ATOM 3068 N N . VAL A 1 382 ? 38.063 -15.296 38.464 1.00 88.88 382 VAL A N 1
ATOM 3069 C CA . VAL A 1 382 ? 39.113 -14.319 38.802 1.00 88.88 382 VAL A CA 1
ATOM 3070 C C . VAL A 1 382 ? 38.709 -13.479 40.018 1.00 88.88 382 VAL A C 1
ATOM 3072 O O . VAL A 1 382 ? 39.513 -13.306 40.930 1.00 88.88 382 VAL A O 1
ATOM 3075 N N . GLY A 1 383 ? 37.451 -13.026 40.085 1.00 91.31 383 GLY A N 1
ATOM 3076 C CA . GLY A 1 383 ? 36.934 -12.295 41.245 1.00 91.31 383 GLY A CA 1
ATOM 3077 C C . GLY A 1 383 ? 36.990 -13.103 42.548 1.00 91.31 383 GLY A C 1
ATOM 3078 O O . GLY A 1 383 ? 37.403 -12.573 43.577 1.00 91.31 383 GLY A O 1
ATOM 3079 N N . SER A 1 384 ? 36.651 -14.396 42.505 1.00 91.00 384 SER A N 1
ATOM 3080 C CA . SER A 1 384 ? 36.700 -15.277 43.680 1.00 91.00 384 SER A CA 1
ATOM 3081 C C . SER A 1 384 ? 38.123 -15.501 44.197 1.00 91.00 384 SER A C 1
ATOM 3083 O O . SER A 1 384 ? 38.321 -15.561 45.409 1.00 91.00 384 SER A O 1
ATOM 3085 N N . VAL A 1 385 ? 39.115 -15.617 43.307 1.00 94.75 385 VAL A N 1
ATOM 3086 C CA . VAL A 1 385 ? 40.525 -15.772 43.707 1.00 94.75 385 VAL A CA 1
ATOM 3087 C C . VAL A 1 385 ? 41.036 -14.500 44.384 1.00 94.75 385 VAL A C 1
ATOM 3089 O O . VAL A 1 385 ? 41.675 -14.577 45.432 1.00 94.75 385 VAL A O 1
ATOM 3092 N N . ILE A 1 386 ? 40.702 -13.328 43.833 1.00 94.50 386 ILE A N 1
ATOM 3093 C CA . ILE A 1 386 ? 41.059 -12.035 44.434 1.00 94.50 386 ILE A CA 1
ATOM 3094 C C . ILE A 1 386 ? 40.421 -11.899 45.823 1.00 94.50 386 ILE A C 1
ATOM 3096 O O . ILE A 1 386 ? 41.108 -11.540 46.777 1.00 94.50 386 ILE A O 1
ATOM 3100 N N . ALA A 1 387 ? 39.138 -12.242 45.968 1.00 94.25 387 ALA A N 1
ATOM 3101 C CA . ALA A 1 387 ? 38.450 -12.198 47.258 1.00 94.25 387 ALA A CA 1
ATOM 3102 C C . ALA A 1 387 ? 39.100 -13.127 48.302 1.00 94.25 387 ALA A C 1
ATOM 3104 O O . ALA A 1 387 ? 39.309 -12.713 49.440 1.00 94.25 387 ALA A O 1
ATOM 3105 N N . ALA A 1 388 ? 39.482 -14.349 47.916 1.00 95.00 388 ALA A N 1
ATOM 3106 C CA . ALA A 1 388 ? 40.155 -15.290 48.811 1.00 95.00 388 ALA A CA 1
ATOM 3107 C C . ALA A 1 388 ? 41.520 -14.767 49.297 1.00 95.00 388 ALA A C 1
ATOM 3109 O O . ALA A 1 388 ? 41.837 -14.891 50.481 1.00 95.00 388 ALA A O 1
ATOM 3110 N N . LEU A 1 389 ? 42.302 -14.131 48.416 1.00 95.25 389 LEU A N 1
ATOM 3111 C CA . LEU A 1 389 ? 43.574 -13.501 48.793 1.00 95.25 389 LEU A CA 1
ATOM 3112 C C . LEU A 1 389 ? 43.373 -12.361 49.795 1.00 95.25 389 LEU A C 1
ATOM 3114 O O . LEU A 1 389 ? 44.118 -12.261 50.767 1.00 95.25 389 LEU A O 1
ATOM 3118 N N . VAL A 1 390 ? 42.346 -11.531 49.600 1.00 95.19 390 VAL A N 1
ATOM 3119 C CA . VAL A 1 390 ? 42.023 -10.442 50.535 1.00 95.19 390 VAL A CA 1
ATOM 3120 C C . VAL A 1 390 ? 41.639 -10.996 51.908 1.00 95.19 390 VAL A C 1
ATOM 3122 O O . VAL A 1 390 ? 42.140 -10.509 52.919 1.00 95.19 390 VAL A O 1
ATOM 3125 N N . VAL A 1 391 ? 40.819 -12.050 51.965 1.00 95.00 391 VAL A N 1
ATOM 3126 C CA . VAL A 1 391 ? 40.451 -12.700 53.236 1.00 95.00 391 VAL A CA 1
ATOM 3127 C C . VAL A 1 391 ? 41.677 -13.288 53.938 1.00 95.00 391 VAL A C 1
ATOM 3129 O O . VAL A 1 391 ? 41.817 -13.115 55.146 1.00 95.00 391 VAL A O 1
ATOM 3132 N N . ALA A 1 392 ? 42.594 -13.923 53.204 1.00 94.44 392 ALA A N 1
ATOM 3133 C CA . ALA A 1 392 ? 43.828 -14.457 53.779 1.00 94.44 392 ALA A CA 1
ATOM 3134 C C . ALA A 1 392 ? 44.708 -13.352 54.390 1.00 94.44 392 ALA A C 1
ATOM 3136 O O . ALA A 1 392 ? 45.225 -13.516 55.495 1.00 94.44 392 ALA A O 1
ATOM 3137 N N . ILE A 1 393 ? 44.830 -12.203 53.716 1.00 94.00 393 ILE A N 1
ATOM 3138 C CA . ILE A 1 393 ? 45.569 -11.043 54.237 1.00 94.00 393 ILE A CA 1
ATOM 3139 C C . ILE A 1 393 ? 44.909 -10.512 55.517 1.00 94.00 393 ILE A C 1
ATOM 3141 O O . ILE A 1 393 ? 45.601 -10.282 56.508 1.00 94.00 393 ILE A O 1
ATOM 3145 N N . ILE A 1 394 ? 43.579 -10.364 55.526 1.00 93.56 394 ILE A N 1
ATOM 3146 C CA . ILE A 1 394 ? 42.828 -9.932 56.716 1.00 93.56 394 ILE A CA 1
ATOM 3147 C C . ILE A 1 394 ? 43.056 -10.906 57.879 1.00 93.56 394 ILE A C 1
ATOM 3149 O O . ILE A 1 394 ? 43.316 -10.475 59.000 1.00 93.56 394 ILE A O 1
ATOM 3153 N N . PHE A 1 395 ? 43.017 -12.213 57.613 1.00 94.25 395 PHE A N 1
ATOM 3154 C CA . PHE A 1 395 ? 43.225 -13.244 58.628 1.00 94.25 395 PHE A CA 1
ATOM 3155 C C . PHE A 1 395 ? 44.622 -13.164 59.262 1.00 94.25 395 PHE A C 1
ATOM 3157 O O . PHE A 1 395 ? 44.747 -13.221 60.484 1.00 94.25 395 PHE A O 1
ATOM 3164 N N . ILE A 1 396 ? 45.668 -12.953 58.453 1.00 92.69 396 ILE A N 1
ATOM 3165 C CA . ILE A 1 396 ? 47.044 -12.777 58.947 1.00 92.69 396 ILE A CA 1
ATOM 3166 C C . ILE A 1 396 ? 47.156 -11.534 59.840 1.00 92.69 396 ILE A C 1
ATOM 3168 O O . ILE A 1 396 ? 47.803 -11.585 60.887 1.00 92.69 396 ILE A O 1
ATOM 3172 N N . ILE A 1 397 ? 46.519 -10.423 59.456 1.00 92.38 397 ILE A N 1
ATOM 3173 C CA . ILE A 1 397 ? 46.536 -9.182 60.244 1.00 92.38 397 ILE A CA 1
ATOM 3174 C C . ILE A 1 397 ? 45.846 -9.389 61.598 1.00 92.38 397 ILE A C 1
ATOM 3176 O O . ILE A 1 397 ? 46.398 -8.987 62.621 1.00 92.38 397 ILE A O 1
ATOM 3180 N N . LEU A 1 398 ? 44.685 -10.053 61.624 1.00 91.25 398 LEU A N 1
ATOM 3181 C CA . LEU A 1 398 ? 43.969 -10.352 62.869 1.00 91.25 398 LEU A CA 1
ATOM 3182 C C . LEU A 1 398 ? 44.792 -11.243 63.802 1.00 91.25 398 LEU A C 1
ATOM 3184 O O . LEU A 1 398 ? 44.867 -10.970 64.998 1.00 91.25 398 LEU A O 1
ATOM 3188 N N . PHE A 1 399 ? 45.457 -12.267 63.263 1.00 92.38 399 PHE A N 1
ATOM 3189 C CA . PHE A 1 399 ? 46.303 -13.149 64.065 1.00 92.38 399 PHE A CA 1
ATOM 3190 C C . PHE A 1 399 ? 47.521 -12.409 64.633 1.00 92.38 399 PHE A C 1
ATOM 3192 O O . PHE A 1 399 ? 47.885 -12.603 65.790 1.00 92.38 399 PHE A O 1
ATOM 3199 N N . LYS A 1 400 ? 48.120 -11.506 63.845 1.00 89.25 400 LYS A N 1
ATOM 3200 C CA . LYS A 1 400 ? 49.243 -10.672 64.290 1.00 89.25 400 LYS A CA 1
ATOM 3201 C C . LYS A 1 400 ? 48.842 -9.677 65.381 1.00 89.25 400 LYS A C 1
ATOM 3203 O O . LYS A 1 400 ? 49.631 -9.454 66.289 1.00 89.25 400 LYS A O 1
ATOM 3208 N N . ILE A 1 401 ? 47.644 -9.099 65.294 1.00 89.62 401 ILE A N 1
ATOM 3209 C CA . ILE A 1 401 ? 47.103 -8.200 66.325 1.00 89.62 401 ILE A CA 1
ATOM 3210 C C . ILE A 1 401 ? 46.728 -8.973 67.592 1.00 89.62 401 ILE A C 1
ATOM 3212 O O . ILE A 1 401 ? 46.938 -8.465 68.678 1.00 89.62 401 ILE A O 1
ATOM 3216 N N . SER A 1 402 ? 46.191 -10.190 67.478 1.00 84.50 402 SER A N 1
ATOM 3217 C CA . SER A 1 402 ? 45.800 -10.984 68.650 1.00 84.50 402 SER A CA 1
ATOM 3218 C C . SER A 1 402 ? 46.984 -11.589 69.414 1.00 84.50 402 SER A C 1
ATOM 3220 O O . SER A 1 402 ? 46.807 -11.987 70.563 1.00 84.50 402 SER A O 1
ATOM 3222 N N . HIS A 1 403 ? 48.147 -11.738 68.774 1.00 71.56 403 HIS A N 1
ATOM 3223 C CA . HIS A 1 403 ? 49.348 -12.331 69.375 1.00 71.56 403 HIS A CA 1
ATOM 3224 C C . HIS A 1 403 ? 50.343 -11.270 69.894 1.00 71.56 403 HIS A C 1
ATOM 3226 O O . HIS A 1 403 ? 51.437 -11.613 70.352 1.00 71.56 403 HIS A O 1
ATOM 3232 N N . HIS A 1 404 ? 49.987 -9.988 69.811 1.00 54.41 404 HIS A N 1
ATOM 3233 C CA . HIS A 1 404 ? 50.744 -8.869 70.362 1.00 54.41 404 HIS A CA 1
ATOM 3234 C C . HIS A 1 404 ? 49.898 -8.154 71.415 1.00 54.41 404 HIS A C 1
ATOM 3236 O O . HIS A 1 404 ? 50.511 -7.606 72.362 1.00 54.41 404 HIS A O 1
#

Organism: Populus alba (NCBI:txid43335)

InterPro domains:
  IPR000717 Proteasome component (PCI) domain [PF01399] (20-102)
  IPR000717 Proteasome component (PCI) domain [PS50250] (1-106)
  IPR000717 Proteasome component (PCI) domain [SM00088] (35-118)
  IPR007705 Vesicle transport v-SNARE, N-terminal [PF05008] (182-273)
  IPR010989 SNARE [SSF47661] (187-275)
  IPR036390 Winged helix DNA-binding domain superfamily [SSF46785] (29-108)
  IPR038407 Vesicle transport v-SNARE, N-terminal domain superfamily [G3DSA:1.20.58.400] (181-279)
  IPR040780 6S proteasome subunit Rpn6, C-terminal helix domain [PF18503] (108-131)

Sequence (404 aa):
MKAVADAHAKRSLKLFETALRDFKAQLEEDPIVHRHLSSLYDTLLEQNLCRLIEPFSRVEIAHIADLIELPIDHVEKKLSQMILDKKFAGTLDQGAGCLVIFEDLKTDAIYPATLETISNIGKVVDSLYVRKGKFLYQQKVNYWGIELPLPHQFSIQIISEQLITFRSLLRSKSEQFFCKIMSEVFEGYERQYCELSANLSRKCNSTSLLPDGVEKNAKVNEIKSGLDDCDVLIRKMDLEARSLQPNVKAMLLAKLREYKSDLNKLKREFKRITSGDVNQASRVELLEAGMADVHSVSADQRERMTMSVERLNQSGDRIKESRRTMLETEELGVSILEDLHQQRQTLLHAHNKLHGVDDAIDKSKKVLTSMLRRMTRNKWIVGSVIAALVVAIIFIILFKISHH